Protein AF-A0A7V7VQW3-F1 (afdb_monomer_lite)

Radius of gyration: 24.23 Å; chains: 1; bounding box: 53×60×74 Å

Foldseek 3Di:
DPAVVLVVLPCLLVVLVVCVVVVVVDDDDPVLVVLSVVLNFFSLSSLLNLLVVLLCCQPPLVNQVVVLPDDLVRNVVSQVSVLCNLQVDPVAQAAAAEEDLLLLLQQFPWAQDPVLLVVLLVVQVNRQKYKYAYPDPSADLDPQKGWGIKIKGFLGFDWDQDPDPDPQWDQRYQHPVRGTGINHGGDRWMKMKIWMQGNVVRDTKIKIDTPPAQKIFIPDCVVVPNDDDDPDRIDHGHDPVRVVVSSSVVSSSSVVSSLVVLCVVQVVDDFPFQAADARPDPCCGPDCVVVCSVRHDNGRYGYDYDSPCVPDDPPPDDDDDDRPDDDRDDDQPFDAWDWDWFQDDDVSPDTDIDIDHTDGDDDSPDDNPSVVVVVVVVPPDPPDD

pLDDT: mean 70.08, std 19.7, range [26.41, 96.88]

Secondary structure (DSSP, 8-state):
--SHHHHHHTTHHHHHHHHHHHHTTS---HHHHHHHHHHTT-HHHHHHHHHHHHHHHHH-GGGHHHHHT--HHHHHHHHHHHHTGGGT-TT---EEEEE-HHHHHHHTTPPPPHHHHHHHHHHHHHHSEEEEE--TTSSEEETTEEEEEEEEEES-----------TTEEEEEE-TT--EEEEE---S-EEEEEEEEETTTTB--EEEEETT-S-EE-S-TTTTTS---S--SEESS--HHHHHHHHHHHHHHHHHHHHHHHHHHS--S---PPPB--TT-GGGSGGGHHHHHHHSBSS-EEEE---SSTT----S--SS-----TT-S---EEE--EEEEEEESGGG-EEEEEEEPPEEE--TTSS-TTHHHHHHHH-------

Sequence (385 aa):
MQTYLDYYAHGLSAKIAGAKLKLAKKECSESDFEFLKKACQSDGYALHFIAQVAHKLLTSPDLANEFRGLTEEMIETNYFQARLLPFFNQCSKPLALQLSRETVAALAAADASQDIRDHSFGILEDHKCAYVDIPHKDYRLRDNLSLRAIMVDIGGLRMETTAGKIPGTYDTVVNDRGFVMRHRRPDDKVVFTAIFRDHRNNSYPRLSWVEGSDFFMGRGIKQLGIALSAPEVMLTNADMLTKHIMTDIESLFWLSLAFMDTEEEYGGVQYQQLPHLAYDHVRRQGRKAGQVAKKFSLFRVKKITGGRDLGREIENNGECGTSGLPVIGRRRHEVRGHFRLQRYGKGHKLTRLRWINAFERGTVEDLPLHDLHIVTATEIQPFGQ

Organism: NCBI:txid94626

Structure (mmCIF, N/CA/C/O backbone):
data_AF-A0A7V7VQW3-F1
#
_entry.id   AF-A0A7V7VQW3-F1
#
loop_
_atom_site.group_PDB
_atom_site.id
_atom_site.type_symbol
_atom_site.label_atom_id
_atom_site.label_alt_id
_atom_site.label_comp_id
_atom_site.label_asym_id
_atom_site.label_entity_id
_atom_site.label_seq_id
_atom_site.pdbx_PDB_ins_code
_atom_site.Cartn_x
_atom_site.Cartn_y
_atom_site.Cartn_z
_atom_site.occupancy
_atom_site.B_iso_or_equiv
_atom_site.auth_seq_id
_atom_site.auth_comp_id
_atom_site.auth_asym_id
_atom_site.auth_atom_id
_atom_site.pdbx_PDB_model_num
ATOM 1 N N . MET A 1 1 ? 13.081 3.684 9.836 1.00 74.62 1 MET A N 1
ATOM 2 C CA . MET A 1 1 ? 12.250 4.275 8.768 1.00 74.62 1 MET A CA 1
ATOM 3 C C . MET A 1 1 ? 10.857 4.460 9.326 1.00 74.62 1 MET A C 1
ATOM 5 O O . MET A 1 1 ? 10.500 3.677 10.199 1.00 74.62 1 MET A O 1
ATOM 9 N N . GLN A 1 2 ? 10.140 5.499 8.899 1.00 81.81 2 GLN A N 1
ATOM 10 C CA . GLN A 1 2 ? 8.864 5.892 9.505 1.00 81.81 2 GLN A CA 1
ATOM 11 C C . GLN A 1 2 ? 7.703 5.002 9.029 1.00 81.81 2 GLN A C 1
ATOM 13 O O . GLN A 1 2 ? 6.904 4.567 9.850 1.00 81.81 2 GLN A O 1
ATOM 18 N N . THR A 1 3 ? 7.672 4.656 7.736 1.00 90.94 3 THR A N 1
ATOM 19 C CA . THR A 1 3 ? 6.655 3.779 7.123 1.00 90.94 3 THR A CA 1
ATOM 20 C C . THR A 1 3 ? 7.261 2.584 6.377 1.00 90.94 3 THR A C 1
ATOM 22 O O . THR A 1 3 ? 8.486 2.488 6.228 1.00 90.94 3 THR A O 1
ATOM 25 N N . TYR A 1 4 ? 6.434 1.636 5.909 1.00 92.69 4 TYR A N 1
ATOM 26 C CA . TYR A 1 4 ? 6.910 0.572 5.020 1.00 92.69 4 TYR A CA 1
ATOM 27 C C . TYR A 1 4 ? 7.379 1.127 3.676 1.00 92.69 4 TYR A C 1
ATOM 29 O O . TYR A 1 4 ? 8.423 0.686 3.207 1.00 92.69 4 TYR A O 1
ATOM 37 N N . LEU A 1 5 ? 6.713 2.129 3.096 1.00 92.50 5 LEU A N 1
ATOM 38 C CA . LEU A 1 5 ? 7.192 2.736 1.849 1.00 92.50 5 LEU A CA 1
ATOM 39 C C . LEU A 1 5 ? 8.558 3.420 2.012 1.00 92.50 5 LEU A C 1
ATOM 41 O O . LEU A 1 5 ? 9.413 3.280 1.139 1.00 92.50 5 LEU A O 1
ATOM 45 N N . ASP A 1 6 ? 8.823 4.076 3.148 1.00 92.12 6 ASP A N 1
ATOM 46 C CA . ASP A 1 6 ? 10.164 4.613 3.437 1.00 92.12 6 ASP A CA 1
ATOM 47 C C . ASP A 1 6 ? 11.214 3.499 3.546 1.00 92.12 6 ASP A C 1
ATOM 49 O O . ASP A 1 6 ? 12.356 3.659 3.115 1.00 92.12 6 ASP A O 1
ATOM 53 N N . TYR A 1 7 ? 10.839 2.361 4.137 1.00 91.94 7 TYR A N 1
ATOM 54 C CA . TYR A 1 7 ? 11.693 1.176 4.188 1.00 91.94 7 TYR A CA 1
ATOM 55 C C . TYR A 1 7 ? 11.921 0.575 2.797 1.00 91.94 7 TYR A C 1
ATOM 57 O O . TYR A 1 7 ? 13.057 0.252 2.463 1.00 91.94 7 TYR A O 1
ATOM 65 N N . TYR A 1 8 ? 10.877 0.482 1.975 1.00 92.56 8 TYR A N 1
ATOM 66 C CA . TYR A 1 8 ? 10.937 -0.031 0.609 1.00 92.56 8 TYR A CA 1
ATOM 67 C C . TYR A 1 8 ? 11.840 0.829 -0.283 1.00 92.56 8 TYR A C 1
ATOM 69 O O . TYR A 1 8 ? 12.612 0.295 -1.079 1.00 92.56 8 TYR A O 1
ATOM 77 N N . ALA A 1 9 ? 11.798 2.153 -0.104 1.00 92.00 9 ALA A N 1
ATOM 78 C CA . ALA A 1 9 ? 12.655 3.091 -0.819 1.00 92.00 9 ALA A CA 1
ATOM 79 C C . ALA A 1 9 ? 14.146 2.935 -0.473 1.00 92.00 9 ALA A C 1
ATOM 81 O O . ALA A 1 9 ? 15.019 3.292 -1.265 1.00 92.00 9 ALA A O 1
ATOM 82 N N . HIS A 1 10 ? 14.452 2.427 0.721 1.00 91.06 10 HIS A N 1
ATOM 83 C CA . HIS A 1 10 ? 15.799 2.463 1.264 1.00 91.06 10 HIS A CA 1
ATOM 84 C C . HIS A 1 10 ? 16.810 1.678 0.419 1.00 91.06 10 HIS A C 1
ATOM 86 O O . HIS A 1 10 ? 16.670 0.476 0.185 1.00 91.06 10 HIS A O 1
ATOM 92 N N . GLY A 1 11 ? 17.877 2.359 0.002 1.00 88.94 11 GLY A N 1
ATOM 93 C CA . GLY A 1 11 ? 18.965 1.771 -0.775 1.00 88.94 11 GLY A CA 1
ATOM 94 C C . GLY A 1 11 ? 18.606 1.475 -2.232 1.00 88.94 11 GLY A C 1
ATOM 95 O O . GLY A 1 11 ? 19.419 0.871 -2.937 1.00 88.94 11 GLY A O 1
ATOM 96 N N . LEU A 1 12 ? 17.427 1.889 -2.715 1.00 90.94 12 LEU A N 1
ATOM 97 C CA . LEU A 1 12 ? 17.058 1.736 -4.123 1.00 90.94 12 LEU A CA 1
ATOM 98 C C . LEU A 1 12 ? 18.018 2.485 -5.044 1.00 90.94 12 LEU A C 1
ATOM 100 O O . LEU A 1 12 ? 18.391 1.950 -6.084 1.00 90.94 12 LEU A O 1
ATOM 104 N N . SER A 1 13 ? 18.476 3.674 -4.653 1.00 90.00 13 SER A N 1
ATOM 105 C CA . SER A 1 13 ? 19.425 4.456 -5.457 1.00 90.00 13 SER A CA 1
ATOM 106 C C . SER A 1 13 ? 20.726 3.697 -5.735 1.00 90.00 13 SER A C 1
ATOM 108 O O . SER A 1 13 ? 21.197 3.667 -6.871 1.00 90.00 13 SER A O 1
ATOM 110 N N . ALA A 1 14 ? 21.261 2.999 -4.729 1.00 88.50 14 ALA A N 1
ATOM 111 C CA . ALA A 1 14 ? 22.450 2.162 -4.864 1.00 88.50 14 ALA A CA 1
ATOM 112 C C . ALA A 1 14 ? 22.198 0.934 -5.759 1.00 88.50 14 ALA A C 1
ATOM 114 O O . ALA A 1 14 ? 23.037 0.603 -6.599 1.00 88.50 14 ALA A O 1
ATOM 115 N N . LYS A 1 15 ? 21.028 0.287 -5.629 1.00 87.69 15 LYS A N 1
ATOM 116 C CA . LYS A 1 15 ? 20.630 -0.838 -6.496 1.00 87.69 15 LYS A CA 1
ATOM 117 C C . LYS A 1 15 ? 20.524 -0.403 -7.960 1.00 87.69 15 LYS A C 1
ATOM 119 O O . LYS A 1 15 ? 21.062 -1.075 -8.838 1.00 87.69 15 LYS A O 1
ATOM 124 N N . ILE A 1 16 ? 19.891 0.744 -8.215 1.00 85.75 16 ILE A N 1
ATOM 125 C CA . ILE A 1 16 ? 19.775 1.320 -9.559 1.00 85.75 16 ILE A CA 1
ATOM 126 C C . ILE A 1 16 ? 21.149 1.716 -10.092 1.00 85.75 16 ILE A C 1
ATOM 128 O O . ILE A 1 16 ? 21.445 1.408 -11.238 1.00 85.75 16 ILE A O 1
ATOM 132 N N . ALA A 1 17 ? 22.020 2.331 -9.289 1.00 83.81 17 ALA A N 1
ATOM 133 C CA . ALA A 1 17 ? 23.370 2.691 -9.724 1.00 83.81 17 ALA A CA 1
ATOM 134 C C . ALA A 1 17 ? 24.191 1.460 -10.154 1.00 83.81 17 ALA A C 1
ATOM 136 O O . ALA A 1 17 ? 24.854 1.493 -11.192 1.00 83.81 17 ALA A O 1
ATOM 137 N N . GLY A 1 18 ? 24.085 0.350 -9.414 1.00 75.81 18 GLY A N 1
ATOM 138 C CA . GLY A 1 18 ? 24.696 -0.927 -9.794 1.00 75.81 18 GLY A CA 1
ATOM 139 C C . GLY A 1 18 ? 24.127 -1.507 -11.097 1.00 75.81 18 GLY A C 1
ATOM 140 O O . GLY A 1 18 ? 24.873 -2.048 -11.912 1.00 75.81 18 GLY A O 1
ATOM 141 N N . ALA A 1 19 ? 22.820 -1.349 -11.336 1.00 71.19 19 ALA A N 1
ATOM 142 C CA . ALA A 1 19 ? 22.158 -1.779 -12.570 1.00 71.19 19 ALA A CA 1
ATOM 143 C C . ALA A 1 19 ? 22.403 -0.830 -13.764 1.00 71.19 19 ALA A C 1
ATOM 145 O O . ALA A 1 19 ? 22.466 -1.278 -14.909 1.00 71.19 19 ALA A O 1
ATOM 146 N N . LYS A 1 20 ? 22.597 0.471 -13.518 1.00 64.50 20 LYS A N 1
ATOM 147 C CA . LYS A 1 20 ? 22.813 1.525 -14.523 1.00 64.50 20 LYS A CA 1
ATOM 148 C C . LYS A 1 20 ? 24.050 1.280 -15.382 1.00 64.50 20 LYS A C 1
ATOM 150 O O . LYS A 1 20 ? 24.008 1.544 -16.580 1.00 64.50 20 LYS A O 1
ATOM 155 N N . LEU A 1 21 ? 25.110 0.710 -14.803 1.00 54.38 21 LEU A N 1
ATOM 156 C CA . LEU A 1 21 ? 26.297 0.249 -15.540 1.00 54.38 21 LEU A CA 1
ATOM 157 C C . LEU A 1 21 ? 25.956 -0.762 -16.653 1.00 54.38 21 LEU A C 1
ATOM 159 O O . LEU A 1 21 ? 26.697 -0.871 -17.626 1.00 54.38 21 LEU A O 1
ATOM 163 N N . LYS A 1 22 ? 24.827 -1.476 -16.537 1.00 52.91 22 LYS A N 1
ATOM 164 C CA . LYS A 1 22 ? 24.318 -2.412 -17.551 1.00 52.91 22 LYS A CA 1
ATOM 165 C C . LYS A 1 22 ? 23.294 -1.769 -18.499 1.00 52.91 22 LYS A C 1
ATOM 167 O O . LYS A 1 22 ? 23.286 -2.108 -19.676 1.00 52.91 22 LYS A O 1
ATOM 172 N N . LEU A 1 23 ? 22.462 -0.844 -18.005 1.00 53.16 23 LEU A N 1
ATOM 173 C CA . LEU A 1 23 ? 21.377 -0.195 -18.767 1.00 53.16 23 LEU A CA 1
ATOM 174 C C . LEU A 1 23 ? 21.841 0.941 -19.692 1.00 53.16 23 LEU A C 1
ATOM 176 O O . LEU A 1 23 ? 21.205 1.172 -20.713 1.00 53.16 23 LEU A O 1
ATOM 180 N N . ALA A 1 24 ? 22.970 1.598 -19.406 1.00 51.88 24 ALA A N 1
ATOM 181 C CA . ALA A 1 24 ? 23.528 2.675 -20.239 1.00 51.88 24 ALA A CA 1
ATOM 182 C C . ALA A 1 24 ? 23.967 2.237 -21.660 1.00 51.88 24 ALA A C 1
ATOM 184 O O . ALA A 1 24 ? 24.494 3.048 -22.414 1.00 51.88 24 ALA A O 1
ATOM 185 N N . LYS A 1 25 ? 23.769 0.961 -22.022 1.00 50.97 25 LYS A N 1
ATOM 186 C CA . LYS A 1 25 ? 24.030 0.400 -23.355 1.00 50.97 25 LYS A CA 1
ATOM 187 C C . LYS A 1 25 ? 22.803 0.378 -24.282 1.00 50.97 25 LYS A C 1
ATOM 189 O O . LYS A 1 25 ? 22.956 -0.022 -25.430 1.00 50.97 25 LYS A O 1
ATOM 194 N N . LYS A 1 26 ? 21.611 0.764 -23.812 1.00 55.97 26 LYS A N 1
ATOM 195 C CA . LYS A 1 26 ? 20.392 0.866 -24.635 1.00 55.97 26 LYS A CA 1
ATOM 196 C C . LYS A 1 26 ? 19.964 2.328 -24.792 1.00 55.97 26 LYS A C 1
ATOM 198 O O . LYS A 1 26 ? 20.184 3.131 -23.888 1.00 55.97 26 LYS A O 1
ATOM 203 N N . GLU A 1 27 ? 19.376 2.638 -25.944 1.00 54.75 27 GLU A N 1
ATOM 204 C CA . GLU A 1 27 ? 18.885 3.951 -26.385 1.00 54.75 27 GLU A CA 1
ATOM 205 C C . GLU A 1 27 ? 17.822 4.530 -25.428 1.00 54.75 27 GLU A C 1
ATOM 207 O O . GLU A 1 27 ? 16.622 4.437 -25.666 1.00 54.75 27 GLU A O 1
ATOM 212 N N . CYS A 1 28 ? 18.244 5.115 -24.306 1.00 62.19 28 CYS A N 1
ATOM 213 C CA . CYS A 1 28 ? 17.369 5.959 -23.493 1.00 62.19 28 CYS A CA 1
ATOM 214 C C . CYS A 1 28 ? 17.287 7.359 -24.106 1.00 62.19 28 CYS A C 1
ATOM 216 O O . CYS A 1 28 ? 18.304 7.915 -24.524 1.00 62.19 28 CYS A O 1
ATOM 218 N N . SER A 1 29 ? 16.098 7.965 -24.063 1.00 72.94 29 SER A N 1
ATOM 219 C CA . SER A 1 29 ? 15.951 9.400 -24.319 1.00 72.94 29 SER A CA 1
ATOM 220 C C . SER A 1 29 ? 16.829 10.214 -23.354 1.00 72.94 29 SER A C 1
ATOM 222 O O . SER A 1 29 ? 17.085 9.794 -22.219 1.00 72.94 29 SER A O 1
ATOM 224 N N . GLU A 1 30 ? 17.276 11.400 -23.774 1.00 75.62 30 GLU A N 1
ATOM 225 C CA . GLU A 1 30 ? 18.101 12.287 -22.939 1.00 75.62 30 GLU A CA 1
ATOM 226 C C . GLU A 1 30 ? 17.400 12.634 -21.611 1.00 75.62 30 GLU A C 1
ATOM 228 O O . GLU A 1 30 ? 18.014 12.600 -20.542 1.00 75.62 30 GLU A O 1
ATOM 233 N N . SER A 1 31 ? 16.079 12.844 -21.652 1.00 78.56 31 SER A N 1
ATOM 234 C CA . SER A 1 31 ? 15.250 13.077 -20.466 1.00 78.56 31 SER A CA 1
ATOM 235 C C . SER A 1 31 ? 15.208 11.884 -19.507 1.00 78.56 31 SER A C 1
ATOM 237 O O . SER A 1 31 ? 15.346 12.070 -18.295 1.00 78.56 31 SER A O 1
ATOM 239 N N . ASP A 1 32 ? 15.056 10.656 -20.019 1.00 77.75 32 ASP A N 1
ATOM 240 C CA . ASP A 1 32 ? 15.042 9.453 -19.176 1.00 77.75 32 ASP A CA 1
ATOM 241 C C . ASP A 1 32 ? 16.430 9.204 -18.564 1.00 77.75 32 ASP A C 1
ATOM 243 O O . ASP A 1 32 ? 16.547 8.764 -17.416 1.00 77.75 32 ASP A O 1
ATOM 247 N N . PHE A 1 33 ? 17.499 9.532 -19.295 1.00 81.06 33 PHE A N 1
ATOM 248 C CA . PHE A 1 33 ? 18.868 9.407 -18.806 1.00 81.06 33 PHE A CA 1
ATOM 249 C C . PHE A 1 33 ? 19.193 10.407 -17.686 1.00 81.06 33 PHE A C 1
ATOM 251 O O . PHE A 1 33 ? 19.806 10.030 -16.679 1.00 81.06 33 PHE A O 1
ATOM 258 N N . GLU A 1 34 ? 18.753 11.661 -17.813 1.00 84.06 34 GLU A N 1
ATOM 259 C CA . GLU A 1 34 ? 18.878 12.665 -16.750 1.00 84.06 34 GLU A CA 1
ATOM 260 C C . GLU A 1 34 ? 18.071 12.279 -15.505 1.00 84.06 34 GLU A C 1
ATOM 262 O O . GLU A 1 34 ? 18.566 12.371 -14.375 1.00 84.06 34 GLU A O 1
ATOM 267 N N . PHE A 1 35 ? 16.859 11.751 -15.682 1.00 86.56 35 PHE A N 1
ATOM 268 C CA . PHE A 1 35 ? 16.068 11.263 -14.556 1.00 86.56 35 PHE A CA 1
ATOM 269 C C . PHE A 1 35 ? 16.727 10.051 -13.876 1.00 86.56 35 PHE A C 1
ATOM 271 O O . PHE A 1 35 ? 16.836 10.002 -12.647 1.00 86.56 35 PHE A O 1
ATOM 278 N N . LEU A 1 36 ? 17.308 9.134 -14.656 1.00 86.44 36 LEU A N 1
ATOM 279 C CA . LEU A 1 36 ? 18.100 8.013 -14.152 1.00 86.44 36 LEU A CA 1
ATOM 280 C C . LEU A 1 36 ? 19.367 8.469 -13.398 1.00 86.44 36 LEU A C 1
ATOM 282 O O . LEU A 1 36 ? 19.789 7.817 -12.438 1.00 86.44 36 LEU A O 1
ATOM 286 N N . LYS A 1 37 ? 20.013 9.579 -13.788 1.00 86.62 37 LYS A N 1
ATOM 287 C CA . LYS A 1 37 ? 21.111 10.181 -12.999 1.00 86.62 37 LYS A CA 1
ATOM 288 C C . LYS A 1 37 ? 20.627 10.614 -11.620 1.00 86.62 37 LYS A C 1
ATOM 290 O O . LYS A 1 37 ? 21.263 10.237 -10.636 1.00 86.62 37 LYS A O 1
ATOM 295 N N . LYS A 1 38 ? 19.495 11.316 -11.538 1.00 88.62 38 LYS A N 1
ATOM 296 C CA . LYS A 1 38 ? 18.895 11.724 -10.256 1.00 88.62 38 LYS A CA 1
ATOM 297 C C . LYS A 1 38 ? 18.486 10.514 -9.409 1.00 88.62 38 LYS A C 1
ATOM 299 O O . LYS A 1 38 ? 18.772 10.479 -8.213 1.00 88.62 38 LYS A O 1
ATOM 304 N N . ALA A 1 39 ? 17.920 9.479 -10.031 1.00 89.69 39 ALA A N 1
ATOM 305 C CA . ALA A 1 39 ? 17.553 8.220 -9.375 1.00 89.69 39 ALA A CA 1
ATOM 306 C C . ALA A 1 39 ? 18.743 7.518 -8.701 1.00 89.69 39 ALA A C 1
ATOM 308 O O . ALA A 1 39 ? 18.606 6.955 -7.620 1.00 89.69 39 ALA A O 1
ATOM 309 N N . CYS A 1 40 ? 19.944 7.608 -9.276 1.00 89.12 40 CYS A N 1
ATOM 310 C CA . CYS A 1 40 ? 21.152 7.041 -8.666 1.00 89.12 40 CYS A CA 1
ATOM 311 C C . CYS A 1 40 ? 21.656 7.822 -7.440 1.00 89.12 40 CYS A C 1
ATOM 313 O O . CYS A 1 40 ? 22.532 7.336 -6.730 1.00 89.12 40 CYS A O 1
ATOM 315 N N . GLN A 1 41 ? 21.150 9.034 -7.203 1.00 87.19 41 GLN A N 1
ATOM 316 C CA . GLN A 1 41 ? 21.634 9.939 -6.155 1.00 87.19 41 GLN A CA 1
ATOM 317 C C . GLN A 1 41 ? 20.695 10.032 -4.947 1.00 87.19 41 GLN A C 1
ATOM 319 O O . GLN A 1 41 ? 21.099 10.536 -3.896 1.00 87.19 41 GLN A O 1
ATOM 324 N N . SER A 1 42 ? 19.446 9.579 -5.085 1.00 89.56 42 SER A N 1
ATOM 325 C CA . SER A 1 42 ? 18.444 9.649 -4.025 1.00 89.56 42 SER A CA 1
ATOM 326 C C . SER A 1 42 ? 17.450 8.503 -4.114 1.00 89.56 42 SER A C 1
ATOM 328 O O . SER A 1 42 ? 16.879 8.249 -5.171 1.00 89.56 42 SER A O 1
ATOM 330 N N . ASP A 1 43 ? 17.185 7.864 -2.976 1.00 91.31 43 ASP A N 1
ATOM 331 C CA . ASP A 1 43 ? 16.192 6.793 -2.845 1.00 91.31 43 ASP A CA 1
ATOM 332 C C . ASP A 1 43 ? 14.774 7.243 -3.241 1.00 91.31 43 ASP A C 1
ATOM 334 O O . ASP A 1 43 ? 13.997 6.451 -3.766 1.00 91.31 43 ASP A O 1
ATOM 338 N N . GLY A 1 44 ? 14.446 8.525 -3.051 1.00 91.69 44 GLY A N 1
ATOM 339 C CA . GLY A 1 44 ? 13.161 9.088 -3.465 1.00 91.69 44 GLY A CA 1
ATOM 340 C C . GLY A 1 44 ? 13.012 9.161 -4.988 1.00 91.69 44 GLY A C 1
ATOM 341 O O . GLY A 1 44 ? 12.028 8.676 -5.542 1.00 91.69 44 GLY A O 1
ATOM 342 N N . TYR A 1 45 ? 14.027 9.697 -5.675 1.00 91.75 45 TYR A N 1
ATOM 343 C CA . TYR A 1 45 ? 14.083 9.678 -7.141 1.00 91.75 45 TYR A CA 1
ATOM 344 C C . TYR A 1 45 ? 14.172 8.251 -7.693 1.00 91.75 45 TYR A C 1
ATOM 346 O O . TYR A 1 45 ? 13.592 7.967 -8.735 1.00 91.75 45 TYR A O 1
ATOM 354 N N . ALA A 1 46 ? 14.868 7.350 -6.997 1.00 92.19 46 ALA A N 1
ATOM 355 C CA . ALA A 1 46 ? 14.940 5.939 -7.355 1.00 92.19 46 ALA A CA 1
ATOM 356 C C . ALA A 1 46 ? 13.560 5.276 -7.335 1.00 92.19 46 ALA A C 1
ATOM 358 O O . ALA A 1 46 ? 13.197 4.601 -8.296 1.00 92.19 46 ALA A O 1
ATOM 359 N N . LEU A 1 47 ? 12.784 5.504 -6.270 1.00 94.00 47 LEU A N 1
ATOM 360 C CA . LEU A 1 47 ? 11.427 4.981 -6.144 1.00 94.00 47 LEU A CA 1
ATOM 361 C C . LEU A 1 47 ? 10.492 5.555 -7.222 1.00 94.00 47 LEU A C 1
ATOM 363 O O . LEU A 1 47 ? 9.734 4.805 -7.832 1.00 94.00 47 LEU A O 1
ATOM 367 N N . HIS A 1 48 ? 10.590 6.856 -7.511 1.00 93.69 48 HIS A N 1
ATOM 368 C CA . HIS A 1 48 ? 9.819 7.476 -8.591 1.00 93.69 48 HIS A CA 1
ATOM 369 C C . HIS A 1 48 ? 10.202 6.892 -9.965 1.00 93.69 48 HIS A C 1
ATOM 371 O O . HIS A 1 48 ? 9.327 6.543 -10.754 1.00 93.69 48 HIS A O 1
ATOM 377 N N . PHE A 1 49 ? 11.497 6.709 -10.236 1.00 91.12 49 PHE A N 1
ATOM 378 C CA . PHE A 1 49 ? 11.983 6.107 -11.480 1.00 91.12 49 PHE A CA 1
ATOM 379 C C . PHE A 1 49 ? 11.435 4.696 -11.699 1.00 91.12 49 PHE A C 1
ATOM 381 O O . PHE A 1 49 ? 10.896 4.418 -12.766 1.00 91.12 49 PHE A O 1
ATOM 388 N N . ILE A 1 50 ? 11.506 3.815 -10.696 1.00 91.06 50 ILE A N 1
ATOM 389 C CA . ILE A 1 50 ? 10.970 2.452 -10.848 1.00 91.06 50 ILE A CA 1
ATOM 390 C C . ILE A 1 50 ? 9.446 2.444 -10.989 1.00 91.06 50 ILE A C 1
ATOM 392 O O . ILE A 1 50 ? 8.933 1.640 -11.757 1.00 91.06 50 ILE A O 1
ATOM 396 N N . ALA A 1 51 ? 8.725 3.357 -10.327 1.00 91.81 51 ALA A N 1
ATOM 397 C CA . ALA A 1 51 ? 7.279 3.490 -10.496 1.00 91.81 51 ALA A CA 1
ATOM 398 C C . ALA A 1 51 ? 6.912 3.912 -11.928 1.00 91.81 51 ALA A C 1
ATOM 400 O O . ALA A 1 51 ? 6.012 3.330 -12.531 1.00 91.81 51 ALA A O 1
ATOM 401 N N . GLN A 1 52 ? 7.647 4.870 -12.506 1.00 89.12 52 GLN A N 1
ATOM 402 C CA . GLN A 1 52 ? 7.463 5.292 -13.898 1.00 89.12 52 GLN A CA 1
ATOM 403 C C . GLN A 1 52 ? 7.806 4.186 -14.892 1.00 89.12 52 GLN A C 1
ATOM 405 O O . GLN A 1 52 ? 7.040 3.954 -15.822 1.00 89.12 52 GLN A O 1
ATOM 410 N N . VAL A 1 53 ? 8.944 3.509 -14.710 1.00 85.38 53 VAL A N 1
ATOM 411 C CA . VAL A 1 53 ? 9.356 2.404 -15.585 1.00 85.38 53 VAL A CA 1
ATOM 412 C C . VAL A 1 53 ? 8.338 1.279 -15.519 1.00 85.38 53 VAL A C 1
ATOM 414 O O . VAL A 1 53 ? 7.902 0.821 -16.565 1.00 85.38 53 VAL A O 1
ATOM 417 N N . ALA A 1 54 ? 7.901 0.885 -14.324 1.00 85.00 54 ALA A N 1
ATOM 418 C CA . ALA A 1 54 ? 6.891 -0.148 -14.164 1.00 85.00 54 ALA A CA 1
ATOM 419 C C . ALA A 1 54 ? 5.555 0.259 -14.800 1.00 85.00 54 ALA A C 1
ATOM 421 O O . ALA A 1 54 ? 4.958 -0.532 -15.520 1.00 85.00 54 ALA A O 1
ATOM 422 N N . HIS A 1 55 ? 5.107 1.503 -14.612 1.00 83.88 55 HIS A N 1
ATOM 423 C CA . HIS A 1 55 ? 3.891 1.998 -15.252 1.00 83.88 55 HIS A CA 1
ATOM 424 C C . HIS A 1 55 ? 4.012 2.009 -16.782 1.00 83.88 55 HIS A C 1
ATOM 426 O O . HIS A 1 55 ? 3.114 1.518 -17.462 1.00 83.88 55 HIS A O 1
ATOM 432 N N . LYS A 1 56 ? 5.117 2.533 -17.335 1.00 80.19 56 LYS A N 1
ATOM 433 C CA . LYS A 1 56 ? 5.387 2.543 -18.784 1.00 80.19 56 LYS A CA 1
ATOM 434 C C . LYS A 1 56 ? 5.440 1.129 -19.342 1.00 80.19 56 LYS A C 1
ATOM 436 O O . LYS A 1 56 ? 4.841 0.883 -20.377 1.00 80.19 56 LYS A O 1
ATOM 441 N N . LEU A 1 57 ? 6.143 0.231 -18.652 1.00 76.81 57 LEU A N 1
ATOM 442 C CA . LEU A 1 57 ? 6.239 -1.176 -18.999 1.00 76.81 57 LEU A CA 1
ATOM 443 C C . LEU A 1 57 ? 4.817 -1.721 -19.115 1.00 76.81 57 LEU A C 1
ATOM 445 O O . LEU A 1 57 ? 4.410 -2.047 -20.221 1.00 76.81 57 LEU A O 1
ATOM 449 N N . LEU A 1 58 ? 4.031 -1.688 -18.032 1.00 73.75 58 LEU A N 1
ATOM 450 C CA . LEU A 1 58 ? 2.672 -2.239 -18.013 1.00 73.75 58 LEU A CA 1
ATOM 451 C C . LEU A 1 58 ? 1.799 -1.627 -19.114 1.00 73.75 58 LEU A C 1
ATOM 453 O O . LEU A 1 58 ? 1.241 -2.378 -19.893 1.00 73.75 58 LEU A O 1
ATOM 457 N N . THR A 1 59 ? 1.749 -0.298 -19.230 1.00 73.88 59 THR A N 1
ATOM 458 C CA . THR A 1 59 ? 0.772 0.412 -20.081 1.00 73.88 59 THR A CA 1
ATOM 459 C C . THR A 1 59 ? 1.170 0.625 -21.542 1.00 73.88 59 THR A C 1
ATOM 461 O O . THR A 1 59 ? 0.309 1.003 -22.337 1.00 73.88 59 THR A O 1
ATOM 464 N N . SER A 1 60 ? 2.434 0.414 -21.919 1.00 71.38 60 SER A N 1
ATOM 465 C CA . SER A 1 60 ? 2.903 0.635 -23.292 1.00 71.38 60 SER A CA 1
ATOM 466 C C . SER A 1 60 ? 2.763 -0.631 -24.147 1.00 71.38 60 SER A C 1
ATOM 468 O O . SER A 1 60 ? 3.431 -1.629 -23.857 1.00 71.38 60 SER A O 1
ATOM 470 N N . PRO A 1 61 ? 1.990 -0.599 -25.251 1.00 66.62 61 PRO A N 1
ATOM 471 C CA . PRO A 1 61 ? 1.894 -1.725 -26.183 1.00 66.62 61 PRO A CA 1
ATOM 472 C C . PRO A 1 61 ? 3.254 -2.154 -26.756 1.00 66.62 61 PRO A C 1
ATOM 474 O O . PRO A 1 61 ? 3.495 -3.342 -26.965 1.00 66.62 61 PRO A O 1
ATOM 477 N N . ASP A 1 62 ? 4.169 -1.201 -26.949 1.00 67.75 62 ASP A N 1
ATOM 478 C CA . ASP A 1 62 ? 5.483 -1.441 -27.557 1.00 67.75 62 ASP A CA 1
ATOM 479 C C . ASP A 1 62 ? 6.419 -2.262 -26.653 1.00 67.75 62 ASP A C 1
ATOM 481 O O . ASP A 1 62 ? 7.359 -2.900 -27.129 1.00 67.75 62 ASP A O 1
ATOM 485 N N . LEU A 1 63 ? 6.151 -2.285 -25.342 1.00 66.56 63 LEU A N 1
ATOM 486 C CA . LEU A 1 63 ? 6.939 -3.018 -24.345 1.00 66.56 63 LEU A CA 1
ATOM 487 C C . LEU A 1 63 ? 6.324 -4.378 -23.978 1.00 66.56 63 LEU A C 1
ATOM 489 O O . LEU A 1 63 ? 6.873 -5.100 -23.144 1.00 66.56 63 LEU A O 1
ATOM 493 N N . ALA A 1 64 ? 5.234 -4.785 -24.638 1.00 62.94 64 ALA A N 1
ATOM 494 C CA . ALA A 1 64 ? 4.541 -6.044 -24.365 1.00 62.94 64 ALA A CA 1
ATOM 495 C C . ALA A 1 64 ? 5.442 -7.286 -24.506 1.00 62.94 64 ALA A C 1
ATOM 497 O O . ALA A 1 64 ? 5.288 -8.267 -23.779 1.00 62.94 64 ALA A O 1
ATOM 498 N N . ASN A 1 65 ? 6.426 -7.250 -25.410 1.00 64.56 65 ASN A N 1
ATOM 499 C CA . ASN A 1 65 ? 7.381 -8.349 -25.576 1.00 64.56 65 ASN A CA 1
ATOM 500 C C . ASN A 1 65 ? 8.374 -8.456 -24.408 1.00 64.56 65 ASN A C 1
ATOM 502 O O . ASN A 1 65 ? 8.815 -9.561 -24.094 1.00 64.56 65 ASN A O 1
ATOM 506 N N . GLU A 1 66 ? 8.697 -7.348 -23.731 1.00 67.12 66 GLU A N 1
ATOM 507 C CA . GLU A 1 66 ? 9.584 -7.372 -22.561 1.00 67.12 66 GLU A CA 1
ATOM 508 C C . GLU A 1 66 ? 8.931 -8.093 -21.373 1.00 67.12 66 GLU A C 1
ATOM 510 O O . GLU A 1 66 ? 9.633 -8.712 -20.571 1.00 67.12 66 GLU A O 1
ATOM 515 N N . PHE A 1 67 ? 7.594 -8.118 -21.304 1.00 63.41 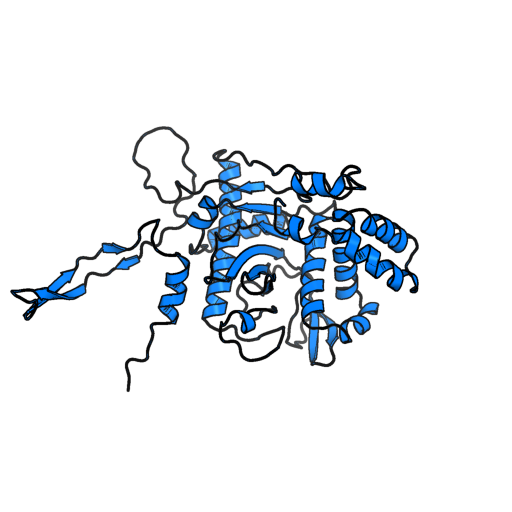67 PHE A N 1
ATOM 516 C CA . PHE A 1 67 ? 6.867 -8.877 -20.283 1.00 63.41 67 PHE A CA 1
ATOM 517 C C . PHE A 1 67 ? 7.001 -10.383 -20.392 1.00 63.41 67 PHE A C 1
ATOM 519 O O . PHE A 1 67 ? 6.935 -11.061 -19.367 1.00 63.41 67 PHE A O 1
ATOM 526 N N . ARG A 1 68 ? 7.144 -10.930 -21.605 1.00 64.25 68 ARG A N 1
ATOM 527 C CA . ARG A 1 68 ? 7.141 -12.389 -21.798 1.00 64.25 68 ARG A CA 1
ATOM 528 C C . ARG A 1 68 ? 8.287 -13.065 -21.048 1.00 64.25 68 ARG A C 1
ATOM 530 O O . ARG A 1 68 ? 8.127 -14.178 -20.564 1.00 64.25 68 ARG A O 1
ATOM 537 N N . GLY A 1 69 ? 9.411 -12.361 -20.895 1.00 67.25 69 GLY A N 1
ATOM 538 C CA . GLY A 1 69 ? 10.579 -12.832 -20.152 1.00 67.25 69 GLY A CA 1
ATOM 539 C C . GLY A 1 69 ? 10.537 -12.578 -18.642 1.00 67.25 69 GLY A C 1
ATOM 540 O O . GLY A 1 69 ? 11.477 -12.963 -17.946 1.00 67.25 69 GLY A O 1
ATOM 541 N N . LEU A 1 70 ? 9.501 -11.915 -18.116 1.00 70.44 70 LEU A N 1
ATOM 542 C CA . LEU A 1 70 ? 9.419 -11.603 -16.692 1.00 70.44 70 LEU A CA 1
ATOM 543 C C . LEU A 1 70 ? 8.960 -12.812 -15.891 1.00 70.44 70 LEU A C 1
ATOM 545 O O . LEU A 1 70 ? 7.996 -13.498 -16.234 1.00 70.44 70 LEU A O 1
ATOM 549 N N . THR A 1 71 ? 9.621 -13.029 -14.757 1.00 73.44 71 THR A N 1
ATOM 550 C CA . THR A 1 71 ? 9.099 -13.963 -13.770 1.00 73.44 71 THR A CA 1
ATOM 551 C C . THR A 1 71 ? 7.835 -13.390 -13.140 1.00 73.44 71 THR A C 1
ATOM 553 O O . THR A 1 71 ? 7.635 -12.182 -13.028 1.00 73.44 71 THR A O 1
ATOM 556 N N . GLU A 1 72 ? 7.006 -14.288 -12.648 1.00 68.94 72 GLU A N 1
ATOM 557 C CA . GLU A 1 72 ? 5.841 -14.012 -11.818 1.00 68.94 72 GLU A CA 1
ATOM 558 C C . GLU A 1 72 ? 6.097 -12.997 -10.679 1.00 68.94 72 GLU A C 1
ATOM 560 O O . GLU A 1 72 ? 5.330 -12.056 -10.483 1.00 68.94 72 GLU A O 1
ATOM 565 N N . GLU A 1 73 ? 7.235 -13.112 -9.990 1.00 72.69 73 GLU A N 1
ATOM 566 C CA . GLU A 1 73 ? 7.667 -12.160 -8.956 1.00 72.69 73 GLU A CA 1
ATOM 567 C C . GLU A 1 73 ? 7.940 -10.758 -9.516 1.00 72.69 73 GLU A C 1
ATOM 569 O O . GLU A 1 73 ? 7.622 -9.746 -8.883 1.00 72.69 73 GLU A O 1
ATOM 574 N N . MET A 1 74 ? 8.555 -10.687 -10.696 1.00 76.50 74 MET A N 1
ATOM 575 C CA . MET A 1 74 ? 8.827 -9.417 -11.360 1.00 76.50 74 MET A CA 1
ATOM 576 C C . MET A 1 74 ? 7.522 -8.758 -11.800 1.00 76.50 74 MET A C 1
ATOM 578 O O . MET A 1 74 ? 7.404 -7.542 -11.680 1.00 76.50 74 MET A O 1
ATOM 582 N N . ILE A 1 75 ? 6.534 -9.532 -12.249 1.00 74.75 75 ILE A N 1
ATOM 583 C CA . ILE A 1 75 ? 5.216 -9.017 -12.639 1.00 74.75 75 ILE A CA 1
ATOM 584 C C . ILE A 1 75 ? 4.503 -8.387 -11.435 1.00 74.75 75 ILE A C 1
ATOM 586 O O . ILE A 1 75 ? 4.175 -7.202 -11.483 1.00 74.75 75 ILE A O 1
ATOM 590 N N . GLU A 1 76 ? 4.353 -9.121 -10.327 1.00 76.81 76 GLU A N 1
ATOM 591 C CA . GLU A 1 76 ? 3.755 -8.602 -9.083 1.00 76.81 76 GLU A CA 1
ATOM 592 C C . GLU A 1 76 ? 4.500 -7.352 -8.578 1.00 76.81 76 GLU A C 1
ATOM 594 O O . GLU A 1 76 ? 3.906 -6.375 -8.115 1.00 76.81 76 GLU A O 1
ATOM 599 N N . THR A 1 77 ? 5.830 -7.354 -8.704 1.00 84.19 77 THR A N 1
ATOM 600 C CA . THR A 1 77 ? 6.664 -6.227 -8.289 1.00 84.19 77 THR A CA 1
ATOM 601 C C . THR A 1 77 ? 6.441 -4.985 -9.135 1.00 84.19 77 THR A C 1
ATOM 603 O O . THR A 1 77 ? 6.256 -3.912 -8.560 1.00 84.19 77 THR A O 1
ATOM 606 N N . ASN A 1 78 ? 6.431 -5.122 -10.461 1.00 82.19 78 ASN A N 1
ATOM 607 C CA . ASN A 1 78 ? 6.141 -4.013 -11.367 1.00 82.19 78 ASN A CA 1
ATOM 608 C C . ASN A 1 78 ? 4.727 -3.482 -11.129 1.00 82.19 78 ASN A C 1
ATOM 610 O O . ASN A 1 78 ? 4.522 -2.276 -11.053 1.00 82.19 78 ASN A O 1
ATOM 614 N N . TYR A 1 79 ? 3.761 -4.370 -10.922 1.00 81.06 79 TYR A N 1
ATOM 615 C CA . TYR A 1 79 ? 2.389 -3.981 -10.637 1.00 81.06 79 TYR A CA 1
ATOM 616 C C . TYR A 1 79 ? 2.276 -3.095 -9.387 1.00 81.06 79 TYR A C 1
ATOM 618 O O . TYR A 1 79 ? 1.731 -1.992 -9.442 1.00 81.06 79 TYR A O 1
ATOM 626 N N . PHE A 1 80 ? 2.865 -3.535 -8.272 1.00 87.50 80 PHE A N 1
ATOM 627 C CA . PHE A 1 80 ? 2.932 -2.732 -7.054 1.00 87.50 80 PHE A CA 1
ATOM 628 C C . PHE A 1 80 ? 3.647 -1.392 -7.286 1.00 87.50 80 PHE A C 1
ATOM 630 O O . PHE A 1 80 ? 3.152 -0.354 -6.859 1.00 87.50 80 PHE A O 1
ATOM 637 N N . GLN A 1 81 ? 4.796 -1.401 -7.969 1.00 90.44 81 GLN A N 1
ATOM 638 C CA . GLN A 1 81 ? 5.582 -0.190 -8.227 1.00 90.44 81 GLN A CA 1
ATOM 639 C C . GLN A 1 81 ? 4.816 0.830 -9.070 1.00 90.44 81 GLN A C 1
ATOM 641 O O . GLN A 1 81 ? 4.846 2.016 -8.757 1.00 90.44 81 GLN A O 1
ATOM 646 N N . ALA A 1 82 ? 4.101 0.388 -10.102 1.00 87.00 82 ALA A N 1
ATOM 647 C CA . ALA A 1 82 ? 3.319 1.271 -10.958 1.00 87.00 82 ALA A CA 1
ATOM 648 C C . ALA A 1 82 ? 2.179 1.960 -10.197 1.00 87.00 82 ALA A C 1
ATOM 650 O O . ALA A 1 82 ? 1.931 3.148 -10.400 1.00 87.00 82 ALA A O 1
ATOM 651 N N . ARG A 1 83 ? 1.544 1.252 -9.255 1.00 89.38 83 ARG A N 1
ATOM 652 C CA . ARG A 1 83 ? 0.497 1.807 -8.382 1.00 89.38 83 ARG A CA 1
ATOM 653 C C . ARG A 1 83 ? 1.008 2.857 -7.384 1.00 89.38 83 ARG A C 1
ATOM 655 O O . ARG A 1 83 ? 0.205 3.585 -6.812 1.00 89.38 83 ARG A O 1
ATOM 662 N N . LEU A 1 84 ? 2.326 3.004 -7.207 1.00 92.06 84 LEU A N 1
ATOM 663 C CA . LEU A 1 84 ? 2.912 4.089 -6.405 1.00 92.06 84 LEU A CA 1
ATOM 664 C C . LEU A 1 84 ? 2.987 5.424 -7.157 1.00 92.06 84 LEU A C 1
ATOM 666 O O . LEU A 1 84 ? 3.225 6.455 -6.529 1.00 92.06 84 LEU A O 1
ATOM 670 N N . LEU A 1 85 ? 2.804 5.435 -8.483 1.00 90.31 85 LEU A N 1
ATOM 671 C CA . LEU A 1 85 ? 2.967 6.634 -9.310 1.00 90.31 85 LEU A CA 1
ATOM 672 C C . LEU A 1 85 ? 2.131 7.850 -8.848 1.00 90.31 85 LEU A C 1
ATOM 674 O O . LEU A 1 85 ? 2.681 8.956 -8.856 1.00 90.31 85 LEU A O 1
ATOM 678 N N . PRO A 1 86 ? 0.875 7.699 -8.369 1.00 90.44 86 PRO A N 1
ATOM 679 C CA . PRO A 1 86 ? 0.100 8.820 -7.833 1.00 90.44 86 PRO A CA 1
ATOM 680 C C . PRO A 1 86 ? 0.801 9.580 -6.695 1.00 90.44 86 PRO A C 1
ATOM 682 O O . PRO A 1 86 ? 0.606 10.782 -6.551 1.00 90.44 86 PRO A O 1
ATOM 685 N N . PHE A 1 87 ? 1.669 8.935 -5.909 1.00 90.81 87 PHE A N 1
ATOM 686 C CA . PHE A 1 87 ? 2.410 9.594 -4.823 1.00 90.81 87 PHE A CA 1
ATOM 687 C C . PHE A 1 87 ? 3.535 10.521 -5.292 1.00 90.81 87 PHE A C 1
ATOM 689 O O . PHE A 1 87 ? 4.082 11.274 -4.484 1.00 90.81 87 PHE A O 1
ATOM 696 N N . PHE A 1 88 ? 3.871 10.494 -6.581 1.00 90.19 88 PHE A N 1
ATOM 697 C CA . PHE A 1 88 ? 4.910 11.338 -7.169 1.00 90.19 88 PHE A CA 1
ATOM 698 C C . PHE A 1 88 ? 4.366 12.402 -8.123 1.00 90.19 88 PHE A C 1
ATOM 700 O O . PHE A 1 88 ? 5.091 13.344 -8.456 1.00 90.19 88 PHE A O 1
ATOM 707 N N . ASN A 1 89 ? 3.112 12.266 -8.558 1.00 84.50 89 ASN A N 1
ATOM 708 C CA . ASN A 1 89 ? 2.465 13.214 -9.452 1.00 84.50 89 ASN A CA 1
ATOM 709 C C . ASN A 1 89 ? 1.857 14.379 -8.650 1.00 84.50 89 ASN A C 1
ATOM 711 O O . ASN A 1 89 ? 1.143 14.181 -7.673 1.00 84.50 89 ASN A O 1
ATOM 715 N N . GLN A 1 90 ? 2.158 15.611 -9.066 1.00 72.06 90 GLN A N 1
ATOM 716 C CA . GLN A 1 90 ? 1.719 16.833 -8.383 1.00 72.06 90 GLN A CA 1
ATOM 717 C C . GLN A 1 90 ? 0.216 17.100 -8.541 1.00 72.06 90 GLN A C 1
ATOM 719 O O . GLN A 1 90 ? -0.369 17.793 -7.712 1.00 72.06 90 GLN A O 1
ATOM 724 N N . CYS A 1 91 ? -0.405 16.565 -9.596 1.00 75.06 91 CYS A N 1
ATOM 725 C CA . CYS A 1 91 ? -1.833 16.742 -9.862 1.00 75.06 91 CYS A CA 1
ATOM 726 C C . CYS A 1 91 ? -2.717 15.755 -9.086 1.00 75.06 91 CYS A C 1
ATOM 728 O O . CYS A 1 91 ? -3.922 15.973 -8.990 1.00 75.06 91 CYS A O 1
ATOM 730 N N . SER A 1 92 ? -2.144 14.681 -8.537 1.00 80.12 92 SER A N 1
ATOM 731 C CA . SER A 1 92 ? -2.860 13.727 -7.690 1.00 80.12 92 SER A CA 1
ATOM 732 C C . SER A 1 92 ? -2.728 14.088 -6.215 1.00 80.12 92 SER A C 1
ATOM 734 O O . SER A 1 92 ? -1.729 14.651 -5.769 1.00 80.12 92 SER A O 1
ATOM 736 N N . LYS A 1 93 ? -3.750 13.728 -5.438 1.00 88.88 93 LYS A N 1
ATOM 737 C CA . LYS A 1 93 ? -3.792 13.937 -3.989 1.00 88.88 93 LYS A CA 1
ATOM 738 C C . LYS A 1 93 ? -3.912 12.595 -3.266 1.00 88.88 93 LYS A 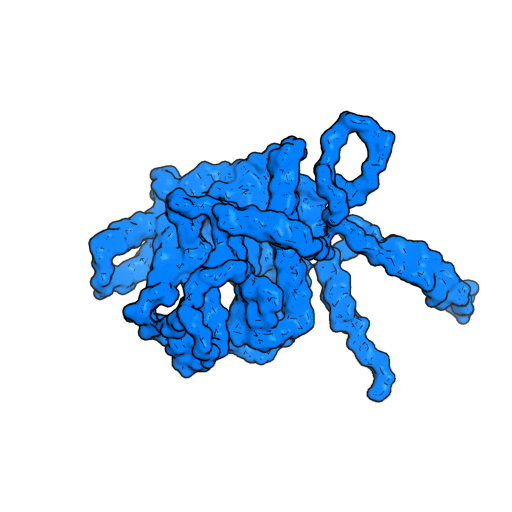C 1
ATOM 740 O O . LYS A 1 93 ? -4.903 12.394 -2.577 1.00 88.88 93 LYS A O 1
ATOM 745 N N . PRO A 1 94 ? -2.961 11.660 -3.415 1.00 92.75 94 PRO A N 1
ATOM 746 C CA . PRO A 1 94 ? -3.097 10.372 -2.756 1.00 92.75 94 PRO A CA 1
ATOM 747 C C . PRO A 1 94 ? -3.012 10.528 -1.239 1.00 92.75 94 PRO A C 1
ATOM 749 O O . PRO A 1 94 ? -2.284 11.380 -0.714 1.00 92.75 94 PRO A O 1
ATOM 752 N N . LEU A 1 95 ? -3.748 9.678 -0.539 1.00 94.06 95 LEU A N 1
ATOM 753 C CA . LEU A 1 95 ? -3.818 9.666 0.911 1.00 94.06 95 LEU A CA 1
ATOM 754 C C . LEU A 1 95 ? -2.799 8.671 1.473 1.00 94.06 95 LEU A C 1
ATOM 756 O O . LEU A 1 95 ? -2.723 7.530 1.028 1.00 94.06 95 LEU A O 1
ATOM 760 N N . ALA A 1 96 ? -2.011 9.081 2.466 1.00 94.81 96 ALA A N 1
ATOM 761 C CA . ALA A 1 96 ? -1.162 8.167 3.224 1.00 94.81 96 ALA A CA 1
ATOM 762 C C . ALA A 1 96 ? -1.465 8.291 4.713 1.00 94.81 96 ALA A C 1
ATOM 764 O O . ALA A 1 96 ? -1.368 9.375 5.289 1.00 94.81 96 ALA A O 1
ATOM 765 N N . LEU A 1 97 ? -1.784 7.162 5.330 1.00 94.19 97 LEU A N 1
ATOM 766 C CA . LEU A 1 97 ? -2.157 7.031 6.726 1.00 94.19 97 LEU A CA 1
ATOM 767 C C . LEU A 1 97 ? -1.160 6.127 7.442 1.00 94.19 97 LEU A C 1
ATOM 769 O O . LEU A 1 97 ? -0.609 5.194 6.859 1.00 94.19 97 LEU A O 1
ATOM 773 N N . GLN A 1 98 ? -0.946 6.386 8.723 1.00 93.69 98 GLN A N 1
ATOM 774 C CA . GLN A 1 98 ? -0.312 5.447 9.636 1.00 93.69 98 GLN A CA 1
ATOM 775 C C . GLN A 1 98 ? -1.219 5.267 10.843 1.00 93.69 98 GLN A C 1
ATOM 777 O O . GLN A 1 98 ? -1.461 6.227 11.572 1.00 93.69 98 GLN A O 1
ATOM 782 N N . LEU A 1 99 ? -1.689 4.042 11.060 1.00 89.62 99 LEU A N 1
ATOM 783 C CA . LEU A 1 99 ? -2.503 3.710 12.225 1.00 89.62 99 LEU A CA 1
ATOM 784 C C . LEU A 1 99 ? -1.618 3.589 13.467 1.00 89.62 99 LEU A C 1
ATOM 786 O O . LEU A 1 99 ? -0.451 3.208 13.361 1.00 89.62 99 LEU A O 1
ATOM 790 N N . SER A 1 100 ? -2.153 3.884 14.650 1.00 85.25 100 SER A N 1
ATOM 791 C CA . SER A 1 100 ? -1.522 3.497 15.911 1.00 85.25 100 SER A CA 1
ATOM 792 C C . SER A 1 100 ? -1.896 2.065 16.285 1.00 85.25 100 SER A C 1
ATOM 794 O O . SER A 1 100 ? -2.840 1.486 15.746 1.00 85.25 100 SER A O 1
ATOM 796 N N . ARG A 1 101 ? -1.162 1.488 17.240 1.00 82.19 101 ARG A N 1
ATOM 797 C CA . ARG A 1 101 ? -1.473 0.163 17.784 1.00 82.19 101 ARG A CA 1
ATOM 798 C C . ARG A 1 101 ? -2.892 0.108 18.349 1.00 82.19 101 ARG A C 1
ATOM 800 O O . ARG A 1 101 ? -3.596 -0.871 18.140 1.00 82.19 101 ARG A O 1
ATOM 807 N N . GLU A 1 102 ? -3.297 1.158 19.058 1.00 76.12 102 GLU A N 1
ATOM 808 C CA . GLU A 1 102 ? -4.636 1.289 19.632 1.00 76.12 102 GLU A CA 1
ATOM 809 C C . GLU A 1 102 ? -5.714 1.324 18.551 1.00 76.12 102 GLU A C 1
ATOM 811 O O . GLU A 1 102 ? -6.710 0.617 18.669 1.00 76.12 102 GLU A O 1
ATOM 816 N N . THR A 1 103 ? -5.489 2.079 17.475 1.00 78.81 103 THR A N 1
ATOM 817 C CA . THR A 1 103 ? -6.436 2.158 16.360 1.00 78.81 103 THR A CA 1
ATOM 818 C C . THR A 1 103 ? -6.558 0.813 15.653 1.00 78.81 103 THR A C 1
ATOM 820 O O . THR A 1 103 ? -7.666 0.349 15.413 1.00 78.81 103 THR A O 1
ATOM 823 N N . VAL A 1 104 ? -5.438 0.130 15.386 1.00 82.19 104 VAL A N 1
ATOM 824 C CA . VAL A 1 104 ? -5.474 -1.224 14.810 1.00 82.19 104 VAL A CA 1
ATOM 825 C C . VAL A 1 104 ? -6.245 -2.175 15.718 1.00 82.19 104 VAL A C 1
ATOM 827 O O . VAL A 1 104 ? -7.095 -2.903 15.227 1.00 82.19 104 VAL A O 1
ATOM 830 N N . ALA A 1 105 ? -5.995 -2.150 17.029 1.00 73.31 105 ALA A N 1
ATOM 831 C CA . ALA A 1 105 ? -6.695 -3.011 17.978 1.00 73.31 105 ALA A CA 1
ATOM 832 C C . ALA A 1 105 ? -8.208 -2.734 18.042 1.00 73.31 105 ALA A C 1
ATOM 834 O O . ALA A 1 105 ? -8.976 -3.666 18.254 1.00 73.31 105 ALA A O 1
ATOM 835 N N . ALA A 1 106 ? -8.630 -1.481 17.856 1.00 71.19 106 ALA A N 1
ATOM 836 C CA . ALA A 1 106 ? -10.040 -1.098 17.877 1.00 71.19 106 ALA A CA 1
ATOM 837 C C . ALA A 1 106 ? -10.789 -1.455 16.582 1.00 71.19 106 ALA A C 1
ATOM 839 O O . ALA A 1 106 ? -11.970 -1.788 16.630 1.00 71.19 106 ALA A O 1
ATOM 840 N N . LEU A 1 107 ? -10.115 -1.377 15.430 1.00 77.69 107 LEU A N 1
ATOM 841 C CA . LEU A 1 107 ? -10.731 -1.602 14.117 1.00 77.69 107 LEU A CA 1
ATOM 842 C C . LEU A 1 107 ? -10.559 -3.038 13.602 1.00 77.69 107 LEU A C 1
ATOM 844 O O . LEU A 1 107 ? -11.322 -3.493 12.753 1.00 77.69 107 LEU A O 1
ATOM 848 N N . ALA A 1 108 ? -9.548 -3.762 14.080 1.00 70.31 108 ALA A N 1
ATOM 849 C CA . ALA A 1 108 ? -9.309 -5.145 13.694 1.00 70.31 108 ALA A CA 1
ATOM 850 C C . ALA A 1 108 ? -10.512 -6.043 14.026 1.00 70.31 108 ALA A C 1
ATOM 852 O O . ALA A 1 108 ? -11.051 -5.983 15.128 1.00 70.31 108 ALA A O 1
ATOM 853 N N . ALA A 1 109 ? -10.881 -6.918 13.082 1.00 65.25 109 ALA A N 1
ATOM 854 C CA . ALA A 1 109 ? -12.015 -7.848 13.182 1.00 65.25 109 ALA A CA 1
ATOM 855 C C . ALA A 1 109 ? -13.402 -7.183 13.323 1.00 65.25 109 ALA A C 1
ATOM 857 O O . ALA A 1 109 ? -14.390 -7.866 13.592 1.00 65.25 109 ALA A O 1
ATOM 858 N N . ALA A 1 110 ? -13.495 -5.862 13.141 1.00 68.38 110 ALA A N 1
ATOM 859 C CA . ALA A 1 110 ? -14.771 -5.189 12.974 1.00 68.38 110 ALA A CA 1
ATOM 860 C C . ALA A 1 110 ? -15.203 -5.242 11.502 1.00 68.38 110 ALA A C 1
ATOM 862 O O . ALA A 1 110 ? -14.398 -5.023 10.596 1.00 68.38 110 ALA A O 1
ATOM 863 N N . ASP A 1 111 ? -16.489 -5.507 11.284 1.00 72.88 111 ASP A N 1
ATOM 864 C CA . ASP A 1 111 ? -17.100 -5.474 9.959 1.00 72.88 111 ASP A CA 1
ATOM 865 C C . ASP A 1 111 ? -17.420 -4.019 9.580 1.00 72.88 111 ASP A C 1
ATOM 867 O O . ASP A 1 111 ? -18.030 -3.284 10.363 1.00 72.88 111 ASP A O 1
ATOM 871 N N . ALA A 1 112 ? -17.054 -3.604 8.366 1.00 71.50 112 ALA A N 1
ATOM 872 C CA . ALA A 1 112 ? -17.516 -2.337 7.805 1.00 71.50 112 ALA A CA 1
ATOM 873 C C . ALA A 1 112 ? -18.940 -2.508 7.249 1.00 71.50 112 ALA A C 1
ATOM 875 O O . ALA A 1 112 ? -19.144 -3.290 6.312 1.00 71.50 112 ALA A O 1
ATOM 876 N N . SER A 1 113 ? -19.913 -1.780 7.810 1.00 77.19 113 SER A N 1
ATOM 877 C CA . SER A 1 113 ? -21.274 -1.708 7.261 1.00 77.19 113 SER A CA 1
ATOM 878 C C . SER A 1 113 ? -21.273 -1.076 5.865 1.00 77.19 113 SER A C 1
ATOM 880 O O . SER A 1 113 ? -20.310 -0.408 5.482 1.00 77.19 113 SER A O 1
ATOM 882 N N . GLN A 1 114 ? -22.359 -1.258 5.107 1.00 79.38 114 GLN A N 1
ATOM 883 C CA . GLN A 1 114 ? -22.472 -0.651 3.779 1.00 79.38 114 GLN A CA 1
ATOM 884 C C . GLN A 1 114 ? -22.360 0.880 3.842 1.00 79.38 114 GLN A C 1
ATOM 886 O O . GLN A 1 114 ? -21.611 1.447 3.061 1.00 79.38 114 GLN A O 1
ATOM 891 N N . ASP A 1 115 ? -22.978 1.529 4.833 1.00 75.00 115 ASP A N 1
ATOM 892 C CA . ASP A 1 115 ? -22.891 2.987 5.006 1.00 75.00 115 ASP A CA 1
ATOM 893 C C . ASP A 1 115 ? -21.445 3.462 5.235 1.00 75.00 115 ASP A C 1
ATOM 895 O O . ASP A 1 115 ? -21.014 4.465 4.668 1.00 75.00 115 ASP A O 1
ATOM 899 N N . ILE A 1 116 ? -20.666 2.717 6.033 1.00 78.56 116 ILE A N 1
ATOM 900 C CA . ILE A 1 116 ? -19.240 3.003 6.257 1.00 78.56 116 ILE A CA 1
ATOM 901 C C . ILE A 1 116 ? -18.459 2.833 4.957 1.00 78.56 116 ILE A C 1
ATOM 903 O O . ILE A 1 116 ? -17.586 3.652 4.664 1.00 78.56 116 ILE A O 1
ATOM 907 N N . ARG A 1 117 ? -18.750 1.778 4.186 1.00 83.06 117 ARG A N 1
ATOM 908 C CA . ARG A 1 117 ? -18.109 1.534 2.889 1.00 83.06 117 ARG A CA 1
ATOM 909 C C . ARG A 1 117 ? -18.425 2.653 1.903 1.00 83.06 117 ARG A C 1
ATOM 911 O O . ARG A 1 117 ? -17.491 3.192 1.327 1.00 83.06 117 ARG A O 1
ATOM 918 N N . ASP A 1 118 ? -19.686 3.048 1.767 1.00 81.38 118 ASP A N 1
ATOM 919 C CA . ASP A 1 118 ? -20.126 4.095 0.837 1.00 81.38 118 ASP A CA 1
ATOM 920 C C . ASP A 1 118 ? -19.512 5.456 1.196 1.00 81.38 118 ASP A C 1
ATOM 922 O O . ASP A 1 118 ? -18.957 6.144 0.337 1.00 81.38 118 ASP A O 1
ATOM 926 N N . HIS A 1 119 ? -19.521 5.817 2.483 1.00 84.06 119 HIS A N 1
ATOM 927 C CA . HIS A 1 119 ? -18.865 7.028 2.975 1.00 84.06 119 HIS A CA 1
ATOM 928 C C . HIS A 1 119 ? -17.351 7.008 2.703 1.00 84.06 119 HIS A C 1
ATOM 930 O O . HIS A 1 119 ? -16.790 7.946 2.134 1.00 84.06 119 HIS A O 1
ATOM 936 N N . SER A 1 120 ? -16.687 5.903 3.046 1.00 89.25 120 SER A N 1
ATOM 937 C CA . SER A 1 120 ? -15.240 5.753 2.861 1.00 89.25 120 SER A CA 1
ATOM 938 C C . SER A 1 120 ? -14.833 5.668 1.390 1.00 89.25 120 SER A C 1
ATOM 940 O O . SER A 1 120 ? -13.729 6.078 1.025 1.00 89.25 120 SER A O 1
ATOM 942 N N . PHE A 1 121 ? -15.712 5.148 0.534 1.00 91.12 121 PHE A N 1
ATOM 943 C CA . PHE A 1 121 ? -15.526 5.144 -0.908 1.00 91.12 121 PHE A CA 1
ATOM 944 C C . PHE A 1 121 ? -15.493 6.571 -1.454 1.00 91.12 121 PHE A C 1
ATOM 946 O O . PHE A 1 121 ? -14.614 6.859 -2.257 1.00 91.12 121 PHE A O 1
ATOM 953 N N . GLY A 1 122 ? -16.348 7.479 -0.967 1.00 90.06 122 GLY A N 1
ATOM 954 C CA . GLY A 1 122 ? -16.289 8.902 -1.326 1.00 90.06 122 GLY A CA 1
ATOM 955 C C . GLY A 1 122 ? -14.922 9.531 -1.023 1.00 90.06 122 GLY A C 1
ATOM 956 O O . GLY A 1 122 ? -14.323 10.178 -1.881 1.00 90.06 122 GLY A O 1
ATOM 957 N N . ILE A 1 123 ? -14.352 9.231 0.150 1.00 91.38 123 ILE A N 1
ATOM 958 C CA . ILE A 1 123 ? -12.989 9.662 0.516 1.00 91.38 123 ILE A CA 1
ATOM 959 C C . ILE A 1 123 ? -11.958 9.088 -0.468 1.00 91.38 123 ILE A C 1
ATOM 961 O O . ILE A 1 123 ? -11.073 9.794 -0.963 1.00 91.38 123 ILE A O 1
ATOM 965 N N . LEU A 1 124 ? -12.045 7.789 -0.771 1.00 92.06 124 LEU A N 1
ATOM 966 C CA . LEU A 1 124 ? -11.137 7.152 -1.723 1.00 92.06 124 LEU A CA 1
ATOM 967 C C . LEU A 1 124 ? -11.298 7.728 -3.138 1.00 92.06 124 LEU A C 1
ATOM 969 O O . LEU A 1 124 ? -10.302 7.869 -3.847 1.00 92.06 124 LEU A O 1
ATOM 973 N N . GLU A 1 125 ? -12.512 8.085 -3.548 1.00 90.38 125 GLU A N 1
ATOM 974 C CA . GLU A 1 125 ? -12.809 8.700 -4.838 1.00 90.38 125 GLU A CA 1
ATOM 975 C C . GLU A 1 125 ? -12.145 10.070 -4.978 1.00 90.38 125 GLU A C 1
ATOM 977 O O . GLU A 1 125 ? -11.565 10.351 -6.032 1.00 90.38 125 GLU A O 1
ATOM 982 N N . ASP A 1 126 ? -12.135 10.877 -3.922 1.00 89.75 126 ASP A N 1
ATOM 983 C CA . ASP A 1 126 ? -11.461 12.177 -3.905 1.00 89.75 126 ASP A CA 1
ATOM 984 C C . ASP A 1 126 ? -9.935 12.045 -3.993 1.00 89.75 126 ASP A C 1
ATOM 986 O O . ASP A 1 126 ? -9.253 12.816 -4.682 1.00 89.75 126 ASP A O 1
ATOM 990 N N . HIS A 1 127 ? -9.377 11.038 -3.319 1.00 90.62 127 HIS A N 1
ATOM 991 C CA . HIS A 1 127 ? -7.933 10.823 -3.248 1.00 90.62 127 HIS A CA 1
ATOM 992 C C . HIS A 1 127 ? -7.371 9.962 -4.393 1.00 90.62 127 HIS A C 1
ATOM 994 O O . HIS A 1 127 ? -6.168 10.018 -4.674 1.00 90.62 127 HIS A O 1
ATOM 1000 N N . LYS A 1 128 ? -8.222 9.172 -5.062 1.00 88.12 128 LYS A N 1
ATOM 1001 C CA . LYS A 1 128 ? -7.945 8.159 -6.106 1.00 88.12 128 LYS A CA 1
ATOM 1002 C C . LYS A 1 128 ? -7.030 7.000 -5.696 1.00 88.12 128 LYS A C 1
ATOM 1004 O O . LYS A 1 128 ? -7.109 5.925 -6.287 1.00 88.12 128 LYS A O 1
ATOM 1009 N N . CYS A 1 129 ? -6.161 7.199 -4.709 1.00 92.56 129 CYS A N 1
ATOM 1010 C CA . CYS A 1 129 ? -5.264 6.195 -4.158 1.00 92.56 129 CYS A CA 1
ATOM 1011 C C . CYS A 1 129 ? -5.012 6.479 -2.673 1.00 92.56 129 CYS A C 1
ATOM 1013 O O . CYS A 1 129 ? -4.760 7.621 -2.281 1.00 92.56 129 CYS A O 1
ATOM 1015 N N . ALA A 1 130 ? -5.056 5.432 -1.857 1.00 95.50 130 ALA A N 1
ATOM 1016 C CA . ALA A 1 130 ? -4.819 5.470 -0.429 1.00 95.50 130 ALA A CA 1
ATOM 1017 C C . ALA A 1 130 ? -3.804 4.398 -0.011 1.00 95.50 130 ALA A C 1
ATOM 1019 O O . ALA A 1 130 ? -3.784 3.275 -0.515 1.00 95.50 130 ALA A O 1
ATOM 1020 N N . TYR A 1 131 ? -2.963 4.744 0.954 1.00 96.75 131 TYR A N 1
ATOM 1021 C CA . TYR A 1 131 ? -1.989 3.861 1.576 1.00 96.75 131 TYR A CA 1
ATOM 1022 C C . TYR A 1 131 ? -2.161 3.905 3.090 1.00 96.75 131 TYR A C 1
ATOM 1024 O O . TYR A 1 131 ? -2.153 4.983 3.677 1.00 96.75 131 TYR A O 1
ATOM 1032 N N . VAL A 1 132 ? -2.267 2.745 3.732 1.00 96.88 132 VAL A N 1
ATOM 1033 C CA . VAL A 1 132 ? -2.406 2.609 5.184 1.00 96.88 132 VAL A CA 1
ATOM 1034 C C . VAL A 1 132 ? -1.235 1.795 5.725 1.00 96.88 132 VAL A C 1
ATOM 1036 O O . VAL A 1 132 ? -1.087 0.613 5.418 1.00 96.88 132 VAL A O 1
ATOM 1039 N N . ASP A 1 133 ? -0.387 2.427 6.534 1.00 96.19 133 ASP A N 1
ATOM 1040 C CA . ASP A 1 133 ? 0.727 1.795 7.238 1.00 96.19 133 ASP A CA 1
ATOM 1041 C C . ASP A 1 133 ? 0.251 1.221 8.577 1.00 96.19 133 ASP A C 1
ATOM 1043 O O . ASP A 1 133 ? -0.310 1.939 9.407 1.00 96.19 133 ASP A O 1
ATOM 1047 N N . ILE A 1 134 ? 0.526 -0.062 8.810 1.00 92.69 134 ILE A N 1
ATOM 1048 C CA . ILE A 1 134 ? 0.130 -0.774 10.032 1.00 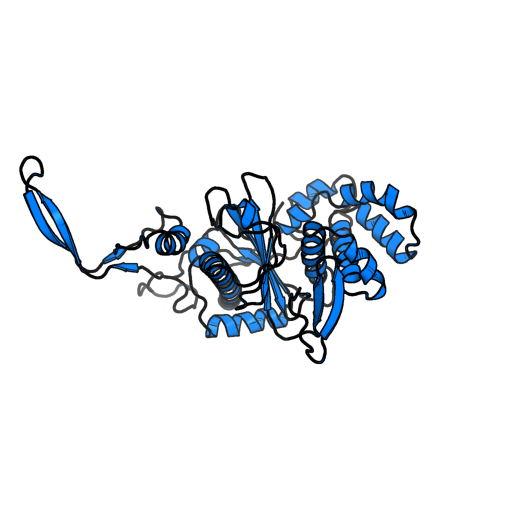92.69 134 ILE A CA 1
ATOM 1049 C C . ILE A 1 134 ? 1.377 -1.023 10.876 1.00 92.69 134 ILE A C 1
ATOM 1051 O O . ILE A 1 134 ? 2.334 -1.617 10.359 1.00 92.69 134 ILE A O 1
ATOM 1055 N N . PRO A 1 135 ? 1.424 -0.597 12.153 1.00 85.81 135 PRO A N 1
ATOM 1056 C CA . PRO A 1 135 ? 2.622 -0.767 12.946 1.00 85.81 135 PRO A CA 1
ATOM 1057 C C . PRO A 1 135 ? 3.000 -2.235 13.134 1.00 85.81 135 PRO A C 1
ATOM 1059 O O . PRO A 1 135 ? 2.232 -3.185 12.966 1.00 85.81 135 PRO A O 1
ATOM 1062 N N . HIS A 1 136 ? 4.285 -2.421 13.405 1.00 78.06 136 HIS A N 1
ATOM 1063 C CA . HIS A 1 136 ? 4.905 -3.725 13.323 1.00 78.06 136 HIS A CA 1
ATOM 1064 C C . HIS A 1 136 ? 4.304 -4.716 14.328 1.00 78.06 136 HIS A C 1
ATOM 1066 O O . HIS A 1 136 ? 4.430 -4.515 15.530 1.00 78.06 136 HIS A O 1
ATOM 1072 N N . LYS A 1 137 ? 3.778 -5.840 13.815 1.00 75.88 137 LYS A N 1
ATOM 1073 C CA . LYS A 1 137 ? 3.180 -6.948 14.585 1.00 75.88 137 LYS A CA 1
ATOM 1074 C C . LYS A 1 137 ? 1.848 -6.627 15.274 1.00 75.88 137 LYS A C 1
ATOM 1076 O O . LYS A 1 137 ? 1.437 -7.442 16.100 1.00 75.88 137 LYS A O 1
ATOM 1081 N N . ASP A 1 138 ? 1.189 -5.524 14.926 1.00 78.25 138 ASP A N 1
ATOM 1082 C CA . ASP A 1 138 ? -0.100 -5.159 15.531 1.00 78.25 138 ASP A CA 1
ATOM 1083 C C . ASP A 1 138 ? -1.305 -5.798 14.831 1.00 78.25 138 ASP A C 1
ATOM 1085 O O . ASP A 1 138 ? -2.341 -5.971 15.457 1.00 78.25 138 ASP A O 1
ATOM 1089 N N . TYR A 1 139 ? -1.146 -6.245 13.583 1.00 78.31 139 TYR A N 1
ATOM 1090 C CA . TYR A 1 139 ? -2.115 -7.100 12.895 1.00 78.31 139 TYR A CA 1
ATOM 1091 C C . TYR A 1 139 ? -1.432 -8.420 12.519 1.00 78.31 139 TYR A C 1
ATOM 1093 O O . TYR A 1 139 ? -0.654 -8.490 11.557 1.00 78.31 139 TYR A O 1
ATOM 1101 N N . ARG A 1 140 ? -1.638 -9.462 13.331 1.00 76.31 140 ARG A N 1
ATOM 1102 C CA . ARG A 1 140 ? -0.987 -10.774 13.160 1.00 76.31 140 ARG A CA 1
ATOM 1103 C C . ARG A 1 140 ? -1.962 -11.771 12.567 1.00 76.31 140 ARG A C 1
ATOM 1105 O O . ARG A 1 140 ? -3.038 -11.967 13.107 1.00 76.31 140 ARG A O 1
ATOM 1112 N N . LEU A 1 141 ? -1.530 -12.436 11.504 1.00 69.50 141 LEU A N 1
ATOM 1113 C CA . LEU A 1 141 ? -2.273 -13.543 10.905 1.00 69.50 141 LEU A CA 1
ATOM 1114 C C . LEU A 1 141 ? -1.815 -14.878 11.490 1.00 69.50 141 LEU A C 1
ATOM 1116 O O . LEU A 1 141 ? -2.620 -15.778 11.679 1.00 69.50 141 LEU A O 1
ATOM 1120 N N . ARG A 1 142 ? -0.504 -15.010 11.741 1.00 67.38 142 ARG A N 1
ATOM 1121 C CA . ARG A 1 142 ? 0.166 -16.170 12.355 1.00 67.38 142 ARG A CA 1
ATOM 1122 C C . ARG A 1 142 ? 1.438 -15.702 13.068 1.00 67.38 142 ARG A C 1
ATOM 1124 O O . ARG A 1 142 ? 1.883 -14.574 12.849 1.00 67.38 142 ARG A O 1
ATOM 1131 N N . ASP A 1 143 ? 2.094 -16.586 13.819 1.00 65.44 143 ASP A N 1
ATOM 1132 C CA . ASP A 1 143 ? 3.341 -16.286 14.552 1.00 65.44 143 ASP A CA 1
ATOM 1133 C C . ASP A 1 143 ? 4.417 -15.594 13.703 1.00 65.44 143 ASP A C 1
ATOM 1135 O O . ASP A 1 143 ? 5.087 -14.662 14.153 1.00 65.44 143 ASP A O 1
ATOM 1139 N N . ASN A 1 144 ? 4.553 -16.025 12.447 1.00 70.88 144 ASN A N 1
ATOM 1140 C CA . ASN A 1 144 ? 5.578 -15.548 11.522 1.00 70.88 144 ASN A CA 1
ATOM 1141 C C . ASN A 1 144 ? 5.029 -14.661 10.403 1.00 70.88 144 ASN A C 1
ATOM 1143 O O . ASN A 1 144 ? 5.776 -14.343 9.478 1.00 70.88 144 ASN A O 1
ATOM 1147 N N . LEU A 1 145 ? 3.760 -14.244 10.472 1.00 73.62 145 LEU A N 1
ATOM 1148 C CA . LEU A 1 145 ? 3.139 -13.424 9.439 1.00 73.62 145 LEU A CA 1
ATOM 1149 C C . LEU A 1 145 ? 2.281 -12.312 10.036 1.00 73.62 145 LEU A C 1
ATOM 1151 O O . LEU A 1 145 ? 1.301 -12.556 10.739 1.00 73.62 145 LEU A O 1
ATOM 1155 N N . SER A 1 146 ? 2.613 -11.076 9.682 1.00 84.19 146 SER A N 1
ATOM 1156 C CA . SER A 1 146 ? 1.835 -9.899 10.071 1.00 84.19 146 SER A CA 1
ATOM 1157 C C . SER A 1 146 ? 1.562 -9.008 8.873 1.00 84.19 146 SER A C 1
ATOM 1159 O O . SER A 1 146 ? 2.459 -8.813 8.051 1.00 84.19 146 SER A O 1
ATOM 1161 N N . LEU A 1 147 ? 0.376 -8.414 8.813 1.00 88.69 147 LEU A N 1
ATOM 1162 C CA . LEU A 1 147 ? 0.075 -7.363 7.850 1.00 88.69 147 LEU A CA 1
ATOM 1163 C C . LEU A 1 147 ? 0.917 -6.124 8.185 1.00 88.69 147 LEU A C 1
ATOM 1165 O O . LEU A 1 147 ? 1.075 -5.755 9.349 1.00 88.69 147 LEU A O 1
ATOM 1169 N N . ARG A 1 148 ? 1.533 -5.526 7.164 1.00 93.25 148 ARG A N 1
ATOM 1170 C CA . ARG A 1 148 ? 2.437 -4.380 7.308 1.00 93.25 148 ARG A CA 1
ATOM 1171 C C . ARG A 1 148 ? 1.854 -3.108 6.712 1.00 93.25 148 ARG A C 1
ATOM 1173 O O . ARG A 1 148 ? 2.081 -2.039 7.275 1.00 93.25 148 ARG A O 1
ATOM 1180 N N . ALA A 1 149 ? 1.161 -3.219 5.587 1.00 96.00 149 ALA A N 1
ATOM 1181 C CA . ALA A 1 149 ? 0.500 -2.093 4.952 1.00 96.00 149 ALA A CA 1
ATOM 1182 C C . ALA A 1 149 ? -0.597 -2.558 3.991 1.00 96.00 149 ALA A C 1
ATOM 1184 O O . ALA A 1 149 ? -0.591 -3.707 3.544 1.00 96.00 149 ALA A O 1
ATOM 1185 N N . ILE A 1 150 ? -1.497 -1.640 3.657 1.00 96.25 150 ILE A N 1
ATOM 1186 C CA . ILE A 1 150 ? -2.558 -1.810 2.666 1.00 96.25 150 ILE A CA 1
ATOM 1187 C C . ILE A 1 150 ? -2.437 -0.657 1.669 1.00 96.25 150 ILE A C 1
ATOM 1189 O O . ILE A 1 150 ? -2.244 0.489 2.068 1.00 96.25 150 ILE A O 1
ATOM 1193 N N . MET A 1 151 ? -2.529 -0.946 0.377 1.00 95.44 151 MET A N 1
ATOM 1194 C CA . MET A 1 151 ? -2.609 0.056 -0.682 1.00 95.44 151 MET A CA 1
ATOM 1195 C C . MET A 1 151 ? -3.868 -0.187 -1.504 1.00 95.44 151 MET A C 1
ATOM 1197 O O . MET A 1 151 ? -4.131 -1.322 -1.903 1.00 95.44 151 MET A O 1
ATOM 1201 N N . VAL A 1 152 ? -4.633 0.869 -1.749 1.00 94.62 152 VAL A N 1
ATOM 1202 C CA . VAL A 1 152 ? -5.937 0.803 -2.406 1.00 94.62 152 VAL A CA 1
ATOM 1203 C C . VAL A 1 152 ? -6.053 1.926 -3.426 1.00 94.62 152 VAL A C 1
ATOM 1205 O O . VAL A 1 152 ? -5.665 3.052 -3.144 1.00 94.62 152 VAL A O 1
ATOM 1208 N N . ASP A 1 153 ? -6.560 1.635 -4.618 1.00 90.81 153 ASP A N 1
ATOM 1209 C CA . ASP A 1 153 ? -6.843 2.626 -5.662 1.00 90.81 153 ASP A CA 1
ATOM 1210 C C . ASP A 1 153 ? -8.122 2.268 -6.428 1.00 90.81 153 ASP A C 1
ATOM 1212 O O . ASP A 1 153 ? -8.541 1.108 -6.454 1.00 90.81 153 ASP A O 1
ATOM 1216 N N . ILE A 1 154 ? -8.749 3.283 -7.028 1.00 85.31 154 ILE A N 1
ATOM 1217 C CA . ILE A 1 154 ? -9.946 3.132 -7.869 1.00 85.31 154 ILE A CA 1
ATOM 1218 C C . ILE A 1 154 ? -9.528 3.129 -9.334 1.00 85.31 154 ILE A C 1
ATOM 1220 O O . ILE A 1 154 ? -8.790 4.013 -9.775 1.00 85.31 154 ILE A O 1
ATOM 1224 N N . GLY A 1 155 ? -9.998 2.134 -10.089 1.00 70.69 155 GLY A N 1
ATOM 1225 C CA . GLY A 1 155 ? -9.740 2.031 -11.528 1.00 70.69 155 GLY A CA 1
ATOM 1226 C C . GLY A 1 155 ? -8.257 1.885 -11.878 1.00 70.69 155 GLY A C 1
ATOM 1227 O O . GLY A 1 155 ? -7.850 2.150 -13.011 1.00 70.69 155 GLY A O 1
ATOM 1228 N N . GLY A 1 156 ? -7.441 1.487 -10.898 1.00 66.56 156 GLY A N 1
ATOM 1229 C CA . GLY A 1 156 ? -6.023 1.238 -11.077 1.00 66.56 156 GLY A CA 1
ATOM 1230 C C . GLY A 1 156 ? -5.752 0.057 -12.001 1.00 66.56 156 GLY A C 1
ATOM 1231 O O . GLY A 1 156 ? -6.631 -0.734 -12.355 1.00 66.56 156 GLY A O 1
ATOM 1232 N N . LEU A 1 157 ? -4.481 -0.069 -12.384 1.00 68.56 157 LEU A N 1
ATOM 1233 C CA . LEU A 1 157 ? -3.948 -1.244 -13.073 1.00 68.56 157 LEU A CA 1
ATOM 1234 C C . LEU A 1 157 ? -4.476 -2.509 -12.391 1.00 68.56 157 LEU A C 1
ATOM 1236 O O . LEU A 1 157 ? -4.440 -2.554 -11.171 1.00 68.56 157 LEU A O 1
ATOM 1240 N N . ARG A 1 158 ? -4.912 -3.547 -13.117 1.00 65.75 158 ARG A N 1
ATOM 1241 C CA . ARG A 1 158 ? -5.208 -4.886 -12.558 1.00 65.75 158 ARG A CA 1
ATOM 1242 C C . ARG A 1 158 ? -4.834 -5.997 -13.533 1.00 65.75 158 ARG A C 1
ATOM 1244 O O . ARG A 1 158 ? -4.686 -5.748 -14.725 1.00 65.75 158 ARG A O 1
ATOM 1251 N N . MET A 1 159 ? -4.659 -7.212 -13.021 1.00 56.47 159 MET A N 1
ATOM 1252 C CA . MET A 1 159 ? -4.487 -8.416 -13.837 1.00 56.47 159 MET A CA 1
ATOM 1253 C C . MET A 1 159 ? -5.795 -9.218 -13.832 1.00 56.47 159 MET A C 1
ATOM 1255 O O . MET A 1 159 ? -6.417 -9.358 -12.783 1.00 56.47 159 MET A O 1
ATOM 1259 N N . GLU A 1 160 ? -6.228 -9.725 -14.987 1.00 53.28 160 GLU A N 1
ATOM 1260 C CA . GLU A 1 160 ? -7.454 -10.523 -15.132 1.00 53.28 160 GLU A CA 1
ATOM 1261 C C . GLU A 1 160 ? -7.123 -11.807 -15.905 1.00 53.28 160 GLU A C 1
ATOM 1263 O O . GLU A 1 160 ? -6.587 -11.739 -17.001 1.00 53.28 160 GLU A O 1
ATOM 1268 N N . THR A 1 161 ? -7.465 -12.985 -15.380 1.00 47.44 161 THR A N 1
ATOM 1269 C CA . THR A 1 161 ? -7.119 -14.274 -16.014 1.00 47.44 161 THR A CA 1
ATOM 1270 C C . THR A 1 161 ? -8.040 -14.688 -17.162 1.00 47.44 161 THR A C 1
ATOM 1272 O O . THR A 1 161 ? -7.697 -15.590 -17.923 1.00 47.44 161 THR A O 1
ATOM 1275 N N . THR A 1 162 ? -9.218 -14.076 -17.310 1.00 47.78 162 THR A N 1
ATOM 1276 C CA . THR A 1 162 ? -10.209 -14.512 -18.303 1.00 47.78 162 THR A CA 1
ATOM 1277 C C . THR A 1 162 ? -10.140 -13.685 -19.579 1.00 47.78 162 THR A C 1
ATOM 1279 O O . THR A 1 162 ? -10.331 -12.474 -19.559 1.00 47.78 162 THR A O 1
ATOM 1282 N N . ALA A 1 163 ? -9.956 -14.362 -20.716 1.00 42.22 163 ALA A N 1
ATOM 1283 C CA . ALA A 1 163 ? -10.085 -13.800 -22.058 1.00 42.22 163 ALA A CA 1
ATOM 1284 C C . ALA A 1 163 ? -11.568 -13.554 -22.425 1.00 42.22 163 ALA A C 1
ATOM 1286 O O . ALA A 1 163 ? -12.130 -14.195 -23.308 1.00 42.22 163 ALA A O 1
ATOM 1287 N N . GLY A 1 164 ? -12.260 -12.662 -21.716 1.00 43.53 164 GLY A N 1
ATOM 1288 C CA . GLY A 1 164 ? -13.615 -12.233 -22.080 1.00 43.53 164 GLY A CA 1
ATOM 1289 C C . GLY A 1 164 ? -13.589 -11.097 -23.105 1.00 43.53 164 GLY A C 1
ATOM 1290 O O . GLY A 1 164 ? -12.883 -10.115 -22.895 1.00 43.53 164 GLY A O 1
ATOM 1291 N N . LYS A 1 165 ? -14.366 -11.166 -24.192 1.00 43.97 165 LYS A N 1
ATOM 1292 C CA . LYS A 1 165 ? -14.607 -10.007 -25.076 1.00 43.97 165 LYS A CA 1
ATOM 1293 C C . LYS A 1 165 ? -15.421 -8.948 -24.321 1.00 43.97 165 LYS A C 1
ATOM 1295 O O . LYS A 1 165 ? -16.638 -8.890 -24.456 1.00 43.97 165 LYS A O 1
ATOM 1300 N N . ILE A 1 166 ? -14.766 -8.141 -23.491 1.00 47.94 166 ILE A N 1
ATOM 1301 C CA . ILE A 1 166 ? -15.398 -7.031 -22.779 1.00 47.94 166 ILE A CA 1
ATOM 1302 C C . ILE A 1 166 ? -15.132 -5.754 -23.591 1.00 47.94 166 ILE A C 1
ATOM 1304 O O . ILE A 1 166 ? -13.969 -5.377 -23.756 1.00 47.94 166 ILE A O 1
ATOM 1308 N N . PRO A 1 167 ? -16.162 -5.065 -24.111 1.00 39.12 167 PRO A N 1
ATOM 1309 C CA . PRO A 1 167 ? -15.975 -3.814 -24.843 1.00 39.12 167 PRO A CA 1
ATOM 1310 C C . PRO A 1 167 ? -15.170 -2.796 -24.014 1.00 39.12 167 PRO A C 1
ATOM 1312 O O . PRO A 1 167 ? -15.494 -2.545 -22.856 1.00 39.12 167 PRO A O 1
ATOM 1315 N N . GLY A 1 168 ? -14.107 -2.222 -24.588 1.00 43.00 168 GLY A N 1
ATOM 1316 C CA . GLY A 1 168 ? -13.251 -1.236 -23.907 1.00 43.00 168 GLY A CA 1
ATOM 1317 C C . GLY A 1 168 ? -12.131 -1.810 -23.025 1.00 43.00 168 GLY A C 1
ATOM 1318 O O . GLY A 1 168 ? -11.499 -1.046 -22.296 1.00 43.00 168 GLY A O 1
ATOM 1319 N N . THR A 1 169 ? -11.869 -3.120 -23.086 1.00 45.19 169 THR A N 1
ATOM 1320 C CA . THR A 1 169 ? -10.624 -3.722 -22.573 1.00 45.19 169 THR A CA 1
ATOM 1321 C C . THR A 1 169 ? -9.568 -3.776 -23.674 1.00 45.19 169 THR A C 1
ATOM 1323 O O . THR A 1 169 ? -9.882 -4.131 -24.809 1.00 45.19 169 THR A O 1
ATOM 1326 N N . TYR A 1 170 ? -8.324 -3.425 -23.345 1.00 48.06 170 TYR A N 1
ATOM 1327 C CA . TYR A 1 170 ? -7.166 -3.715 -24.185 1.00 48.06 170 TYR A CA 1
ATOM 1328 C C . TYR A 1 170 ? -6.381 -4.853 -23.528 1.00 48.06 170 TYR A C 1
ATOM 1330 O O . TYR A 1 170 ? -5.816 -4.691 -22.443 1.00 48.06 170 TYR A O 1
ATOM 1338 N N . ASP A 1 171 ? -6.364 -6.018 -24.174 1.00 48.97 171 ASP A N 1
ATOM 1339 C CA . ASP A 1 171 ? -5.448 -7.105 -23.828 1.00 48.97 171 ASP A CA 1
ATOM 1340 C C . ASP A 1 171 ? -4.038 -6.622 -24.181 1.00 48.97 171 ASP A C 1
ATOM 1342 O O . ASP A 1 171 ? -3.735 -6.369 -25.344 1.00 48.97 171 ASP A O 1
ATOM 1346 N N . THR A 1 172 ? -3.196 -6.392 -23.180 1.00 48.84 172 THR A N 1
ATOM 1347 C CA . THR A 1 172 ? -1.895 -5.739 -23.391 1.00 48.84 172 THR A CA 1
ATOM 1348 C C . THR A 1 172 ? -0.777 -6.761 -23.467 1.00 48.84 172 THR A C 1
ATOM 1350 O O . THR A 1 172 ? 0.170 -6.572 -24.221 1.00 48.84 172 THR A O 1
ATOM 1353 N N . VAL A 1 173 ? -0.891 -7.887 -22.758 1.00 50.88 173 VAL A N 1
ATOM 1354 C CA . VAL A 1 173 ? 0.154 -8.914 -22.781 1.00 50.88 173 VAL A CA 1
ATOM 1355 C C . VAL A 1 173 ? -0.428 -10.290 -22.504 1.00 50.88 173 VAL A C 1
ATOM 1357 O O . VAL A 1 173 ? -1.090 -10.474 -21.493 1.00 50.88 173 VAL A O 1
ATOM 1360 N N . VAL A 1 174 ? -0.114 -11.268 -23.354 1.00 49.50 174 VAL A N 1
ATOM 1361 C CA . VAL A 1 174 ? -0.167 -12.690 -22.997 1.00 49.50 174 VAL A CA 1
ATOM 1362 C C . VAL A 1 174 ? 1.271 -13.153 -22.808 1.00 49.50 174 VAL A C 1
ATOM 1364 O O . VAL A 1 174 ? 2.064 -13.025 -23.743 1.00 49.50 174 VAL A O 1
ATOM 1367 N N . ASN A 1 175 ? 1.653 -13.616 -21.616 1.00 52.53 175 ASN A N 1
ATOM 1368 C CA . ASN A 1 175 ? 2.944 -14.301 -21.498 1.00 52.53 175 ASN A CA 1
ATOM 1369 C C . ASN A 1 175 ? 2.821 -15.752 -21.995 1.00 52.53 175 ASN A C 1
ATOM 1371 O O . ASN A 1 175 ? 1.718 -16.265 -22.182 1.00 52.53 175 ASN A O 1
ATOM 1375 N N . ASP A 1 176 ? 3.948 -16.441 -22.167 1.00 49.81 176 ASP A N 1
ATOM 1376 C CA . ASP A 1 176 ? 3.987 -17.788 -22.759 1.00 49.81 176 ASP A CA 1
ATOM 1377 C C . ASP A 1 176 ? 3.242 -18.864 -21.933 1.00 49.81 176 ASP A C 1
ATOM 1379 O O . ASP A 1 176 ? 3.086 -19.997 -22.381 1.00 49.81 176 ASP A O 1
ATOM 1383 N N . ARG A 1 177 ? 2.755 -18.517 -20.731 1.00 50.69 177 ARG A N 1
ATOM 1384 C CA . ARG A 1 177 ? 1.917 -19.365 -19.867 1.00 50.69 177 ARG A CA 1
ATOM 1385 C C . ARG A 1 177 ? 0.413 -19.081 -20.001 1.00 50.69 177 ARG A C 1
ATOM 1387 O O . ARG A 1 177 ? -0.372 -19.665 -19.264 1.00 50.69 177 ARG A O 1
ATOM 1394 N N . GLY A 1 178 ? 0.000 -18.202 -20.917 1.00 48.66 178 GLY A N 1
ATOM 1395 C CA . GLY A 1 178 ? -1.410 -17.878 -21.165 1.00 48.66 178 GLY A CA 1
ATOM 1396 C C . GLY A 1 178 ? -1.997 -16.799 -20.248 1.00 48.66 178 GLY A C 1
ATOM 1397 O O . GLY A 1 178 ? -3.209 -16.597 -20.251 1.00 48.66 178 GLY A O 1
ATOM 1398 N N . PHE A 1 179 ? -1.173 -16.082 -19.476 1.00 52.50 179 PHE A N 1
ATOM 1399 C CA . PHE A 1 179 ? -1.655 -15.006 -18.606 1.00 52.50 179 PHE A CA 1
ATOM 1400 C C . PHE A 1 179 ? -2.002 -13.764 -19.422 1.00 52.50 179 PHE A C 1
ATOM 1402 O O . PHE A 1 179 ? -1.091 -13.119 -19.930 1.00 52.50 179 PHE A O 1
ATOM 1409 N N . VAL A 1 180 ? -3.286 -13.404 -19.508 1.00 50.34 180 VAL A N 1
ATOM 1410 C CA . VAL A 1 180 ? -3.725 -12.157 -20.146 1.00 50.34 180 VAL A CA 1
ATOM 1411 C C . VAL A 1 180 ? -3.611 -11.009 -19.143 1.00 50.34 180 VAL A C 1
ATOM 1413 O O . VAL A 1 180 ? -4.178 -11.036 -18.058 1.00 50.34 180 VAL A O 1
ATOM 1416 N N . MET A 1 181 ? -2.862 -9.972 -19.486 1.00 51.28 181 MET A N 1
ATOM 1417 C CA . MET A 1 181 ? -2.842 -8.718 -18.756 1.00 51.28 181 MET A CA 1
ATOM 1418 C C . MET A 1 181 ? -3.790 -7.757 -19.454 1.00 51.28 181 MET A C 1
ATOM 1420 O O . MET A 1 181 ? -3.618 -7.463 -20.637 1.00 51.28 181 MET A O 1
ATOM 1424 N N . ARG A 1 182 ? -4.816 -7.303 -18.737 1.00 51.84 182 ARG A N 1
ATOM 1425 C CA . ARG A 1 182 ? -5.858 -6.438 -19.286 1.00 51.84 182 ARG A CA 1
ATOM 1426 C C . ARG A 1 182 ? -5.748 -5.054 -18.690 1.00 51.84 182 ARG A C 1
ATOM 1428 O O . ARG A 1 182 ? -6.022 -4.868 -17.507 1.00 51.84 182 ARG A O 1
ATOM 1435 N N . HIS A 1 183 ? -5.438 -4.069 -19.524 1.00 49.88 183 HIS A N 1
ATOM 1436 C CA . HIS A 1 183 ? -5.797 -2.697 -19.206 1.00 49.88 183 HIS A CA 1
ATOM 1437 C C . HIS A 1 183 ? -7.270 -2.526 -19.522 1.00 49.88 183 HIS A C 1
ATOM 1439 O O . HIS A 1 183 ? -7.682 -2.386 -20.677 1.00 49.88 183 HIS A O 1
ATOM 1445 N N . ARG A 1 184 ? -8.093 -2.567 -18.479 1.00 49.47 184 ARG A N 1
ATOM 1446 C CA . ARG A 1 184 ? -9.441 -2.035 -18.602 1.00 49.47 184 ARG A CA 1
ATOM 1447 C C . ARG A 1 184 ? -9.343 -0.514 -18.540 1.00 49.47 184 ARG A C 1
ATOM 1449 O O . ARG A 1 184 ? -8.523 0.020 -17.795 1.00 49.47 184 ARG A O 1
ATOM 1456 N N . ARG A 1 185 ? -10.172 0.184 -19.327 1.00 44.12 185 ARG A N 1
ATOM 1457 C CA . ARG A 1 185 ? -10.518 1.582 -19.019 1.00 44.12 185 ARG A CA 1
ATOM 1458 C C . ARG A 1 185 ? -10.843 1.683 -17.522 1.00 44.12 185 ARG A C 1
ATOM 1460 O O . ARG A 1 185 ? -11.386 0.701 -17.010 1.00 44.12 185 ARG A O 1
ATOM 1467 N N . PRO A 1 186 ? -10.536 2.809 -16.855 1.00 50.53 186 PRO A N 1
ATOM 1468 C CA . PRO A 1 186 ? -10.909 3.001 -15.460 1.00 50.53 186 PRO A CA 1
ATOM 1469 C C . PRO A 1 186 ? -12.385 2.631 -15.297 1.00 50.53 186 PRO A C 1
ATOM 1471 O O . PRO A 1 186 ? -13.255 3.227 -15.930 1.00 50.53 186 PRO A O 1
ATOM 1474 N N . ASP A 1 187 ? -12.634 1.552 -14.566 1.00 61.44 187 ASP A N 1
ATOM 1475 C CA . ASP A 1 187 ? -13.930 1.255 -13.987 1.00 61.44 187 ASP A CA 1
ATOM 1476 C C . ASP A 1 187 ? -13.866 1.665 -12.517 1.00 61.44 187 ASP A C 1
ATOM 1478 O O . ASP A 1 187 ? -12.783 1.751 -11.937 1.00 61.44 187 ASP A O 1
ATOM 1482 N N . ASP A 1 188 ? -15.012 1.914 -11.894 1.00 69.69 188 ASP A N 1
ATOM 1483 C CA . ASP A 1 188 ? -15.066 2.383 -10.502 1.00 69.69 188 ASP A CA 1
ATOM 1484 C C . ASP A 1 188 ? -14.775 1.257 -9.493 1.00 69.69 188 ASP A C 1
ATOM 1486 O O . ASP A 1 188 ? -15.232 1.271 -8.354 1.00 69.69 188 ASP A O 1
ATOM 1490 N N . LYS A 1 189 ? -14.020 0.233 -9.912 1.00 80.69 189 LYS A N 1
ATOM 1491 C CA . LYS A 1 189 ? -13.655 -0.888 -9.055 1.00 80.69 189 LYS A CA 1
ATOM 1492 C C . LYS A 1 189 ? -12.476 -0.530 -8.171 1.00 80.69 189 LYS A C 1
ATOM 1494 O O . LYS A 1 189 ? -11.471 0.020 -8.625 1.00 80.69 189 LYS A O 1
ATOM 1499 N N . VAL A 1 190 ? -12.587 -0.955 -6.922 1.00 88.44 190 VAL A N 1
ATOM 1500 C CA . VAL A 1 190 ? -11.568 -0.788 -5.894 1.00 88.44 190 VAL A CA 1
ATOM 1501 C C . VAL A 1 190 ? -10.595 -1.960 -5.951 1.00 88.44 190 VAL A C 1
ATOM 1503 O O . VAL A 1 190 ? -11.000 -3.127 -5.959 1.00 88.44 190 VAL A O 1
ATOM 1506 N N . VAL A 1 191 ? -9.300 -1.660 -6.004 1.00 88.50 191 VAL A N 1
ATOM 1507 C CA . VAL A 1 191 ? -8.245 -2.673 -6.060 1.00 88.50 191 VAL A CA 1
ATOM 1508 C C . VAL A 1 191 ? -7.380 -2.600 -4.812 1.00 88.50 191 VAL A C 1
ATOM 1510 O O . VAL A 1 191 ? -6.717 -1.603 -4.543 1.00 88.50 191 VAL A O 1
ATOM 1513 N N . PHE A 1 192 ? -7.293 -3.700 -4.080 1.00 91.81 192 PHE A N 1
ATOM 1514 C CA . PHE A 1 192 ? -6.482 -3.837 -2.880 1.00 91.81 192 PHE A CA 1
ATOM 1515 C C . PHE A 1 192 ? -5.094 -4.398 -3.204 1.00 91.81 192 PHE A C 1
ATOM 1517 O O . PHE A 1 192 ? -4.905 -5.139 -4.166 1.00 91.81 192 PHE A O 1
ATOM 1524 N N . THR A 1 193 ? -4.095 -4.011 -2.415 1.00 91.56 193 THR A N 1
ATOM 1525 C CA . THR A 1 193 ? -2.805 -4.691 -2.258 1.00 91.56 193 THR A CA 1
ATOM 1526 C C . THR A 1 193 ? -2.436 -4.696 -0.780 1.00 91.56 193 THR A C 1
ATOM 1528 O O . THR A 1 193 ? -2.034 -3.672 -0.230 1.00 91.56 193 THR A O 1
ATOM 1531 N N . ALA A 1 194 ? -2.533 -5.855 -0.141 1.00 91.25 194 ALA A N 1
ATOM 1532 C CA . ALA A 1 194 ? -1.992 -6.107 1.182 1.00 91.25 194 ALA A CA 1
ATOM 1533 C C . ALA A 1 194 ? -0.508 -6.476 1.086 1.00 91.25 194 ALA A C 1
ATOM 1535 O O . ALA A 1 194 ? -0.104 -7.313 0.279 1.00 91.25 194 ALA A O 1
ATOM 1536 N N . ILE A 1 195 ? 0.309 -5.863 1.935 1.00 91.94 195 ILE A N 1
ATOM 1537 C CA . ILE A 1 195 ? 1.730 -6.170 2.094 1.00 91.94 195 ILE A CA 1
ATOM 1538 C C . ILE A 1 195 ? 1.900 -6.838 3.446 1.00 91.94 195 ILE A C 1
ATOM 1540 O O . ILE A 1 195 ? 1.645 -6.221 4.483 1.00 91.94 195 ILE A O 1
ATOM 1544 N N . PHE A 1 196 ? 2.392 -8.069 3.456 1.00 88.12 196 PHE A N 1
ATOM 1545 C CA . PHE A 1 196 ? 2.693 -8.783 4.689 1.00 88.12 196 PHE A CA 1
ATOM 1546 C C . PHE A 1 196 ? 4.188 -8.754 4.974 1.00 88.12 196 PHE A C 1
ATOM 1548 O O . PHE A 1 196 ? 5.008 -8.541 4.088 1.00 88.12 196 PHE A O 1
ATOM 1555 N N . ARG A 1 197 ? 4.553 -8.980 6.231 1.00 87.31 197 ARG A N 1
ATOM 1556 C CA . ARG A 1 197 ? 5.922 -9.256 6.651 1.00 87.31 197 ARG A CA 1
ATOM 1557 C C . ARG A 1 197 ? 6.009 -10.709 7.086 1.00 87.31 197 ARG A C 1
ATOM 1559 O O . ARG A 1 197 ? 5.406 -11.077 8.095 1.00 87.31 197 ARG A O 1
ATOM 1566 N N . ASP A 1 198 ? 6.783 -11.487 6.341 1.00 84.00 198 ASP A N 1
ATOM 1567 C CA . ASP A 1 198 ? 7.179 -12.842 6.706 1.00 84.00 198 ASP A CA 1
ATOM 1568 C C . ASP A 1 198 ? 8.453 -12.762 7.556 1.00 84.00 198 ASP A C 1
ATOM 1570 O O . ASP A 1 198 ? 9.537 -12.409 7.080 1.00 84.00 198 ASP A O 1
ATOM 1574 N N . HIS A 1 199 ? 8.313 -13.050 8.848 1.00 80.12 199 HIS A N 1
ATOM 1575 C CA . HIS A 1 199 ? 9.413 -12.956 9.809 1.00 80.12 199 HIS A CA 1
ATOM 1576 C C . HIS A 1 199 ? 10.399 -14.115 9.679 1.00 80.12 199 HIS A C 1
ATOM 1578 O O . HIS A 1 199 ? 11.558 -13.954 10.055 1.00 80.12 199 HIS A O 1
ATOM 1584 N N . ARG A 1 200 ? 9.965 -15.254 9.130 1.00 80.19 200 ARG A N 1
ATOM 1585 C CA . ARG A 1 200 ? 10.809 -16.437 8.948 1.00 80.19 200 ARG A CA 1
ATOM 1586 C C . ARG A 1 200 ? 11.761 -16.245 7.776 1.00 80.19 200 ARG A C 1
ATOM 1588 O O . ARG A 1 200 ? 12.950 -16.517 7.906 1.00 80.19 200 ARG A O 1
ATOM 1595 N N . ASN A 1 201 ? 11.238 -15.767 6.650 1.00 80.31 201 ASN A N 1
ATOM 1596 C CA . ASN A 1 201 ? 12.013 -15.598 5.419 1.00 80.31 201 ASN A CA 1
ATOM 1597 C C . ASN A 1 201 ? 12.568 -14.177 5.243 1.00 80.31 201 ASN A C 1
ATOM 1599 O O . ASN A 1 201 ? 13.287 -13.914 4.280 1.00 80.31 201 ASN A O 1
ATOM 1603 N N . ASN A 1 202 ? 12.241 -13.261 6.163 1.00 82.62 202 ASN A N 1
ATOM 1604 C CA . ASN A 1 202 ? 12.588 -11.842 6.086 1.00 82.62 202 ASN A CA 1
ATOM 1605 C C . ASN A 1 202 ? 12.196 -11.221 4.731 1.00 82.62 202 ASN A C 1
ATOM 1607 O O . ASN A 1 202 ? 12.968 -10.492 4.105 1.00 82.62 202 ASN A O 1
ATOM 1611 N N . SER A 1 203 ? 10.988 -11.548 4.272 1.00 84.00 203 SER A N 1
ATOM 1612 C CA . SER A 1 203 ? 10.434 -11.119 2.990 1.00 84.00 203 SER A CA 1
ATOM 1613 C C . SER A 1 203 ? 9.130 -10.345 3.189 1.00 84.00 203 SER A C 1
ATOM 1615 O O . SER A 1 203 ? 8.539 -10.338 4.274 1.00 84.00 203 SER A O 1
ATOM 1617 N N . TYR A 1 204 ? 8.700 -9.656 2.130 1.00 86.38 204 TYR A N 1
ATOM 1618 C CA . TYR A 1 204 ? 7.465 -8.874 2.119 1.00 86.38 204 TYR A CA 1
ATOM 1619 C C . TYR A 1 204 ? 6.531 -9.363 1.009 1.00 86.38 204 TYR A C 1
ATOM 1621 O O . TYR A 1 204 ? 6.459 -8.721 -0.042 1.00 86.38 204 TYR A O 1
ATOM 1629 N N . PRO A 1 205 ? 5.880 -10.528 1.187 1.00 82.88 205 PRO A N 1
ATOM 1630 C CA . PRO A 1 205 ? 4.931 -11.025 0.203 1.00 82.88 205 PRO A CA 1
ATOM 1631 C C . PRO A 1 205 ? 3.736 -10.076 0.094 1.00 82.88 205 PRO A C 1
ATOM 1633 O O . PRO A 1 205 ? 3.346 -9.431 1.075 1.00 82.88 205 PRO A O 1
ATOM 1636 N N . ARG A 1 206 ? 3.152 -9.994 -1.102 1.00 85.94 206 ARG A N 1
ATOM 1637 C CA . ARG A 1 206 ? 1.984 -9.151 -1.366 1.00 85.94 206 ARG A CA 1
ATOM 1638 C C . ARG A 1 206 ? 0.832 -9.984 -1.893 1.00 85.94 206 ARG A C 1
ATOM 1640 O O . ARG A 1 206 ? 1.033 -11.009 -2.539 1.00 85.94 206 ARG A O 1
ATOM 1647 N N . LEU A 1 207 ? -0.367 -9.508 -1.599 1.00 83.81 207 LEU A N 1
ATOM 1648 C CA . LEU A 1 207 ? -1.628 -10.040 -2.084 1.00 83.81 207 LEU A CA 1
ATOM 1649 C C . LEU A 1 207 ? -2.439 -8.877 -2.641 1.00 83.81 207 LEU A C 1
ATOM 1651 O O . LEU A 1 207 ? -2.692 -7.924 -1.916 1.00 83.81 207 LEU A O 1
ATOM 1655 N N . SER A 1 208 ? -2.845 -8.950 -3.897 1.00 84.19 208 SER A N 1
ATOM 1656 C CA . SER A 1 208 ? -3.627 -7.936 -4.592 1.00 84.19 208 SER A CA 1
ATOM 1657 C C . SER A 1 208 ? -4.918 -8.541 -5.120 1.00 84.19 208 SER A C 1
ATOM 1659 O O . SER A 1 208 ? -4.896 -9.634 -5.673 1.00 84.19 208 SER A O 1
ATOM 1661 N N . TRP A 1 209 ? -6.040 -7.848 -4.980 1.00 84.56 209 TRP A N 1
ATOM 1662 C CA . TRP A 1 209 ? -7.341 -8.333 -5.442 1.00 84.56 209 TRP A CA 1
ATOM 1663 C C . TRP A 1 209 ? -8.271 -7.170 -5.764 1.00 84.56 209 TRP A C 1
ATOM 1665 O O . TRP A 1 209 ? -7.999 -6.027 -5.405 1.00 84.56 209 TRP A O 1
ATOM 1675 N N . VAL A 1 210 ? -9.357 -7.462 -6.469 1.00 84.44 210 VAL A N 1
ATOM 1676 C CA . VAL A 1 210 ? -10.466 -6.517 -6.649 1.00 84.44 210 VAL A CA 1
ATOM 1677 C C . VAL A 1 210 ? -11.443 -6.732 -5.499 1.00 84.44 210 VAL A C 1
ATOM 1679 O O . VAL A 1 210 ? -11.727 -7.883 -5.185 1.00 84.44 210 VAL A O 1
ATOM 1682 N N . GLU A 1 211 ? -11.951 -5.667 -4.887 1.00 86.50 211 GLU A N 1
ATOM 1683 C CA . GLU A 1 211 ? -12.905 -5.772 -3.774 1.00 86.50 211 GLU A CA 1
ATOM 1684 C C . GLU A 1 211 ? -14.058 -6.737 -4.089 1.00 86.50 211 GLU A C 1
ATOM 1686 O O . GLU A 1 211 ? -14.619 -6.711 -5.191 1.00 86.50 211 GLU A O 1
ATOM 1691 N N . GLY A 1 212 ? -14.383 -7.615 -3.135 1.00 78.31 212 GLY A N 1
ATOM 1692 C CA . GLY A 1 212 ? -15.473 -8.589 -3.272 1.00 78.31 212 GLY A CA 1
ATOM 1693 C C . GLY A 1 212 ? -15.248 -9.666 -4.344 1.00 78.31 212 GLY A C 1
ATOM 1694 O O . GLY A 1 212 ? -16.145 -10.463 -4.617 1.00 78.31 212 GLY A O 1
ATOM 1695 N N . SER A 1 213 ? -14.070 -9.700 -4.971 1.00 74.94 213 SER A N 1
ATOM 1696 C CA . SER A 1 213 ? -13.689 -10.701 -5.963 1.00 74.94 213 SER A CA 1
ATOM 1697 C C . SER A 1 213 ? -13.026 -11.908 -5.311 1.00 74.94 213 SER A C 1
ATOM 1699 O O . SER A 1 213 ? -12.189 -11.773 -4.424 1.00 74.94 213 SER A O 1
ATOM 1701 N N . ASP A 1 214 ? -13.295 -13.091 -5.859 1.00 65.75 214 ASP A N 1
ATOM 1702 C CA . ASP A 1 214 ? -12.591 -14.332 -5.509 1.00 65.75 214 ASP A CA 1
ATOM 1703 C C . ASP A 1 214 ? -11.234 -14.480 -6.219 1.00 65.75 214 ASP A C 1
ATOM 1705 O O . ASP A 1 214 ? -10.510 -15.456 -5.998 1.00 65.75 214 ASP A O 1
ATOM 1709 N N . PHE A 1 215 ? -10.912 -13.543 -7.115 1.00 62.81 215 PHE A N 1
ATOM 1710 C CA . PHE A 1 215 ? -9.664 -13.508 -7.870 1.00 62.81 215 PHE A CA 1
ATOM 1711 C C . PHE A 1 215 ? -8.630 -12.649 -7.159 1.00 62.81 215 PHE A C 1
ATOM 1713 O O . PHE A 1 215 ? -8.886 -11.481 -6.852 1.00 62.81 215 PHE A O 1
ATOM 1720 N N . PHE A 1 216 ? -7.431 -13.198 -6.997 1.00 63.81 216 PHE A N 1
ATOM 1721 C CA . PHE A 1 216 ? -6.316 -12.486 -6.394 1.00 63.81 216 PHE A CA 1
ATOM 1722 C C . PHE A 1 216 ? -4.985 -12.840 -7.060 1.00 63.81 216 PHE A C 1
ATOM 1724 O O . PHE A 1 216 ? -4.807 -13.893 -7.676 1.00 63.81 216 PHE A O 1
ATOM 1731 N N . MET A 1 217 ? -4.039 -11.921 -6.912 1.00 66.62 217 MET A N 1
ATOM 1732 C CA . MET A 1 217 ? -2.660 -12.014 -7.352 1.00 66.62 217 MET A CA 1
ATOM 1733 C C . MET A 1 217 ? -1.752 -11.960 -6.130 1.00 66.62 217 MET A C 1
ATOM 1735 O O . MET A 1 217 ? -1.873 -11.050 -5.318 1.00 66.62 217 MET A O 1
ATOM 1739 N N . GLY A 1 218 ? -0.798 -12.870 -5.997 1.00 59.09 218 GLY A N 1
ATOM 1740 C CA . GLY A 1 218 ? 0.182 -12.727 -4.928 1.00 59.09 218 GLY A CA 1
ATOM 1741 C C . GLY A 1 218 ? 1.098 -13.916 -4.760 1.00 59.09 218 GLY A C 1
ATOM 1742 O O . GLY A 1 218 ? 0.657 -15.045 -4.538 1.00 59.09 218 GLY A O 1
ATOM 1743 N N . ARG A 1 219 ? 2.404 -13.657 -4.777 1.00 55.69 219 ARG A N 1
ATOM 1744 C CA . ARG A 1 219 ? 3.391 -14.607 -4.292 1.00 55.69 219 ARG A CA 1
ATOM 1745 C C . ARG A 1 219 ? 3.333 -14.594 -2.772 1.00 55.69 219 ARG A C 1
ATOM 1747 O O . ARG A 1 219 ? 3.713 -13.619 -2.129 1.00 55.69 219 ARG A O 1
ATOM 1754 N N . GLY A 1 220 ? 2.908 -15.697 -2.170 1.00 45.06 220 GLY A N 1
ATOM 1755 C CA . GLY A 1 220 ? 3.137 -15.856 -0.737 1.00 45.06 220 GLY A CA 1
ATOM 1756 C C . GLY A 1 220 ? 2.247 -16.838 -0.024 1.00 45.06 220 GLY A C 1
ATOM 1757 O O . GLY A 1 220 ? 2.747 -17.515 0.861 1.00 45.06 220 GLY A O 1
ATOM 1758 N N . ILE A 1 221 ? 0.983 -17.018 -0.401 1.00 45.78 221 ILE A N 1
ATOM 1759 C CA . ILE A 1 221 ? 0.079 -17.818 0.446 1.00 45.78 221 ILE A CA 1
ATOM 1760 C C . ILE A 1 221 ? 0.543 -19.293 0.564 1.00 45.78 221 ILE A C 1
ATOM 1762 O O . ILE A 1 221 ? 0.446 -19.899 1.630 1.00 45.78 221 ILE A O 1
ATOM 1766 N N . LYS A 1 222 ? 1.243 -19.810 -0.458 1.00 41.78 222 LYS A N 1
ATOM 1767 C CA . LYS A 1 222 ? 1.861 -21.149 -0.472 1.00 41.78 222 LYS A CA 1
ATOM 1768 C C . LYS A 1 222 ? 3.063 -21.323 0.478 1.00 41.78 222 LYS A C 1
ATOM 1770 O O . LYS A 1 222 ? 3.267 -22.412 1.006 1.00 41.78 222 LYS A O 1
ATOM 1775 N N . GLN A 1 223 ? 3.858 -20.273 0.718 1.00 40.62 223 GLN A N 1
ATOM 1776 C CA . GLN A 1 223 ? 4.972 -20.288 1.691 1.00 40.62 223 GLN A CA 1
ATOM 1777 C C . GLN A 1 223 ? 4.508 -19.990 3.127 1.00 40.62 223 GLN A C 1
ATOM 1779 O O . GLN A 1 223 ? 5.256 -20.218 4.077 1.00 40.62 223 GLN A O 1
ATOM 1784 N N . LEU A 1 224 ? 3.261 -19.538 3.285 1.00 40.47 224 LEU A N 1
ATOM 1785 C CA . LEU A 1 224 ? 2.637 -19.192 4.561 1.00 40.47 224 LEU A CA 1
ATOM 1786 C C . LEU A 1 224 ? 1.886 -20.367 5.211 1.00 40.47 224 LEU A C 1
ATOM 1788 O O . LEU A 1 224 ? 1.338 -20.209 6.303 1.00 40.47 224 LEU A O 1
ATOM 1792 N N . GLY A 1 225 ? 1.873 -21.549 4.576 1.00 38.75 225 GLY A N 1
ATOM 1793 C CA . GLY A 1 225 ? 1.191 -22.750 5.079 1.00 38.75 225 GLY A CA 1
ATOM 1794 C C . GLY A 1 225 ? -0.336 -22.625 5.094 1.00 38.75 225 GLY A C 1
ATOM 1795 O O . GLY A 1 225 ? -1.000 -23.276 5.899 1.00 38.75 225 GLY A O 1
ATOM 1796 N N . ILE A 1 226 ? -0.889 -21.721 4.289 1.00 42.19 226 ILE A N 1
ATOM 1797 C CA . ILE A 1 226 ? -2.314 -21.633 3.970 1.00 42.19 226 ILE A CA 1
ATOM 1798 C C . ILE A 1 226 ? -2.448 -22.436 2.670 1.00 42.19 226 ILE A C 1
ATOM 1800 O O . ILE A 1 226 ? -1.718 -22.183 1.711 1.00 42.19 226 ILE A O 1
ATOM 1804 N N . ALA A 1 227 ? -3.223 -23.517 2.691 1.00 33.09 227 ALA A N 1
ATOM 1805 C CA . ALA A 1 227 ? -3.174 -24.555 1.667 1.00 33.09 227 ALA A CA 1
ATOM 1806 C C . ALA A 1 227 ? -3.681 -24.046 0.307 1.00 33.09 227 ALA A C 1
ATOM 1808 O O . ALA A 1 227 ? -4.862 -24.136 0.013 1.00 33.09 227 ALA A O 1
ATOM 1809 N N . LEU A 1 228 ? -2.776 -23.570 -0.552 1.00 37.25 228 LEU A N 1
ATOM 1810 C CA . LEU A 1 228 ? -3.076 -23.278 -1.954 1.00 37.25 228 LEU A CA 1
ATOM 1811 C C . LEU A 1 228 ? -2.061 -23.985 -2.859 1.00 37.25 228 LEU A C 1
ATOM 1813 O O . LEU A 1 228 ? -0.869 -23.666 -2.929 1.00 37.25 228 LEU A O 1
ATOM 1817 N N . SER A 1 229 ? -2.539 -25.036 -3.510 1.00 31.23 229 SER A N 1
ATOM 1818 C CA . SER A 1 229 ? -1.796 -25.911 -4.407 1.00 31.23 229 SER A CA 1
ATOM 1819 C C . SER A 1 229 ? -1.617 -25.283 -5.794 1.00 31.23 229 SER A C 1
ATOM 1821 O O . SER A 1 229 ? -2.540 -25.339 -6.589 1.00 31.23 229 SER A O 1
ATOM 1823 N N . ALA A 1 230 ? -0.430 -24.719 -6.066 1.00 35.91 230 ALA A N 1
ATOM 1824 C CA . ALA A 1 230 ? 0.294 -24.599 -7.359 1.00 35.91 230 ALA A CA 1
ATOM 1825 C C . ALA A 1 230 ? 1.115 -23.285 -7.398 1.00 35.91 230 ALA A C 1
ATOM 1827 O O . ALA A 1 230 ? 0.821 -22.371 -6.636 1.00 35.91 230 ALA A O 1
ATOM 1828 N N . PRO A 1 231 ? 2.246 -23.212 -8.129 1.00 39.03 231 PRO A N 1
ATOM 1829 C CA . PRO A 1 231 ? 3.081 -22.013 -8.234 1.00 39.03 231 PRO A CA 1
ATOM 1830 C C . PRO A 1 231 ? 2.521 -21.062 -9.304 1.00 39.03 231 PRO A C 1
ATOM 1832 O O . PRO A 1 231 ? 3.194 -20.799 -10.293 1.00 39.03 231 PRO A O 1
ATOM 1835 N N . GLU A 1 232 ? 1.278 -20.619 -9.130 1.00 47.16 232 GLU A N 1
ATOM 1836 C CA . GLU A 1 232 ? 0.625 -19.680 -10.043 1.00 47.16 232 GLU A CA 1
ATOM 1837 C C . GLU A 1 232 ? 0.419 -18.345 -9.322 1.00 47.16 232 GLU A C 1
ATOM 1839 O O . GLU A 1 232 ? -0.141 -18.297 -8.228 1.00 47.16 232 GLU A O 1
ATOM 1844 N N . VAL A 1 233 ? 0.912 -17.252 -9.914 1.00 49.44 233 VAL A N 1
ATOM 1845 C CA . VAL A 1 233 ? 0.776 -15.888 -9.365 1.00 49.44 233 VAL A CA 1
ATOM 1846 C C . VAL A 1 233 ? -0.650 -15.364 -9.364 1.00 49.44 233 VAL A C 1
ATOM 1848 O O . VAL A 1 233 ? -0.950 -14.477 -8.569 1.00 49.44 233 VAL A O 1
ATOM 1851 N N . MET A 1 234 ? -1.518 -15.911 -10.212 1.00 50.03 234 MET A N 1
ATOM 1852 C CA . MET A 1 234 ? -2.948 -15.637 -10.191 1.00 50.03 234 MET A CA 1
ATOM 1853 C C . MET A 1 234 ? -3.692 -16.908 -9.827 1.00 50.03 234 MET A C 1
ATOM 1855 O O . MET A 1 234 ? -3.575 -17.911 -10.523 1.00 50.03 234 MET A O 1
ATOM 1859 N N . LEU A 1 235 ? -4.466 -16.842 -8.751 1.00 56.25 235 LEU A N 1
ATOM 1860 C CA . LEU A 1 235 ? -5.300 -17.944 -8.305 1.00 56.25 235 LEU A CA 1
ATOM 1861 C C . LEU A 1 235 ? -6.763 -17.539 -8.473 1.00 56.25 235 LEU A C 1
ATOM 1863 O O . LEU A 1 235 ? -7.186 -16.443 -8.098 1.00 56.25 235 LEU A O 1
ATOM 1867 N N . THR A 1 236 ? -7.531 -18.433 -9.084 1.00 53.94 236 THR A N 1
ATOM 1868 C CA . THR A 1 236 ? -8.991 -18.345 -9.149 1.00 53.94 236 THR A CA 1
ATOM 1869 C C . THR A 1 236 ? -9.579 -19.151 -7.999 1.00 53.94 236 THR A C 1
ATOM 1871 O O . THR A 1 236 ? -9.047 -20.217 -7.695 1.00 53.94 236 THR A O 1
ATOM 1874 N N . ASN A 1 237 ? -10.703 -18.708 -7.432 1.00 58.47 237 ASN A N 1
ATOM 1875 C CA . ASN A 1 237 ? -11.400 -19.389 -6.334 1.00 58.47 237 ASN A CA 1
ATOM 1876 C C . ASN A 1 237 ? -10.571 -19.422 -5.041 1.00 58.47 237 ASN A C 1
ATOM 1878 O O . ASN A 1 237 ? -10.151 -20.490 -4.593 1.00 58.47 237 ASN A O 1
ATOM 1882 N N . ALA A 1 238 ? -10.343 -18.250 -4.439 1.00 58.28 238 ALA A N 1
ATOM 1883 C CA . ALA A 1 238 ? -9.824 -18.161 -3.074 1.00 58.28 238 ALA A CA 1
ATOM 1884 C C . ALA A 1 238 ? -10.531 -19.158 -2.142 1.00 58.28 238 ALA A C 1
ATOM 1886 O O . ALA A 1 238 ? -11.761 -19.265 -2.156 1.00 58.28 238 ALA A O 1
ATOM 1887 N N . ASP A 1 239 ? -9.756 -19.890 -1.339 1.00 64.38 239 ASP A N 1
ATOM 1888 C CA . ASP A 1 239 ? -10.334 -20.728 -0.293 1.00 64.38 239 ASP A CA 1
ATOM 1889 C C . ASP A 1 239 ? -11.049 -19.852 0.751 1.00 64.38 239 ASP A C 1
ATOM 1891 O O . ASP A 1 239 ? -10.834 -18.640 0.840 1.00 64.38 239 ASP A O 1
ATOM 1895 N N . MET A 1 240 ? -11.927 -20.459 1.550 1.00 65.38 240 MET A N 1
ATOM 1896 C CA . MET A 1 240 ? -12.714 -19.726 2.551 1.00 65.38 240 MET A CA 1
ATOM 1897 C C . MET A 1 240 ? -11.839 -18.903 3.505 1.00 65.38 240 MET A C 1
ATOM 1899 O O . MET A 1 240 ? -12.204 -17.790 3.873 1.00 65.38 240 MET A O 1
ATOM 1903 N N . LEU A 1 241 ? -10.664 -19.425 3.871 1.00 68.50 241 LEU A N 1
ATOM 1904 C CA . LEU A 1 241 ? -9.732 -18.738 4.760 1.00 68.50 241 LEU A CA 1
ATOM 1905 C C . LEU A 1 241 ? -9.144 -17.480 4.107 1.00 68.50 241 LEU A C 1
ATOM 1907 O O . LEU A 1 241 ? -9.094 -16.426 4.735 1.00 68.50 241 LEU A O 1
ATOM 1911 N N . THR A 1 242 ? -8.717 -17.573 2.849 1.00 70.44 242 THR A N 1
ATOM 1912 C CA . THR A 1 242 ? -8.173 -16.446 2.086 1.00 70.44 242 THR A CA 1
ATOM 1913 C C . THR A 1 242 ? -9.245 -15.386 1.862 1.00 70.44 242 THR A C 1
ATOM 1915 O O . THR A 1 242 ? -8.959 -14.205 2.051 1.00 70.44 242 THR A O 1
ATOM 1918 N N . LYS A 1 243 ? -10.488 -15.792 1.563 1.00 73.69 243 LYS A N 1
ATOM 1919 C CA . LYS A 1 243 ? -11.626 -14.867 1.459 1.00 73.69 243 LYS A CA 1
ATOM 1920 C C . LYS A 1 243 ? -11.861 -14.106 2.759 1.00 73.69 243 LYS A C 1
ATOM 1922 O O . LYS A 1 243 ? -11.944 -12.886 2.725 1.00 73.69 243 LYS A O 1
ATOM 1927 N N . HIS A 1 244 ? -11.896 -14.797 3.900 1.00 73.94 244 HIS A N 1
ATOM 1928 C CA . HIS A 1 244 ? -12.049 -14.135 5.199 1.00 73.94 244 HIS A CA 1
ATOM 1929 C C . HIS 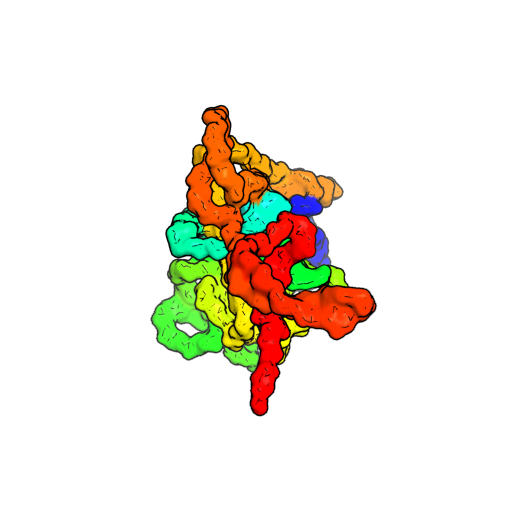A 1 244 ? -10.921 -13.133 5.464 1.00 73.94 244 HIS A C 1
ATOM 1931 O O . HIS A 1 244 ? -11.194 -11.999 5.836 1.00 73.94 244 HIS A O 1
ATOM 1937 N N . ILE A 1 245 ? -9.665 -13.500 5.186 1.00 79.94 245 ILE A N 1
ATOM 1938 C CA . ILE A 1 245 ? -8.528 -12.579 5.338 1.00 79.94 245 ILE A CA 1
ATOM 1939 C C . ILE A 1 245 ? -8.690 -11.346 4.438 1.00 79.94 245 ILE A C 1
ATOM 1941 O O . ILE A 1 245 ? -8.439 -10.229 4.883 1.00 79.94 245 ILE A O 1
ATOM 1945 N N . MET A 1 246 ? -9.095 -11.524 3.179 1.00 84.31 246 MET A N 1
ATOM 1946 C CA . MET A 1 246 ? -9.332 -10.409 2.256 1.00 84.31 246 MET A CA 1
ATOM 1947 C C . MET A 1 246 ? -10.442 -9.489 2.777 1.00 84.31 246 MET A C 1
ATOM 1949 O O . MET A 1 246 ? -10.224 -8.284 2.866 1.00 84.31 246 MET A O 1
ATOM 1953 N N . THR A 1 247 ? -11.580 -10.044 3.203 1.00 84.00 247 THR A N 1
ATOM 1954 C CA . THR A 1 247 ? -12.713 -9.285 3.758 1.00 84.00 247 THR A CA 1
ATOM 1955 C C . THR A 1 247 ? -12.365 -8.553 5.058 1.00 84.00 247 THR A C 1
ATOM 1957 O O . THR A 1 247 ? -12.786 -7.410 5.250 1.00 84.00 247 THR A O 1
ATOM 1960 N N . ASP A 1 248 ? -11.560 -9.157 5.933 1.00 82.94 248 ASP A N 1
ATOM 1961 C CA . ASP A 1 248 ? -11.096 -8.511 7.165 1.00 82.94 248 ASP A CA 1
ATOM 1962 C C . ASP A 1 248 ? -10.176 -7.321 6.856 1.00 82.94 248 ASP A C 1
ATOM 1964 O O . ASP A 1 248 ? -10.234 -6.285 7.521 1.00 82.94 248 ASP A O 1
ATOM 1968 N N . ILE A 1 249 ? -9.320 -7.451 5.835 1.00 90.69 249 ILE A N 1
ATOM 1969 C CA . ILE A 1 249 ? -8.423 -6.375 5.395 1.00 90.69 249 ILE A CA 1
ATOM 1970 C C . ILE A 1 249 ? -9.205 -5.254 4.703 1.00 90.69 249 ILE A C 1
ATOM 1972 O O . ILE A 1 249 ? -8.914 -4.082 4.947 1.00 90.69 249 ILE A O 1
ATOM 1976 N N . GLU A 1 250 ? -10.200 -5.594 3.878 1.00 91.62 250 GLU A N 1
ATOM 1977 C CA . GLU A 1 250 ? -11.139 -4.627 3.296 1.00 91.62 250 GLU A CA 1
ATOM 1978 C C . GLU A 1 250 ? -11.838 -3.829 4.400 1.00 91.62 250 GLU A C 1
ATOM 1980 O O . GLU A 1 250 ? -11.811 -2.600 4.389 1.00 91.62 250 GLU A O 1
ATOM 1985 N N . SER A 1 251 ? -12.398 -4.516 5.400 1.00 84.81 251 SER A N 1
ATOM 1986 C CA . SER A 1 251 ? -13.109 -3.870 6.507 1.00 84.81 251 SER A CA 1
ATOM 1987 C C . SER A 1 251 ? -12.187 -2.974 7.330 1.00 84.81 251 SER A C 1
ATOM 1989 O O . SER A 1 251 ? -12.538 -1.827 7.599 1.00 84.81 251 SER A O 1
ATOM 1991 N N . LEU A 1 252 ? -10.973 -3.439 7.653 1.00 88.31 252 LEU A N 1
ATOM 1992 C CA . LEU A 1 252 ? -9.968 -2.620 8.335 1.00 88.31 252 LEU A CA 1
ATOM 1993 C C . LEU A 1 252 ? -9.648 -1.345 7.545 1.00 88.31 252 LEU A C 1
ATOM 1995 O O . LEU A 1 252 ? -9.541 -0.270 8.135 1.00 88.31 252 LEU A O 1
ATOM 1999 N N . PHE A 1 253 ? -9.477 -1.452 6.227 1.00 94.81 253 PHE A N 1
ATOM 2000 C CA . PHE A 1 253 ? -9.190 -0.305 5.375 1.00 94.81 253 PHE A CA 1
ATOM 2001 C C . PHE A 1 253 ? -10.343 0.702 5.369 1.00 94.81 253 PHE A C 1
ATOM 2003 O O . PHE A 1 253 ? -10.110 1.880 5.638 1.00 94.81 253 PHE A O 1
ATOM 2010 N N . TRP A 1 254 ? -11.574 0.245 5.128 1.00 91.06 254 TRP A N 1
ATOM 2011 C CA . TRP A 1 254 ? -12.746 1.118 5.095 1.00 91.06 254 TRP A CA 1
ATOM 2012 C C . TRP A 1 254 ? -12.978 1.809 6.438 1.00 91.06 254 TRP A C 1
ATOM 2014 O O . TRP A 1 254 ? -13.081 3.030 6.501 1.00 91.06 254 TRP A O 1
ATOM 2024 N N . LEU A 1 255 ? -12.921 1.056 7.536 1.00 86.19 255 LEU A N 1
ATOM 2025 C CA . LEU A 1 255 ? -13.019 1.617 8.881 1.00 86.19 255 LEU A CA 1
ATOM 2026 C C . LEU A 1 255 ? -11.916 2.636 9.178 1.00 86.19 255 LEU A C 1
ATOM 2028 O O . LEU A 1 255 ? -12.166 3.616 9.872 1.00 86.19 255 LEU A O 1
ATOM 2032 N N . SER A 1 256 ? -10.707 2.438 8.646 1.00 90.50 256 SER A N 1
ATOM 2033 C CA . SER A 1 256 ? -9.604 3.388 8.830 1.00 90.50 256 SER A CA 1
ATOM 2034 C C . SER A 1 256 ? -9.879 4.737 8.164 1.00 90.50 256 SER A C 1
ATOM 2036 O O . SER A 1 256 ? -9.473 5.763 8.706 1.00 90.50 256 SER A O 1
ATOM 2038 N N . LEU A 1 257 ? -10.548 4.746 7.006 1.00 91.19 257 LEU A N 1
ATOM 2039 C CA . LEU A 1 257 ? -10.920 5.980 6.310 1.00 91.19 257 LEU A CA 1
ATOM 2040 C C . LEU A 1 257 ? -12.056 6.709 7.032 1.00 91.19 257 LEU A C 1
ATOM 2042 O O . LEU A 1 257 ? -11.916 7.894 7.312 1.00 91.19 257 LEU A O 1
ATOM 2046 N N . ALA A 1 258 ? -13.125 6.002 7.405 1.00 86.38 258 ALA A N 1
ATOM 2047 C CA . ALA A 1 258 ? -14.219 6.594 8.178 1.00 86.38 258 ALA A CA 1
ATOM 2048 C C . ALA A 1 258 ? -13.741 7.128 9.539 1.00 86.38 258 ALA A C 1
ATOM 2050 O O . ALA A 1 258 ? -14.102 8.227 9.960 1.00 86.38 258 ALA A O 1
ATOM 2051 N N . PHE A 1 259 ? -12.878 6.376 10.229 1.00 82.56 259 PHE A N 1
ATOM 2052 C CA . PHE A 1 259 ? -12.302 6.824 11.495 1.00 82.56 259 PHE A CA 1
ATOM 2053 C C . PHE A 1 259 ? -11.423 8.069 11.314 1.00 82.56 259 PHE A C 1
ATOM 2055 O O . PHE A 1 259 ? -11.450 8.962 12.151 1.00 82.56 259 PHE A O 1
ATOM 2062 N N . MET A 1 260 ? -10.680 8.171 10.207 1.00 85.06 260 MET A N 1
ATOM 2063 C CA . MET A 1 260 ? -9.951 9.397 9.883 1.00 85.06 260 MET A CA 1
ATOM 2064 C C . MET A 1 260 ? -10.909 10.586 9.696 1.00 85.06 260 MET A C 1
ATOM 2066 O O . MET A 1 260 ? -10.719 11.634 10.301 1.00 85.06 260 MET A O 1
ATOM 2070 N N . ASP A 1 261 ? -11.940 10.452 8.871 1.00 80.62 261 ASP A N 1
ATOM 2071 C CA . ASP A 1 261 ? -12.819 11.590 8.576 1.00 80.62 261 ASP A CA 1
ATOM 2072 C C . ASP A 1 261 ? -13.514 12.119 9.840 1.00 80.62 261 ASP A C 1
ATOM 2074 O O . ASP A 1 261 ? -13.464 13.308 10.152 1.00 80.62 261 ASP A O 1
ATOM 2078 N N . THR A 1 262 ? -14.026 11.205 10.665 1.00 72.44 262 THR A N 1
ATOM 2079 C CA . THR A 1 262 ? -14.661 11.562 11.941 1.00 72.44 262 THR A CA 1
ATOM 2080 C C . THR A 1 262 ? -13.701 12.212 12.940 1.00 72.44 262 THR A C 1
ATOM 2082 O O . THR A 1 262 ? -14.041 13.214 13.567 1.00 72.44 262 THR A O 1
ATOM 2085 N N . GLU A 1 263 ? -12.476 11.708 13.085 1.00 68.06 263 GLU A N 1
ATOM 2086 C CA . GLU A 1 263 ? -11.481 12.351 13.950 1.00 68.06 263 GLU A CA 1
ATOM 2087 C C . GLU A 1 263 ? -11.018 13.720 13.399 1.00 68.06 263 GLU A C 1
ATOM 2089 O O . GLU A 1 263 ? -10.619 14.584 14.185 1.00 68.06 263 GLU A O 1
ATOM 2094 N N . GLU A 1 264 ? -11.090 13.959 12.076 1.00 65.44 264 GLU A N 1
ATOM 2095 C CA . GLU A 1 264 ? -10.877 15.294 11.477 1.00 65.44 264 GLU A CA 1
ATOM 2096 C C . GLU A 1 264 ? -12.009 16.261 11.827 1.00 65.44 264 GLU A C 1
ATOM 2098 O O . GLU A 1 264 ? -11.735 17.405 12.195 1.00 65.44 264 GLU A O 1
ATOM 2103 N N . GLU A 1 265 ? -13.258 15.802 11.766 1.00 57.38 265 GLU A N 1
ATOM 2104 C CA . GLU A 1 265 ? -14.443 16.620 12.030 1.00 57.38 265 GLU A CA 1
ATOM 2105 C C . GLU A 1 265 ? -14.561 17.038 13.505 1.00 57.38 265 GLU A C 1
ATOM 2107 O O . GLU A 1 265 ? -14.814 18.206 13.810 1.00 57.38 265 GLU A O 1
ATOM 2112 N N . TYR A 1 266 ? -14.336 16.110 14.440 1.00 54.88 266 TYR A N 1
ATOM 2113 C CA . TYR A 1 266 ? -14.577 16.348 15.869 1.00 54.88 266 TYR A CA 1
ATOM 2114 C C . TYR A 1 266 ? -13.375 16.920 16.635 1.00 54.88 266 TYR A C 1
ATOM 2116 O O . TYR A 1 266 ? -13.475 17.171 17.837 1.00 54.88 266 TYR A O 1
ATOM 2124 N N . GLY A 1 267 ? -12.229 17.130 15.975 1.00 51.75 267 GLY A N 1
ATOM 2125 C CA . GLY A 1 267 ? -11.023 17.691 16.598 1.00 51.75 267 GLY A CA 1
ATOM 2126 C C . GLY A 1 267 ? -10.444 16.845 17.745 1.00 51.75 267 GLY A C 1
ATOM 2127 O O . GLY A 1 267 ? -9.637 17.352 18.527 1.00 51.75 267 GLY A O 1
ATOM 2128 N N . GLY A 1 268 ? -10.861 15.576 17.856 1.00 49.31 268 GLY A N 1
ATOM 2129 C CA . GLY A 1 268 ? -10.536 14.662 18.958 1.00 49.31 268 GLY A CA 1
ATOM 2130 C C . GLY A 1 268 ? -9.082 14.196 18.957 1.00 49.31 268 GLY A C 1
ATOM 2131 O O . GLY A 1 268 ? -8.508 13.917 20.013 1.00 49.31 268 GLY A O 1
ATOM 2132 N N . VAL A 1 269 ? -8.441 14.196 17.787 1.00 51.22 269 VAL A N 1
ATOM 2133 C CA . VAL A 1 269 ? -7.051 13.783 17.623 1.00 51.22 269 VAL A CA 1
ATOM 2134 C C . VAL A 1 269 ? -6.308 14.816 16.787 1.00 51.22 269 VAL A C 1
ATOM 2136 O O . VAL A 1 269 ? -6.593 15.039 15.613 1.00 51.22 269 VAL A O 1
ATOM 2139 N N . GLN A 1 270 ? -5.282 15.430 17.379 1.00 52.84 270 GLN A N 1
ATOM 2140 C CA . GLN A 1 270 ? -4.295 16.177 16.607 1.00 52.84 270 GLN A CA 1
ATOM 2141 C C . GLN A 1 270 ? -3.635 15.209 15.625 1.00 52.84 270 GLN A C 1
ATOM 2143 O O . GLN A 1 270 ? -2.801 14.396 16.027 1.00 52.84 270 GLN A O 1
ATOM 2148 N N . TYR A 1 271 ? -3.983 15.296 14.342 1.00 60.75 271 TYR A N 1
ATOM 2149 C CA . TYR A 1 271 ? -3.262 14.610 13.277 1.00 60.75 271 TYR A CA 1
ATOM 2150 C C . TYR A 1 271 ? -1.803 15.026 13.308 1.00 60.75 271 TYR A C 1
ATOM 2152 O O . TYR A 1 271 ? -1.396 16.031 12.721 1.00 60.75 271 TYR A O 1
ATOM 2160 N N . GLN A 1 272 ? -0.983 14.242 14.001 1.00 72.19 272 GLN A N 1
ATOM 2161 C CA . GLN A 1 272 ? 0.443 14.462 13.997 1.00 72.19 272 GLN A CA 1
ATOM 2162 C C . GLN A 1 272 ? 0.957 13.948 12.657 1.00 72.19 272 GLN A C 1
ATOM 2164 O O . GLN A 1 272 ? 1.300 12.775 12.505 1.00 72.19 272 GLN A O 1
ATOM 2169 N N . GLN A 1 273 ? 0.970 14.824 11.652 1.00 84.25 273 GLN A N 1
ATO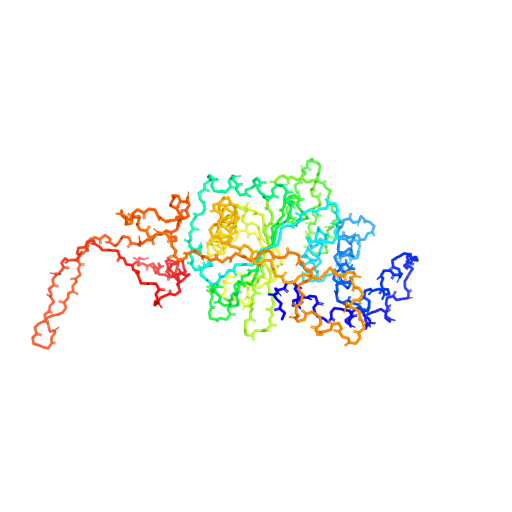M 2170 C CA . GLN A 1 273 ? 1.607 14.508 10.386 1.00 84.25 273 GLN A CA 1
ATOM 2171 C C . GLN A 1 273 ? 3.056 14.106 10.672 1.00 84.25 273 GLN A C 1
ATOM 2173 O O . GLN A 1 273 ? 3.790 14.820 11.366 1.00 84.25 273 GLN A O 1
ATOM 2178 N N . LEU A 1 274 ? 3.477 12.954 10.147 1.00 88.75 274 LEU A N 1
ATOM 2179 C CA . LEU A 1 274 ? 4.868 12.542 10.293 1.00 88.75 274 LEU A CA 1
ATOM 2180 C C . LEU A 1 274 ? 5.772 13.612 9.670 1.00 88.75 274 LEU A C 1
ATOM 2182 O O . LEU A 1 274 ? 5.415 14.163 8.621 1.00 88.75 274 LEU A O 1
ATOM 2186 N N . PRO A 1 275 ? 6.954 13.895 10.257 1.00 91.12 275 PRO A N 1
ATOM 2187 C CA . PRO A 1 275 ? 7.895 14.830 9.664 1.00 91.12 275 PRO A CA 1
ATOM 2188 C C . PRO A 1 275 ? 8.129 14.461 8.201 1.00 91.12 275 PRO A C 1
ATOM 2190 O O . PRO A 1 275 ? 8.603 13.368 7.889 1.00 91.12 275 PRO A O 1
ATOM 2193 N N . HIS A 1 276 ? 7.762 15.363 7.299 1.00 91.94 276 HIS A N 1
ATOM 2194 C CA . HIS A 1 276 ? 7.779 15.110 5.867 1.00 91.94 276 HIS A CA 1
ATOM 2195 C C . HIS A 1 276 ? 8.853 15.959 5.204 1.00 91.94 276 HIS A C 1
ATOM 2197 O O . HIS A 1 276 ? 9.024 17.141 5.500 1.00 91.94 276 HIS A O 1
ATOM 2203 N N . LEU A 1 277 ? 9.558 15.344 4.265 1.00 91.38 277 LEU A N 1
ATOM 2204 C CA . LEU A 1 277 ? 10.441 16.051 3.359 1.00 91.38 277 LEU A CA 1
ATOM 2205 C C . LEU A 1 277 ? 10.257 15.439 1.976 1.00 91.38 277 LEU A C 1
ATOM 2207 O O . LEU A 1 277 ? 10.447 14.231 1.837 1.00 91.38 277 LEU A O 1
ATOM 2211 N N . ALA A 1 278 ? 9.910 16.252 0.981 1.00 90.19 278 ALA A N 1
ATOM 2212 C CA . ALA A 1 278 ? 9.615 15.772 -0.366 1.00 90.19 278 ALA A CA 1
ATOM 2213 C C . ALA A 1 278 ? 10.800 15.004 -0.975 1.00 90.19 278 ALA A C 1
ATOM 2215 O O . ALA A 1 278 ? 11.959 15.227 -0.604 1.00 90.19 278 ALA A O 1
ATOM 2216 N N . TYR A 1 279 ? 10.506 14.073 -1.884 1.00 88.06 279 TYR A N 1
ATOM 2217 C CA . TYR A 1 279 ? 11.497 13.159 -2.461 1.00 88.06 279 TYR A CA 1
ATOM 2218 C C . TYR A 1 279 ? 12.584 13.876 -3.280 1.00 88.06 279 TYR A C 1
ATOM 2220 O O . TYR A 1 279 ? 13.714 13.394 -3.357 1.00 88.06 279 TYR A O 1
ATOM 2228 N N . ASP A 1 280 ? 12.253 15.031 -3.855 1.00 87.88 280 ASP A N 1
ATOM 2229 C CA . ASP A 1 280 ? 13.106 15.863 -4.701 1.00 87.88 280 ASP A CA 1
ATOM 2230 C C . ASP A 1 280 ? 13.974 16.858 -3.914 1.00 87.88 280 ASP A C 1
ATOM 2232 O O . ASP A 1 280 ? 14.874 17.487 -4.476 1.00 87.88 280 ASP A O 1
ATOM 2236 N N . HIS A 1 281 ? 13.761 16.962 -2.601 1.00 91.19 281 HIS A N 1
ATOM 2237 C CA . HIS A 1 281 ? 14.433 17.933 -1.753 1.00 91.19 281 HIS A CA 1
ATOM 2238 C C . HIS A 1 281 ? 15.953 17.693 -1.672 1.00 91.19 281 HIS A C 1
ATOM 2240 O O . HIS A 1 281 ? 16.416 16.590 -1.372 1.00 91.19 281 HIS A O 1
ATOM 2246 N N . VAL A 1 282 ? 16.751 18.760 -1.800 1.00 88.69 282 VAL A N 1
ATOM 2247 C CA . VAL A 1 282 ? 18.232 18.720 -1.853 1.00 88.69 282 VAL A CA 1
ATOM 2248 C C . VAL A 1 282 ? 18.862 17.958 -0.675 1.00 88.69 282 VAL A C 1
ATOM 2250 O O . VAL A 1 282 ? 19.783 17.167 -0.845 1.00 88.69 282 VAL A O 1
ATOM 2253 N N . ARG A 1 283 ? 18.329 18.119 0.544 1.00 89.00 283 ARG A N 1
ATOM 2254 C CA . ARG A 1 283 ? 18.788 17.387 1.749 1.00 89.00 283 ARG A CA 1
ATOM 2255 C C . ARG A 1 283 ? 18.659 15.855 1.669 1.00 89.00 283 ARG A C 1
ATOM 2257 O O . ARG A 1 283 ? 19.290 15.171 2.472 1.00 89.00 283 ARG A O 1
ATOM 2264 N N . ARG A 1 284 ? 17.860 15.305 0.748 1.00 86.62 284 ARG A N 1
ATOM 2265 C CA . ARG A 1 284 ? 17.751 13.853 0.499 1.00 86.62 284 ARG A CA 1
ATOM 2266 C C . ARG A 1 284 ? 18.807 13.325 -0.471 1.00 86.62 284 ARG A C 1
ATOM 2268 O O . ARG A 1 284 ? 18.725 12.169 -0.884 1.00 86.62 284 ARG A O 1
ATOM 2275 N N . GLN A 1 285 ? 19.778 14.156 -0.833 1.00 84.81 285 GLN A N 1
ATOM 2276 C CA . GLN A 1 285 ? 20.852 13.822 -1.755 1.00 84.81 285 GLN A CA 1
ATOM 2277 C C . GLN A 1 285 ? 22.198 13.786 -1.014 1.00 84.81 285 GLN A C 1
ATOM 2279 O O . GLN A 1 285 ? 22.406 14.458 0.003 1.00 84.81 285 GLN A O 1
ATOM 2284 N N . GLY A 1 286 ? 23.127 12.978 -1.522 1.00 81.88 286 GLY A N 1
ATOM 2285 C CA . GLY A 1 286 ? 24.502 12.913 -1.024 1.00 81.88 286 GLY A CA 1
ATOM 2286 C C . GLY A 1 286 ? 24.673 12.214 0.332 1.00 81.88 286 GLY A C 1
ATOM 2287 O O . GLY A 1 286 ? 23.830 11.448 0.794 1.00 81.88 286 GLY A O 1
ATOM 2288 N N . ARG A 1 287 ? 25.811 12.469 0.995 1.00 83.00 287 ARG A N 1
ATOM 2289 C CA . ARG A 1 287 ? 26.298 11.669 2.143 1.00 83.00 287 ARG A CA 1
ATOM 2290 C C . ARG A 1 287 ? 25.357 11.639 3.358 1.00 83.00 287 ARG A C 1
ATOM 2292 O O . ARG A 1 287 ? 25.393 10.685 4.127 1.00 83.00 287 ARG A O 1
ATOM 2299 N N . LYS A 1 288 ? 24.521 12.669 3.551 1.00 86.25 288 LYS A N 1
ATOM 2300 C CA . LYS A 1 288 ? 23.586 12.771 4.691 1.00 86.25 288 LYS A CA 1
ATOM 2301 C C . LYS A 1 288 ? 22.176 12.247 4.382 1.00 86.25 288 LYS A C 1
ATOM 2303 O O . LYS A 1 288 ? 21.345 12.217 5.290 1.00 86.25 288 LYS A O 1
ATOM 2308 N N . ALA A 1 289 ? 21.909 11.783 3.158 1.00 84.94 289 ALA A N 1
ATOM 2309 C CA . ALA A 1 289 ? 20.589 11.311 2.736 1.00 84.94 289 ALA A CA 1
ATOM 2310 C C . ALA A 1 289 ? 20.028 10.211 3.654 1.00 84.94 289 ALA A C 1
ATOM 2312 O O . ALA A 1 289 ? 18.876 10.286 4.079 1.00 84.94 289 ALA A O 1
ATOM 2313 N N . GLY A 1 290 ? 20.861 9.246 4.060 1.00 84.88 290 GLY A N 1
ATOM 2314 C CA . GLY A 1 290 ? 20.444 8.170 4.966 1.00 84.88 290 GLY A CA 1
ATOM 2315 C C . GLY A 1 290 ? 20.032 8.654 6.363 1.00 84.88 290 GLY A C 1
ATOM 2316 O O . GLY A 1 290 ? 19.122 8.091 6.967 1.00 84.88 290 GLY A O 1
ATOM 2317 N N . GLN A 1 291 ? 20.649 9.722 6.884 1.00 87.75 291 GLN A N 1
ATOM 2318 C CA . GLN A 1 291 ? 20.236 10.324 8.161 1.00 87.75 291 GLN A CA 1
ATOM 2319 C C . GLN A 1 291 ? 18.901 11.060 8.025 1.00 87.75 291 GLN A C 1
ATOM 2321 O O . GLN A 1 291 ? 18.072 11.010 8.933 1.00 87.75 291 GLN A O 1
ATOM 2326 N N . VAL A 1 292 ? 18.685 11.723 6.887 1.00 88.56 292 VAL A N 1
ATOM 2327 C CA . VAL A 1 292 ? 17.427 12.409 6.576 1.00 88.56 292 VAL A CA 1
ATOM 2328 C C . VAL A 1 292 ? 16.290 11.401 6.418 1.00 88.56 292 VAL A C 1
ATOM 2330 O O . VAL A 1 292 ? 15.246 11.586 7.034 1.00 88.56 292 VAL A O 1
ATOM 2333 N N . ALA A 1 293 ? 16.510 10.292 5.709 1.00 85.44 293 ALA A N 1
ATOM 2334 C CA . ALA A 1 293 ? 15.502 9.248 5.516 1.00 85.44 293 ALA A CA 1
ATOM 2335 C C . ALA A 1 293 ? 15.036 8.591 6.832 1.00 85.44 293 ALA A C 1
ATOM 2337 O O . ALA A 1 293 ? 13.885 8.189 6.956 1.00 85.44 293 ALA A O 1
ATOM 2338 N N . LYS A 1 294 ? 15.895 8.534 7.860 1.00 88.06 294 LYS A 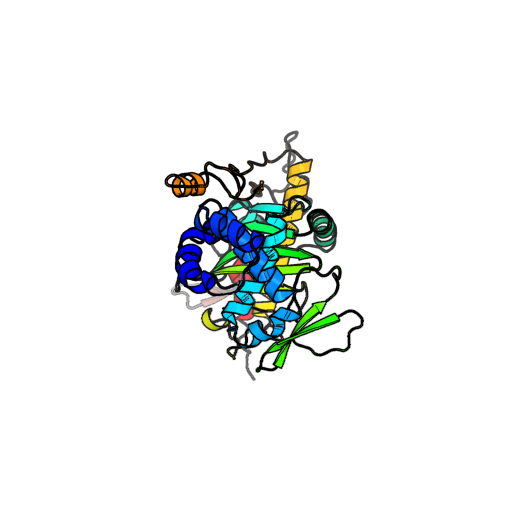N 1
ATOM 2339 C CA . LYS A 1 294 ? 15.500 8.046 9.195 1.00 88.06 294 LYS A CA 1
ATOM 2340 C C . LYS A 1 294 ? 14.538 8.993 9.922 1.00 88.06 294 LYS A C 1
ATOM 2342 O O . LYS A 1 294 ? 13.729 8.528 10.722 1.00 88.06 294 LYS A O 1
ATOM 2347 N N . LYS A 1 295 ? 14.652 10.302 9.676 1.00 89.88 295 LYS A N 1
ATOM 2348 C CA . LYS A 1 295 ? 13.905 11.350 10.389 1.00 89.88 295 LYS A CA 1
ATOM 2349 C C . LYS A 1 295 ? 12.650 11.805 9.653 1.00 89.88 295 LYS A C 1
ATOM 2351 O O . LYS A 1 295 ? 11.700 12.195 10.313 1.00 89.88 295 LYS A O 1
ATOM 2356 N N . PHE A 1 296 ? 12.664 11.766 8.322 1.00 91.94 296 PHE A N 1
ATOM 2357 C CA . PHE A 1 296 ? 11.606 12.328 7.491 1.00 91.94 296 PHE A CA 1
ATOM 2358 C C . PHE A 1 296 ? 11.030 11.289 6.532 1.00 91.94 296 PHE A C 1
ATOM 2360 O O . PHE A 1 296 ? 11.774 10.696 5.743 1.00 91.94 296 PHE A O 1
ATOM 2367 N N . SER A 1 297 ? 9.706 11.162 6.533 1.00 92.06 297 SER A N 1
ATOM 2368 C CA . SER A 1 297 ? 8.945 10.398 5.543 1.00 92.06 297 SER A CA 1
ATOM 2369 C C . SER A 1 297 ? 9.043 11.045 4.160 1.00 92.06 297 SER A C 1
ATOM 2371 O O . SER A 1 297 ? 9.051 12.278 4.040 1.00 92.06 297 SER A O 1
ATOM 2373 N N . LEU A 1 298 ? 9.155 10.214 3.120 1.00 90.19 298 LEU A N 1
ATOM 2374 C CA . LEU A 1 298 ? 9.063 10.628 1.713 1.00 90.19 298 LEU A CA 1
ATOM 2375 C C . LEU A 1 298 ? 7.657 11.109 1.340 1.00 90.19 298 LEU A C 1
ATOM 2377 O O . LEU A 1 298 ? 7.514 11.918 0.428 1.00 90.19 298 LEU A O 1
ATOM 2381 N N . PHE A 1 299 ? 6.647 10.621 2.058 1.00 91.25 299 PHE A N 1
ATOM 2382 C CA . PHE A 1 299 ? 5.234 10.871 1.797 1.00 91.25 299 PHE A CA 1
ATOM 2383 C C . PHE A 1 299 ? 4.621 11.720 2.910 1.00 91.25 299 PHE A C 1
ATOM 2385 O O . PHE A 1 299 ? 5.070 11.684 4.063 1.00 91.25 299 PHE A O 1
ATOM 2392 N N . ARG A 1 300 ? 3.580 12.488 2.581 1.00 91.00 300 ARG A N 1
ATOM 2393 C CA . ARG A 1 300 ? 2.780 13.208 3.578 1.00 91.00 300 ARG A CA 1
ATOM 2394 C C . ARG A 1 300 ? 1.857 12.214 4.276 1.00 91.00 300 ARG A C 1
ATOM 2396 O O . ARG A 1 300 ? 0.789 11.911 3.767 1.00 91.00 300 ARG A O 1
ATOM 2403 N N . VAL A 1 301 ? 2.309 11.687 5.410 1.00 92.19 301 VAL A N 1
ATOM 2404 C CA . VAL A 1 301 ? 1.596 10.643 6.154 1.00 92.19 301 VAL A CA 1
ATOM 2405 C C . VAL A 1 301 ? 0.860 11.270 7.330 1.00 92.19 301 VAL A C 1
ATOM 2407 O O . VAL A 1 301 ? 1.502 11.864 8.203 1.00 92.19 301 VAL A O 1
ATOM 2410 N N . LYS A 1 302 ? -0.465 11.125 7.362 1.00 91.31 302 LYS A N 1
ATOM 2411 C CA . LYS A 1 302 ? -1.290 11.467 8.522 1.00 91.31 302 LYS A CA 1
ATOM 2412 C C . LYS A 1 302 ? -1.222 10.314 9.521 1.00 91.31 302 LYS A C 1
ATOM 2414 O O . LYS A 1 302 ? -1.492 9.167 9.167 1.00 91.31 302 LYS A O 1
ATOM 2419 N N . LYS A 1 303 ? -0.823 10.595 10.760 1.00 88.19 303 LYS A N 1
ATOM 2420 C CA . LYS A 1 303 ? -0.846 9.591 11.821 1.00 88.19 303 LYS A CA 1
ATOM 2421 C C . LYS A 1 303 ? -2.207 9.626 12.503 1.00 88.19 303 LYS A C 1
ATOM 2423 O O . LYS A 1 303 ? -2.591 10.661 13.037 1.00 88.19 303 LYS A O 1
ATOM 2428 N N . ILE A 1 304 ? -2.884 8.491 12.487 1.00 82.31 304 ILE A N 1
ATOM 2429 C CA . ILE A 1 304 ? -4.152 8.270 13.165 1.00 82.31 304 ILE A CA 1
ATOM 2430 C C . ILE A 1 304 ? -3.823 7.640 14.512 1.00 82.31 304 ILE A C 1
ATOM 2432 O O . ILE A 1 304 ? -3.207 6.575 14.575 1.00 82.31 304 ILE A O 1
ATOM 2436 N N . THR A 1 305 ? -4.172 8.324 15.594 1.00 76.75 305 THR A N 1
ATOM 2437 C CA . THR A 1 305 ? -3.965 7.836 16.961 1.00 76.75 305 THR A CA 1
ATOM 2438 C C . THR A 1 305 ? -5.279 7.880 17.700 1.00 76.75 305 THR A C 1
ATOM 2440 O O . THR A 1 305 ? -5.945 8.893 17.627 1.00 76.75 305 THR A O 1
ATOM 2443 N N . GLY A 1 306 ? -5.635 6.844 18.448 1.00 69.00 306 GLY A N 1
ATOM 2444 C CA . GLY A 1 306 ? -6.893 6.840 19.194 1.00 69.00 306 GLY A CA 1
ATOM 2445 C C . GLY A 1 306 ? -7.568 5.483 19.140 1.00 69.00 306 GLY A C 1
ATOM 2446 O O . GLY A 1 306 ? -6.921 4.476 18.852 1.00 69.00 306 GLY A O 1
ATOM 2447 N N . GLY A 1 307 ? -8.863 5.459 19.443 1.00 60.34 307 GLY A N 1
ATOM 2448 C CA . GLY A 1 307 ? -9.665 4.237 19.437 1.00 60.34 307 GLY A CA 1
ATOM 2449 C C . GLY A 1 307 ? -9.783 3.522 20.787 1.00 60.34 307 GLY A C 1
ATOM 2450 O O . GLY A 1 307 ? -10.484 2.521 20.874 1.00 60.34 307 GLY A O 1
ATOM 2451 N N . ARG A 1 308 ? -9.165 4.033 21.867 1.00 55.06 308 ARG A N 1
ATOM 2452 C CA . ARG A 1 308 ? -9.348 3.471 23.228 1.00 55.06 308 ARG A CA 1
ATOM 2453 C C . ARG A 1 308 ? -10.782 3.602 23.741 1.00 55.06 308 ARG A C 1
ATOM 2455 O O . ARG A 1 308 ? -11.222 2.764 24.529 1.00 55.06 308 ARG A O 1
ATOM 2462 N N . ASP A 1 309 ? -11.474 4.644 23.296 1.00 49.22 309 ASP A N 1
ATOM 2463 C CA . ASP A 1 309 ? -12.832 4.967 23.730 1.00 49.22 309 ASP A CA 1
ATOM 2464 C C . ASP A 1 309 ? -13.902 4.436 22.763 1.00 49.22 309 ASP A C 1
ATOM 2466 O O . ASP A 1 309 ? -15.087 4.470 23.091 1.00 49.22 309 ASP A O 1
ATOM 2470 N N . LEU A 1 310 ? -13.495 3.833 21.633 1.00 52.44 310 LEU A N 1
ATOM 2471 C CA . LEU A 1 310 ? -14.407 3.107 20.749 1.00 52.44 310 LEU A CA 1
ATOM 2472 C C . LEU A 1 310 ? -15.023 1.923 21.526 1.00 52.44 310 LEU A C 1
ATOM 2474 O O . LEU A 1 310 ? -14.359 0.960 21.941 1.00 52.44 310 LEU A O 1
ATOM 2478 N N . GLY A 1 311 ? -16.322 2.052 21.807 1.00 39.91 311 GLY A N 1
ATOM 2479 C CA . GLY A 1 311 ? -17.134 1.076 22.529 1.00 39.91 311 GLY A CA 1
ATOM 2480 C C . GLY A 1 311 ? -17.133 1.182 24.061 1.00 39.91 311 GLY A C 1
ATOM 2481 O O . GLY A 1 311 ? -17.502 0.205 24.718 1.00 39.91 311 GLY A O 1
ATOM 2482 N N . ARG A 1 312 ? -16.726 2.308 24.665 1.00 37.25 312 ARG A N 1
ATOM 2483 C CA . ARG A 1 312 ? -17.204 2.621 26.027 1.00 37.25 312 ARG A CA 1
ATOM 2484 C C . ARG A 1 312 ? -18.671 3.041 25.929 1.00 37.25 312 ARG A C 1
ATOM 2486 O O . ARG A 1 312 ? -19.017 3.832 25.057 1.00 37.25 312 ARG A O 1
ATOM 2493 N N . GLU A 1 313 ? -19.528 2.491 26.790 1.00 37.69 313 GLU A N 1
ATOM 2494 C CA . GLU A 1 313 ? -20.844 3.099 26.996 1.00 37.69 313 GLU A CA 1
ATOM 2495 C C . GLU A 1 313 ? -20.626 4.552 27.416 1.00 37.69 313 GLU A C 1
ATOM 2497 O O . GLU A 1 313 ? -19.683 4.853 28.155 1.00 37.69 313 GLU A O 1
ATOM 2502 N N . ILE A 1 314 ? -21.480 5.441 26.910 1.00 42.84 314 ILE A N 1
ATOM 2503 C CA . ILE A 1 314 ? -21.580 6.815 27.386 1.00 42.84 314 ILE A CA 1
ATOM 2504 C C . ILE A 1 314 ? -21.995 6.704 28.856 1.00 42.84 314 ILE A C 1
ATOM 2506 O O . ILE A 1 314 ? -23.179 6.606 29.174 1.00 42.84 314 ILE A O 1
ATOM 2510 N N . GLU A 1 315 ? -21.027 6.649 29.769 1.00 37.62 315 GLU A N 1
ATOM 2511 C CA . GLU A 1 315 ? -21.312 6.972 31.157 1.00 37.62 315 GLU A CA 1
ATOM 2512 C C . GLU A 1 315 ? -21.838 8.404 31.127 1.00 37.62 315 GLU A C 1
ATOM 2514 O O . GLU A 1 315 ? -21.155 9.303 30.641 1.00 37.62 315 GLU A O 1
ATOM 2519 N N . ASN A 1 316 ? -23.086 8.578 31.569 1.00 38.38 316 ASN A N 1
ATOM 2520 C CA . ASN A 1 316 ? -23.797 9.848 31.714 1.00 38.38 316 ASN A CA 1
ATOM 2521 C C . ASN A 1 316 ? -23.050 10.810 32.657 1.00 38.38 316 ASN A C 1
ATOM 2523 O O . ASN A 1 316 ? -23.537 11.134 33.735 1.00 38.38 316 ASN A O 1
ATOM 2527 N N . ASN A 1 317 ? -21.870 11.268 32.266 1.00 32.94 317 ASN A N 1
ATOM 2528 C CA . ASN A 1 317 ? -21.100 12.282 32.951 1.00 32.94 317 ASN A CA 1
ATOM 2529 C C . ASN A 1 317 ? -20.791 13.364 31.925 1.00 32.94 317 ASN A C 1
ATOM 2531 O O . ASN A 1 317 ? -20.190 13.114 30.883 1.00 32.94 317 ASN A O 1
ATOM 2535 N N . GLY A 1 318 ? -21.332 14.545 32.213 1.00 34.53 318 GLY A N 1
ATOM 2536 C CA . GLY A 1 318 ? -21.423 15.665 31.297 1.00 34.53 318 GLY A CA 1
ATOM 2537 C C . GLY A 1 318 ? -20.092 16.110 30.700 1.00 34.53 318 GLY A C 1
ATOM 2538 O O . GLY A 1 318 ? -19.026 15.947 31.286 1.00 34.53 318 GLY A O 1
ATOM 2539 N N . GLU A 1 319 ? -20.229 16.726 29.528 1.00 40.12 319 GLU A N 1
ATOM 2540 C CA . GLU A 1 319 ? -19.308 17.716 28.974 1.00 40.12 319 GLU A CA 1
ATOM 2541 C C . GLU A 1 319 ? -17.825 17.315 28.972 1.00 40.12 319 GLU A C 1
ATOM 2543 O O . GLU A 1 319 ? -16.988 17.944 29.612 1.00 40.12 319 GLU A O 1
ATOM 2548 N N . CYS A 1 320 ? -17.464 16.312 28.169 1.00 31.64 320 CYS A N 1
ATOM 2549 C CA . CYS A 1 320 ? -16.165 16.316 27.496 1.00 31.64 320 CYS A CA 1
ATOM 2550 C C . CYS A 1 320 ? -16.208 15.432 26.241 1.00 31.64 320 CYS A C 1
ATOM 2552 O O . CYS A 1 320 ? -16.787 14.347 26.262 1.00 31.64 320 CYS A O 1
ATOM 2554 N N . GLY A 1 321 ? -15.645 15.940 25.141 1.00 41.28 321 GLY A N 1
ATOM 2555 C CA . GLY A 1 321 ? -15.781 15.409 23.783 1.00 41.28 321 GLY A CA 1
ATOM 2556 C C . GLY A 1 321 ? -15.520 13.908 23.673 1.00 41.28 321 GLY A C 1
ATOM 2557 O O . GLY A 1 321 ? -14.438 13.424 23.995 1.00 41.28 321 GLY A O 1
ATOM 2558 N N . THR A 1 322 ? -16.523 13.181 23.191 1.00 36.88 322 THR A N 1
ATOM 2559 C CA . THR A 1 322 ? -16.422 11.771 22.816 1.00 36.88 322 THR A CA 1
ATOM 2560 C C . THR A 1 322 ? -16.680 11.644 21.318 1.00 36.88 322 THR A C 1
ATOM 2562 O O . THR A 1 322 ? -17.535 12.333 20.763 1.00 36.88 322 THR A O 1
ATOM 2565 N N . SER A 1 323 ? -15.879 10.799 20.666 1.00 40.62 323 SER A N 1
ATOM 2566 C CA . SER A 1 323 ? -15.918 10.485 19.235 1.00 40.62 323 SER A CA 1
ATOM 2567 C C . SER A 1 323 ? -17.338 10.114 18.788 1.00 40.62 323 SER A C 1
ATOM 2569 O O . SER A 1 323 ? -17.892 9.123 19.268 1.00 40.62 323 SER A O 1
ATOM 2571 N N . GLY A 1 324 ? -17.912 10.894 17.869 1.00 34.16 324 GLY A N 1
ATOM 2572 C CA . GLY A 1 324 ? -19.306 10.817 17.414 1.00 34.16 324 GLY A CA 1
ATOM 2573 C C . GLY A 1 324 ? -19.668 9.621 16.528 1.00 34.16 324 GLY A C 1
ATOM 2574 O O . GLY A 1 324 ? -20.583 9.727 15.721 1.00 34.16 324 GLY A O 1
ATOM 2575 N N . LEU A 1 325 ? -18.983 8.484 16.653 1.00 39.81 325 LEU A N 1
ATOM 2576 C CA . LEU A 1 325 ? -19.309 7.272 15.903 1.00 39.81 325 LEU A CA 1
ATOM 2577 C C . LEU A 1 325 ? -20.216 6.356 16.737 1.00 39.81 325 LEU A C 1
ATOM 2579 O O . LEU A 1 325 ? -19.717 5.643 17.617 1.00 39.81 325 LEU A O 1
ATOM 2583 N N . PRO A 1 326 ? -21.539 6.315 16.480 1.00 36.31 326 PRO A N 1
ATOM 2584 C CA . PRO A 1 326 ? -22.369 5.266 17.035 1.00 36.31 326 PRO A CA 1
ATOM 2585 C C . PRO A 1 326 ? -21.945 3.942 16.384 1.00 36.31 326 PRO A C 1
ATOM 2587 O O . PRO A 1 326 ? -22.121 3.727 15.191 1.00 36.31 326 PRO A O 1
ATOM 2590 N N . VAL A 1 327 ? -21.412 3.034 17.204 1.00 42.06 327 VAL A N 1
ATOM 2591 C CA . VAL A 1 327 ? -21.220 1.610 16.877 1.00 42.06 327 VAL A CA 1
ATOM 2592 C C . VAL A 1 327 ? -20.120 1.318 15.839 1.00 42.06 327 VAL A C 1
ATOM 2594 O O . VAL A 1 327 ? -20.356 0.667 14.826 1.00 42.06 327 VAL A O 1
ATOM 2597 N N . ILE A 1 328 ? -18.868 1.685 16.133 1.00 38.56 328 ILE A N 1
ATOM 2598 C CA . ILE A 1 328 ? -17.714 0.981 15.548 1.00 38.56 328 ILE A CA 1
ATOM 2599 C C . ILE A 1 328 ? -17.192 -0.060 16.548 1.00 38.56 328 ILE A C 1
ATOM 2601 O O . ILE A 1 328 ? -16.687 0.276 17.615 1.00 38.56 328 ILE A O 1
ATOM 2605 N N . GLY A 1 329 ? -17.331 -1.335 16.171 1.00 44.06 329 GLY A N 1
ATOM 2606 C CA . GLY A 1 329 ? -16.461 -2.429 16.606 1.00 44.06 329 GLY A CA 1
ATOM 2607 C C . GLY A 1 329 ? -16.559 -2.885 18.063 1.00 44.06 329 GLY A C 1
ATOM 2608 O O . GLY A 1 329 ? -15.641 -2.640 18.831 1.00 44.06 329 GLY A O 1
ATOM 2609 N N . ARG A 1 330 ? -17.589 -3.669 18.425 1.00 44.19 330 ARG A N 1
ATOM 2610 C CA . ARG A 1 330 ? -17.498 -4.689 19.497 1.00 44.19 330 ARG A CA 1
ATOM 2611 C C . ARG A 1 330 ? -18.462 -5.846 19.237 1.00 44.19 330 ARG A C 1
ATOM 2613 O O . ARG A 1 330 ? -19.600 -5.813 19.691 1.00 44.19 330 ARG A O 1
ATOM 2620 N N . ARG A 1 331 ? -18.012 -6.927 18.591 1.00 41.22 331 ARG A N 1
ATOM 2621 C CA . ARG A 1 331 ? -18.656 -8.231 18.819 1.00 41.22 331 ARG A CA 1
ATOM 2622 C C . ARG A 1 331 ? -18.018 -8.859 20.051 1.00 41.22 331 ARG A C 1
ATOM 2624 O O . ARG A 1 331 ? -17.024 -9.568 19.960 1.00 41.22 331 ARG A O 1
ATOM 2631 N N . ARG A 1 332 ? -18.600 -8.603 21.225 1.00 50.22 332 ARG A N 1
ATOM 2632 C CA . ARG A 1 332 ? -18.506 -9.585 22.307 1.00 50.22 332 ARG A CA 1
ATOM 2633 C C . ARG A 1 332 ? -19.307 -10.795 21.849 1.00 50.22 332 ARG A C 1
ATOM 2635 O O . ARG A 1 332 ? -20.452 -10.652 21.427 1.00 50.22 332 ARG A O 1
ATOM 2642 N N . HIS A 1 333 ? -18.698 -11.974 21.868 1.00 46.09 333 HIS A N 1
ATOM 2643 C CA . HIS A 1 333 ? -19.441 -13.180 21.535 1.00 46.09 333 HIS A CA 1
ATOM 2644 C C . HIS A 1 333 ? -20.400 -13.470 22.684 1.00 46.09 333 HIS A C 1
ATOM 2646 O O . HIS A 1 333 ? -19.969 -13.799 23.794 1.00 46.09 333 HIS A O 1
ATOM 2652 N N . GLU A 1 334 ? -21.693 -13.337 22.411 1.00 42.84 334 GLU A N 1
ATOM 2653 C CA . GLU A 1 334 ? -22.733 -13.825 23.300 1.00 42.84 334 GLU A CA 1
ATOM 2654 C C . GLU A 1 334 ? -22.652 -15.356 23.312 1.00 42.84 334 GLU A C 1
ATOM 2656 O O . GLU A 1 334 ? -23.026 -16.043 22.357 1.00 42.84 334 GLU A O 1
ATOM 2661 N N . VAL A 1 335 ? -22.111 -15.915 24.393 1.00 45.66 335 VAL A N 1
ATOM 2662 C CA . VAL A 1 335 ? -22.186 -17.353 24.618 1.00 45.66 335 VAL A CA 1
ATOM 2663 C C . VAL A 1 335 ? -23.597 -17.629 25.101 1.00 45.66 335 VAL A C 1
ATOM 2665 O O . VAL A 1 335 ? -23.944 -17.266 26.223 1.00 45.66 335 VAL A O 1
ATOM 2668 N N . ARG A 1 336 ? -24.412 -18.280 24.265 1.00 49.66 336 ARG A N 1
ATOM 2669 C CA . ARG A 1 336 ? -25.747 -18.736 24.671 1.00 49.66 336 ARG A CA 1
ATOM 2670 C C . ARG A 1 336 ? -25.631 -19.639 25.898 1.00 49.66 336 ARG A C 1
ATOM 2672 O O . ARG A 1 336 ? -24.703 -20.450 26.014 1.00 49.66 336 ARG A O 1
ATOM 2679 N N . GLY A 1 337 ? -26.590 -19.498 26.812 1.00 59.66 337 GLY A N 1
ATOM 2680 C CA . GLY A 1 337 ? -26.652 -20.346 27.994 1.00 59.66 337 GLY A CA 1
ATOM 2681 C C . GLY A 1 337 ? -26.682 -21.822 27.594 1.00 59.66 337 GLY A C 1
ATOM 2682 O O . GLY A 1 337 ? -27.401 -22.207 26.671 1.00 59.66 337 GLY A O 1
ATOM 2683 N N . HIS A 1 338 ? -25.855 -22.638 28.240 1.00 68.06 338 HIS A N 1
ATOM 2684 C CA . HIS A 1 338 ? -25.724 -24.056 27.913 1.00 68.06 338 HIS A CA 1
ATOM 2685 C C . HIS A 1 338 ? -25.423 -24.890 29.156 1.00 68.06 338 HIS A C 1
ATOM 2687 O O . HIS A 1 338 ? -24.939 -24.401 30.180 1.00 68.06 338 HIS A O 1
ATOM 2693 N N . PHE A 1 339 ? -25.697 -26.188 29.062 1.00 72.19 339 PHE A N 1
ATOM 2694 C CA . PHE A 1 339 ? -25.352 -27.141 30.107 1.00 72.19 339 PHE A CA 1
ATOM 2695 C C . PHE A 1 339 ? -23.916 -27.636 29.935 1.00 72.19 339 PHE A C 1
ATOM 2697 O O . PHE A 1 339 ? -23.525 -28.091 28.863 1.00 72.19 339 PHE A O 1
ATOM 2704 N N . ARG A 1 340 ? -23.136 -27.604 31.018 1.00 70.38 340 ARG A N 1
ATOM 2705 C CA . ARG A 1 340 ? -21.795 -28.191 31.089 1.00 70.38 340 ARG A CA 1
ATOM 2706 C C . ARG A 1 340 ? -21.747 -29.259 32.173 1.00 70.38 340 ARG A C 1
ATOM 2708 O O . ARG A 1 340 ? -22.177 -29.031 33.304 1.00 70.38 340 ARG A O 1
ATOM 2715 N N . LEU A 1 341 ? -21.168 -30.414 31.855 1.00 78.31 341 LEU A N 1
ATOM 2716 C CA . LEU A 1 341 ? -20.847 -31.441 32.846 1.00 78.31 341 LEU A CA 1
ATOM 2717 C C . LEU A 1 341 ? -19.613 -31.012 33.651 1.00 78.31 341 LEU A C 1
ATOM 2719 O O . LEU A 1 341 ? -18.518 -30.869 33.109 1.00 78.31 341 LEU A O 1
ATOM 2723 N N . GLN A 1 342 ? -19.786 -30.800 34.955 1.00 74.12 342 GLN A N 1
ATOM 2724 C CA . GLN A 1 342 ? -18.715 -30.428 35.876 1.00 74.12 342 GLN A CA 1
ATOM 2725 C C . GLN A 1 342 ? -18.428 -31.585 36.838 1.00 74.12 342 GLN A C 1
ATOM 2727 O O . GLN A 1 342 ? -19.327 -32.066 37.532 1.00 74.12 342 GLN A O 1
ATOM 2732 N N . ARG A 1 343 ? -17.165 -32.022 36.907 1.00 79.38 343 ARG A N 1
ATOM 2733 C CA . ARG A 1 343 ? -16.733 -33.032 37.883 1.00 79.38 343 ARG A CA 1
ATOM 2734 C C . ARG A 1 343 ? -16.777 -32.471 39.307 1.00 79.38 343 ARG A C 1
ATOM 2736 O O . ARG A 1 343 ? -16.348 -31.342 39.539 1.00 79.38 343 ARG A O 1
ATOM 2743 N N . TYR A 1 344 ? -17.261 -33.258 40.263 1.00 81.69 344 TYR A N 1
ATOM 2744 C CA . TYR A 1 344 ? -17.375 -32.889 41.675 1.00 81.69 344 TYR A CA 1
ATOM 2745 C C . TYR A 1 344 ? -17.209 -34.108 42.604 1.00 81.69 344 TYR A C 1
ATOM 2747 O O . TYR A 1 344 ? -17.037 -35.241 42.150 1.00 81.69 344 TYR A O 1
ATOM 2755 N N . GLY A 1 345 ? -17.241 -33.862 43.918 1.00 80.69 345 GLY A N 1
ATOM 2756 C CA . GLY A 1 345 ? -17.085 -34.888 44.952 1.00 80.69 345 GLY A CA 1
ATOM 2757 C C . GLY A 1 345 ? -15.624 -35.250 45.246 1.00 80.69 345 GLY A C 1
ATOM 2758 O O . GLY A 1 345 ? -14.700 -34.800 44.565 1.00 80.69 345 GLY A O 1
ATOM 2759 N N . LYS A 1 346 ? -15.406 -36.065 46.288 1.00 63.72 346 LYS A N 1
ATOM 2760 C CA . LYS A 1 346 ? -14.065 -36.485 46.726 1.00 63.72 346 LYS A CA 1
ATOM 2761 C C . LYS A 1 346 ? -13.375 -37.270 45.602 1.00 63.72 346 LYS A C 1
ATOM 2763 O O . LYS A 1 346 ? -13.844 -38.330 45.194 1.00 63.72 346 LYS A O 1
ATOM 2768 N N . GLY A 1 347 ? -12.279 -36.719 45.082 1.00 80.00 347 GLY A N 1
ATOM 2769 C CA . GLY A 1 347 ? -11.546 -37.284 43.946 1.00 80.00 347 GLY A CA 1
ATOM 2770 C C . GLY A 1 347 ? -12.198 -37.063 42.575 1.00 80.00 347 GLY A C 1
ATOM 2771 O O . GLY A 1 347 ? -11.850 -37.778 41.643 1.00 80.00 347 GLY A O 1
ATOM 2772 N N . HIS A 1 348 ? -13.141 -36.118 42.435 1.00 69.81 348 HIS A N 1
ATOM 2773 C CA . HIS A 1 348 ? -13.761 -35.739 41.151 1.00 69.81 348 HIS A CA 1
ATOM 2774 C C . HIS A 1 348 ? -14.440 -36.894 40.388 1.00 69.81 348 HIS A C 1
ATOM 2776 O O . HIS A 1 348 ? -14.597 -36.827 39.167 1.00 69.81 348 HIS A O 1
ATOM 2782 N N . LYS A 1 349 ? -14.840 -37.956 41.102 1.00 79.88 349 LYS A N 1
ATOM 2783 C CA . LYS A 1 349 ? -15.428 -39.173 40.521 1.00 79.88 349 LYS A CA 1
ATOM 2784 C C . LYS A 1 349 ? -16.888 -39.011 40.093 1.00 79.88 349 LYS A C 1
ATOM 2786 O O . LYS A 1 349 ? -17.391 -39.849 39.356 1.00 79.88 349 LYS A O 1
ATOM 2791 N N . LEU A 1 350 ? -17.569 -37.961 40.549 1.00 77.94 350 LEU A N 1
ATOM 2792 C CA . LEU A 1 350 ? -18.954 -37.674 40.180 1.00 77.94 350 LEU A CA 1
ATOM 2793 C C . LEU A 1 350 ? -18.995 -36.540 39.157 1.00 77.94 350 LEU A C 1
ATOM 2795 O O . LEU A 1 350 ? -18.126 -35.672 39.143 1.00 77.94 350 LEU A O 1
ATOM 2799 N N . THR A 1 351 ? -20.015 -36.520 38.304 1.00 81.75 351 THR A N 1
ATOM 2800 C CA . THR A 1 351 ? -20.270 -35.425 37.356 1.00 81.75 351 THR A CA 1
ATOM 2801 C C . THR A 1 351 ? -21.669 -34.886 37.590 1.00 81.75 351 THR A C 1
ATOM 2803 O O . THR A 1 351 ? -22.609 -35.658 37.737 1.00 81.75 351 THR A O 1
ATOM 2806 N N . ARG A 1 352 ? -21.809 -33.562 37.654 1.00 76.81 352 ARG A N 1
ATOM 2807 C CA . ARG A 1 352 ? -23.112 -32.895 37.724 1.00 76.81 352 ARG A CA 1
ATOM 2808 C C . ARG A 1 352 ? -23.305 -32.013 36.508 1.00 76.81 352 ARG A C 1
ATOM 2810 O O . ARG A 1 352 ? -22.354 -31.388 36.037 1.00 76.81 352 ARG A O 1
ATOM 2817 N N . LEU A 1 353 ? -24.539 -31.950 36.034 1.00 72.31 353 LEU A N 1
ATOM 2818 C CA . LEU A 1 353 ? -24.939 -31.001 35.010 1.00 72.31 353 LEU A CA 1
ATOM 2819 C C . LEU A 1 353 ? -25.054 -29.615 35.657 1.00 72.31 353 LEU A C 1
ATOM 2821 O O . LEU A 1 353 ? -25.741 -29.455 36.664 1.00 72.31 353 LEU A O 1
ATOM 2825 N N . ARG A 1 354 ? -24.355 -28.619 35.115 1.00 62.84 354 ARG A N 1
ATOM 2826 C CA . ARG A 1 354 ? -24.439 -27.227 35.563 1.00 62.84 354 ARG A CA 1
ATOM 2827 C C . ARG A 1 354 ? -24.879 -26.365 34.393 1.00 62.84 354 ARG A C 1
ATOM 2829 O O . ARG A 1 354 ? -24.229 -26.373 33.351 1.00 62.84 354 ARG A O 1
ATOM 2836 N N . TRP A 1 355 ? -25.962 -25.623 34.582 1.00 69.44 355 TRP A N 1
ATOM 2837 C CA . TRP A 1 355 ? -26.339 -24.562 33.662 1.00 69.44 355 TRP A CA 1
ATOM 2838 C C . TRP A 1 355 ? -25.344 -23.408 33.789 1.00 69.44 355 TRP A C 1
ATOM 2840 O O . TRP A 1 355 ? -25.052 -22.940 34.895 1.00 69.44 355 TRP A O 1
ATOM 2850 N N . ILE A 1 356 ? -24.792 -22.990 32.659 1.00 58.09 356 ILE A N 1
ATOM 2851 C CA . ILE A 1 356 ? -23.991 -21.783 32.531 1.00 58.09 356 ILE A CA 1
ATOM 2852 C C . ILE A 1 356 ? -24.908 -20.764 31.868 1.00 58.09 356 ILE A C 1
ATOM 2854 O O . ILE A 1 356 ? -25.362 -20.995 30.750 1.00 58.09 356 ILE A O 1
ATOM 2858 N N . ASN A 1 357 ? -25.214 -19.676 32.580 1.00 50.50 357 ASN A N 1
ATOM 2859 C CA . ASN A 1 357 ? -26.008 -18.575 32.033 1.00 50.50 357 ASN A CA 1
ATOM 2860 C C . ASN A 1 357 ? -25.329 -17.992 30.799 1.00 50.50 357 ASN A C 1
ATOM 2862 O O . ASN A 1 357 ? -24.117 -18.132 30.648 1.00 50.50 357 ASN A O 1
ATOM 2866 N N . ALA A 1 358 ? -26.104 -17.322 29.948 1.00 57.28 358 ALA A N 1
ATOM 2867 C CA . ALA A 1 358 ? -25.509 -16.560 28.867 1.00 57.28 358 ALA A CA 1
ATOM 2868 C C . ALA A 1 358 ? -24.515 -15.543 29.444 1.00 57.28 358 ALA A C 1
ATOM 2870 O O . ALA A 1 358 ? -24.788 -14.907 30.465 1.00 57.28 358 ALA A O 1
ATOM 2871 N N . PHE A 1 359 ? -23.341 -15.455 28.836 1.00 54.06 359 PHE A N 1
ATOM 2872 C CA . PHE A 1 359 ? -22.317 -14.503 29.235 1.00 54.06 359 PHE A CA 1
ATOM 2873 C C . PHE A 1 359 ? -21.531 -14.065 28.012 1.00 54.06 359 PHE A C 1
ATOM 2875 O O . PHE A 1 359 ? -21.401 -14.791 27.025 1.00 54.06 359 PHE A O 1
ATOM 2882 N N . GLU A 1 360 ? -20.989 -12.864 28.090 1.00 47.53 360 GLU A N 1
ATOM 2883 C CA . GLU A 1 360 ? -20.132 -12.326 27.052 1.00 47.53 360 GLU A CA 1
ATOM 2884 C C . GLU A 1 360 ? -18.697 -12.800 27.288 1.00 47.53 360 GLU A C 1
ATOM 2886 O O . GLU A 1 360 ? -18.152 -12.652 28.385 1.00 47.53 360 GLU A O 1
ATOM 2891 N N . ARG A 1 361 ? -18.074 -13.401 26.269 1.00 38.94 361 ARG A N 1
ATOM 2892 C CA . ARG A 1 361 ? -16.680 -13.857 26.350 1.00 38.94 361 ARG A CA 1
ATOM 2893 C C . ARG A 1 361 ? -15.749 -12.891 25.614 1.00 38.94 361 ARG A C 1
ATOM 2895 O O . ARG A 1 361 ? -15.955 -12.618 24.436 1.00 38.94 361 ARG A O 1
ATOM 2902 N N . GLY A 1 362 ? -14.696 -12.450 26.308 1.00 39.94 362 GLY A N 1
ATOM 2903 C CA . GLY A 1 362 ? -13.555 -11.704 25.761 1.00 39.94 362 GLY A CA 1
ATOM 2904 C C . GLY A 1 362 ? -12.934 -10.753 26.792 1.00 39.94 362 GLY A C 1
ATOM 2905 O O . GLY A 1 362 ? -13.640 -9.937 27.378 1.00 39.94 362 GLY A O 1
ATOM 2906 N N . THR A 1 363 ? -11.623 -10.849 27.017 1.00 37.84 363 THR A N 1
ATOM 2907 C CA . THR A 1 363 ? -10.814 -9.811 27.680 1.00 37.84 363 THR A CA 1
ATOM 2908 C C . THR A 1 363 ? -9.904 -9.164 26.641 1.00 37.84 363 THR A C 1
ATOM 2910 O O . THR A 1 363 ? -9.493 -9.816 25.685 1.00 37.84 363 THR A O 1
ATOM 2913 N N . VAL A 1 364 ? -9.590 -7.880 26.835 1.00 43.06 364 VAL A N 1
ATOM 2914 C CA . VAL A 1 364 ? -8.739 -7.059 25.947 1.00 43.06 364 VAL A CA 1
ATOM 2915 C C . VAL A 1 364 ? -7.319 -7.634 25.784 1.00 43.06 364 VAL A C 1
ATOM 2917 O O . VAL A 1 364 ? -6.610 -7.243 24.862 1.00 43.06 364 VAL A O 1
ATOM 2920 N N . GLU A 1 365 ? -6.893 -8.563 26.646 1.00 40.91 365 GLU A N 1
ATOM 2921 C CA . GLU A 1 365 ? -5.468 -8.864 26.821 1.00 40.91 365 GLU A CA 1
ATOM 2922 C C . GLU A 1 365 ? -5.008 -10.290 26.471 1.00 40.91 365 GLU A C 1
ATOM 2924 O O . GLU A 1 365 ? -3.811 -10.448 26.259 1.00 40.91 365 GLU A O 1
ATOM 2929 N N . ASP A 1 366 ? -5.871 -11.304 26.308 1.00 33.31 366 ASP A N 1
ATOM 2930 C CA . ASP A 1 366 ? -5.375 -12.704 26.331 1.00 33.31 366 ASP A CA 1
ATOM 2931 C C . ASP A 1 366 ? -5.644 -13.601 25.111 1.00 33.31 366 ASP A C 1
ATOM 2933 O O . ASP A 1 366 ? -5.311 -14.784 25.143 1.00 33.31 366 ASP A O 1
ATOM 2937 N N . LEU A 1 367 ? -6.146 -13.081 23.991 1.00 34.97 367 LEU A N 1
ATOM 2938 C CA . LEU A 1 367 ? -6.153 -13.820 22.719 1.00 34.97 367 LEU A CA 1
ATOM 2939 C C . LEU A 1 367 ? -5.888 -12.854 21.558 1.00 34.97 367 LEU A C 1
ATOM 2941 O O . LEU A 1 367 ? -6.452 -11.757 21.558 1.00 34.97 367 LEU A O 1
ATOM 2945 N N . PRO A 1 368 ? -5.085 -13.219 20.539 1.00 40.97 368 PRO A N 1
ATOM 2946 C CA . PRO A 1 368 ? -5.131 -12.502 19.274 1.00 40.97 368 PRO A CA 1
ATOM 2947 C C . PRO A 1 368 ? -6.579 -12.563 18.774 1.00 40.97 368 PRO A C 1
ATOM 2949 O O . PRO A 1 368 ? -7.093 -13.648 18.519 1.00 40.97 368 PRO A O 1
ATOM 2952 N N . LEU A 1 369 ? -7.247 -11.413 18.632 1.00 41.16 369 LEU A N 1
ATOM 2953 C CA . LEU A 1 369 ? -8.609 -11.312 18.074 1.00 41.16 369 LEU A CA 1
ATOM 2954 C C . LEU A 1 369 ? -8.751 -12.074 16.740 1.00 41.16 369 LEU A C 1
ATOM 2956 O O . LEU A 1 369 ? -9.817 -12.587 16.414 1.00 41.16 369 LEU A O 1
ATOM 2960 N N . HIS A 1 370 ? -7.644 -12.219 16.012 1.00 44.09 370 HIS A N 1
ATOM 2961 C CA . HIS A 1 370 ? -7.542 -12.909 14.730 1.00 44.09 370 HIS A CA 1
ATOM 2962 C C . HIS A 1 370 ? -7.596 -14.442 14.816 1.00 44.09 370 HIS A C 1
ATOM 2964 O O . HIS A 1 370 ? -7.930 -15.085 13.824 1.00 44.09 370 HIS A O 1
ATOM 2970 N N . ASP A 1 371 ? -7.326 -15.043 15.981 1.00 38.69 371 ASP A N 1
ATOM 2971 C CA . ASP A 1 371 ? -7.462 -16.495 16.141 1.00 38.69 371 ASP A CA 1
ATOM 2972 C C . ASP A 1 371 ? -8.937 -16.920 16.159 1.00 38.69 371 ASP A C 1
ATOM 2974 O O . ASP A 1 371 ? -9.238 -18.049 15.806 1.00 38.69 371 ASP A O 1
ATOM 2978 N N . LEU A 1 372 ? -9.900 -16.047 16.478 1.00 38.22 372 LEU A N 1
ATOM 2979 C CA . LEU A 1 372 ? -11.317 -16.442 16.550 1.00 38.22 372 LEU A CA 1
ATOM 2980 C C . LEU A 1 372 ? -11.940 -16.755 15.175 1.00 38.22 372 LEU A C 1
ATOM 2982 O O . LEU A 1 372 ? -12.731 -17.697 15.067 1.00 38.22 372 LEU A O 1
ATOM 2986 N N . HIS A 1 373 ? -11.547 -16.040 14.114 1.00 37.62 373 HIS A N 1
ATOM 2987 C CA . HIS A 1 373 ? -11.981 -16.338 12.738 1.00 37.62 373 HIS A CA 1
ATOM 2988 C C . HIS A 1 373 ? -11.208 -17.514 12.117 1.00 37.62 373 HIS A C 1
ATOM 2990 O O . HIS A 1 373 ? -11.728 -18.220 11.254 1.00 37.62 373 HIS A O 1
ATOM 2996 N N . ILE A 1 374 ? -9.977 -17.764 12.578 1.00 37.03 374 ILE A N 1
ATOM 2997 C CA . ILE A 1 374 ? -9.146 -18.885 12.115 1.00 37.03 374 ILE A CA 1
ATOM 2998 C C . ILE A 1 374 ? -9.546 -20.193 12.826 1.00 37.03 374 ILE A C 1
ATOM 3000 O O . ILE A 1 374 ? -9.615 -21.236 12.179 1.00 37.03 374 ILE A O 1
ATOM 3004 N N . VAL A 1 375 ? -9.872 -20.145 14.124 1.00 31.55 375 VAL A N 1
ATOM 3005 C CA . VAL A 1 375 ? -10.274 -21.300 14.954 1.00 31.55 375 VAL A CA 1
ATOM 3006 C C . VAL A 1 375 ? -11.673 -21.806 14.593 1.00 31.55 375 VAL A C 1
ATOM 3008 O O . VAL A 1 375 ? -11.909 -23.012 14.597 1.00 31.55 375 VAL A O 1
ATOM 3011 N N . THR A 1 376 ? -12.592 -20.925 14.184 1.00 31.03 376 THR A N 1
ATOM 3012 C CA . THR A 1 376 ? -13.924 -21.350 13.705 1.00 31.03 376 THR A CA 1
ATOM 3013 C C . THR A 1 376 ? -13.879 -22.111 12.376 1.00 31.03 376 THR A C 1
ATOM 3015 O O . THR A 1 376 ? -14.796 -22.879 12.095 1.00 31.03 376 THR A O 1
ATOM 3018 N N . ALA A 1 377 ? -12.807 -21.972 11.587 1.00 31.12 377 ALA A N 1
ATOM 3019 C CA . ALA A 1 377 ? -12.599 -22.743 10.360 1.00 31.12 377 ALA A CA 1
ATOM 3020 C C . ALA A 1 377 ? -11.804 -24.047 10.580 1.00 31.12 377 ALA A C 1
ATOM 3022 O O . ALA A 1 377 ? -11.938 -24.980 9.790 1.00 31.12 377 ALA A O 1
ATOM 3023 N N . THR A 1 378 ? -10.981 -24.139 11.631 1.00 28.45 378 THR A N 1
ATOM 3024 C CA . THR A 1 378 ? -10.170 -25.336 11.928 1.00 28.45 378 THR A CA 1
ATOM 3025 C C . THR A 1 378 ? -10.827 -26.320 12.898 1.00 28.45 378 THR A C 1
ATOM 3027 O O . THR A 1 378 ? -10.446 -27.489 12.899 1.00 28.45 378 THR A O 1
ATOM 3030 N N . GLU A 1 379 ? -11.859 -25.917 13.647 1.00 29.75 379 GLU A N 1
ATOM 3031 C CA . GLU A 1 379 ? -12.675 -26.816 14.479 1.00 29.75 379 GLU A CA 1
ATOM 3032 C C . GLU A 1 379 ? -14.077 -27.059 13.895 1.00 29.75 379 GLU A C 1
ATOM 3034 O O . GLU A 1 379 ? -15.097 -26.932 14.566 1.00 29.75 379 GLU A O 1
ATOM 3039 N N . ILE A 1 380 ? -14.137 -27.498 12.639 1.00 31.09 380 ILE A N 1
ATOM 3040 C CA . ILE A 1 380 ? -15.186 -28.432 12.216 1.00 31.09 380 ILE A CA 1
ATOM 3041 C C . ILE A 1 380 ? -14.461 -29.700 11.782 1.00 31.09 380 ILE A C 1
ATOM 3043 O O . ILE A 1 380 ? -14.279 -29.985 10.600 1.00 31.09 380 ILE A O 1
ATOM 3047 N N . GLN A 1 381 ? -14.006 -30.473 12.773 1.00 26.41 381 GLN A N 1
ATOM 3048 C CA . GLN A 1 381 ? -13.903 -31.907 12.541 1.00 26.41 381 GLN A CA 1
ATOM 3049 C C . GLN A 1 381 ? -15.288 -32.376 12.080 1.00 26.41 381 GLN A C 1
ATOM 3051 O O . GLN A 1 381 ? -16.284 -31.998 12.708 1.00 26.41 381 GLN A O 1
ATOM 3056 N N . PRO A 1 382 ? -15.391 -33.194 11.022 1.00 31.34 382 PRO A N 1
ATOM 3057 C CA . PRO A 1 382 ? -16.630 -33.898 10.782 1.00 31.34 382 PRO A CA 1
ATOM 3058 C C . PRO A 1 382 ? -16.856 -34.790 12.004 1.00 31.34 382 PRO A C 1
ATOM 3060 O O . PRO A 1 382 ? -16.127 -35.756 12.235 1.00 31.34 382 PRO A O 1
ATOM 3063 N N . PHE A 1 383 ? -17.858 -34.449 12.815 1.00 27.55 383 PHE A N 1
ATOM 3064 C CA . PHE A 1 383 ? -18.543 -35.475 13.583 1.00 27.55 383 PHE A CA 1
ATOM 3065 C C . PHE A 1 383 ? -19.006 -36.509 12.561 1.00 27.55 383 PHE A C 1
ATOM 3067 O O . PHE A 1 383 ? -19.693 -36.169 11.598 1.00 27.55 383 PHE A O 1
ATOM 3074 N N . GLY A 1 384 ? -18.490 -37.724 12.720 1.00 29.94 384 GLY A N 1
ATOM 3075 C CA . GLY A 1 384 ? -18.526 -38.742 11.688 1.00 29.94 384 GLY A CA 1
ATOM 3076 C C . GLY A 1 384 ? -19.923 -39.132 11.229 1.00 29.94 384 GLY A C 1
ATOM 3077 O O . GLY A 1 384 ? -20.899 -39.020 11.970 1.00 29.94 384 GLY A O 1
ATOM 3078 N N . GLN A 1 385 ? -19.949 -39.677 10.019 1.00 29.73 385 GLN A N 1
ATOM 3079 C CA . GLN A 1 385 ? -20.464 -41.010 9.723 1.00 29.73 385 GLN A CA 1
ATOM 3080 C C . GLN A 1 385 ? -19.666 -41.590 8.560 1.00 29.73 385 GLN A C 1
ATOM 3082 O O . GLN A 1 385 ? -19.347 -40.811 7.633 1.00 29.73 385 GLN A O 1
#